Protein AF-A0A1M6UIK7-F1 (afdb_monomer)

Foldseek 3Di:
DDFAFQKKKAWLEFQFADPDDFPADYDQATKIFMDHPVATAIEFFAQALRSVVSCVRVVNDLQRHQEYEFQAFFNGGQNHVVVSLVVYQHQEYEWEPPRQWWKWFADPVVRDTHTGGNPDHPVVCVVSNHHYDYDHAKADPDPFKIKGADQDLPDPLQAADQRMATHPVRHGDPRSGGMWMWGDDDQATEIEGEACSSAPLSVQVSCCVPVVGQHQEYAEHRQCVVPDLVSVLVNVVSSVVSNHQAYAYGRNHPPVVVPSPNDHPHYHYDGRRDMDGRRPDPPQFQEEEEEEADDPCLQVVLSVLLQLLLVVLGHHYDYYYLVGDDLVSVLVHQHYEYEAEFDQLAGDPSVVCCLVPPVVPHQCAAGEYAYFYEYADVVSNGVVHLVVRVVSCVVSNYDYDFLACVVPPPHTDRHYYAHSVCSVVCSVVSSSSSNSRNNVSSVSD

Sequence (445 aa):
MAYESQYNLRVLINDLVRMGSWDLDGEHGLSFYVETPESKFIFDCGHTGAAWDNAEKMGVDLSLVDFVALSHSHYDHAGGFPSLVKRVKPKVLYTGPDFWQEKYSHDCEKDEYVYKGCGFTDADLVDWRIEQRECRDMIKLDNYASLFTGFEMQNDFETIPEKFVRGKDKAPDSFDDEICLLLKEGNGLAMVVGCSHRGIVNMVSAVKKRTGMTVLRVVGGIHLVGASDERVSKTFKELRKLGVESFNLCHCSVDKCHTSGVWPMHLDTIAGGSSIMMERCDGVPLMAAIIYDSRTHNTERAAAFIAEGVQKAGLQPACFNIDEADLEYIEGADLIILGSPTYMASVTAKMKIWLEEKMSRLELSNKLGGAFATEQYVHGGGENAIREMLTFMMVQGMMTYSGGKSYGKPIIHLGPVGMSQDIESFRDLFVAYGERMGKQTVWLD

Nearest PDB structures (foldseek):
  2p4z-assembly2_B  TM=9.119E-01  e=2.219E-26  Caldanaerobacter subterraneus subsp. tengcongensis MB4
  3h3e-assembly1_A  TM=8.946E-01  e=2.715E-21  Thermotoga maritima
  5wid-assembly2_B  TM=8.539E-01  e=5.174E-10  Methanosarcina acetivorans C2A
  4nul-assembly1_A  TM=8.387E-01  e=3.254E-08  Clostridium beijerinckii
  5veg-assembly3_C  TM=7.831E-01  e=2.293E-07  Limosilactobacillus reuteri

Solvent-accessible surface area (backbone atoms only — not comparable to full-atom values): 22930 Å² total; per-residue (Å²): 130,87,77,73,39,56,29,38,41,33,28,28,20,12,60,44,56,49,89,67,98,51,96,63,65,55,44,74,21,38,19,31,42,38,35,42,87,86,50,32,30,36,46,27,31,10,38,46,56,56,30,58,57,28,29,53,71,70,69,50,67,62,84,61,38,55,33,37,35,36,26,38,39,34,24,34,28,30,29,8,44,74,51,43,53,76,77,36,76,42,54,35,40,35,33,19,44,76,38,86,51,49,28,29,39,52,40,80,89,78,74,42,76,45,82,35,29,29,86,76,55,74,70,54,31,61,78,71,66,35,45,80,45,71,36,80,44,68,39,77,75,55,99,46,36,30,40,38,39,73,56,61,83,76,51,91,85,54,72,65,67,81,43,34,20,25,52,93,84,55,44,76,52,76,59,66,15,39,28,34,40,40,32,60,40,92,94,31,23,32,38,38,36,52,44,35,65,54,21,50,61,29,42,54,50,43,47,31,72,75,68,71,42,40,43,36,30,43,35,33,10,53,54,45,55,90,56,54,66,67,52,54,47,51,49,57,54,52,36,44,75,63,47,38,66,37,36,39,37,18,52,62,25,52,82,44,63,73,72,62,79,76,71,69,98,43,66,45,78,50,27,14,73,35,67,52,68,42,49,68,65,91,82,70,64,54,30,28,28,36,40,26,41,64,93,80,53,47,38,51,51,48,48,52,29,20,37,53,12,18,40,75,44,64,31,45,58,47,79,29,47,67,94,71,51,58,62,67,59,48,51,69,26,49,32,41,33,44,35,30,39,39,45,95,38,25,48,34,71,65,50,52,49,42,49,68,70,51,56,67,74,51,77,45,54,78,27,42,30,37,30,29,20,18,21,81,46,94,88,36,25,24,70,49,25,25,50,54,54,50,50,52,39,49,75,52,47,24,48,76,50,30,54,35,64,88,72,40,84,79,71,23,79,63,36,56,68,33,45,56,87,53,47,73,83,37,37,67,60,31,22,52,40,18,26,42,46,29,46,50,47,66,70,79,105

Radius of gyration: 27.53 Å; Cα contacts (8 Å, |Δi|>4): 1029; chains: 1; bounding box: 65×45×81 Å

Mean predicted aligned error: 13.92 Å

InterPro domains:
  IPR001279 Metallo-beta-lactamase [PF00753] (26-94)
  IPR008254 Flavodoxin/nitric oxide synthase [PF00258] (290-363)
  IPR008254 Flavodoxin/nitric oxide synthase [PS50902] (288-438)
  IPR029039 Flavoprotein-like superfamily [G3DSA:3.40.50.360] (287-444)
  IPR029039 Flavoprotein-like superfamily [SSF52218] (289-440)
  IPR036866 Ribonuclease Z/Hydroxyacylglutathione hydrolase-like [G3DSA:3.60.15.10] (2-275)
  IPR036866 Ribonuclease Z/Hydroxyacylglutathione hydrolase-like [SSF56281] (20-255)
  IPR041712 Methanocaldococcus jannaschii dihydropteroate synthase-like, MBL-fold metallo hydrolase domain [cd07713] (8-253)
  IPR052926 Metallo-beta-lactamase domain-containing protein [PTHR13754] (9-256)

pLDDT: mean 89.22, std 12.93, range [28.08, 98.81]

Organism: Selenomonas ruminantium (NCBI:txid971)

Structure (mmCIF, N/CA/C/O backbone):
data_AF-A0A1M6UIK7-F1
#
_entry.id   AF-A0A1M6UIK7-F1
#
loop_
_atom_site.group_PDB
_atom_site.id
_atom_site.type_symbol
_atom_site.label_atom_id
_atom_site.label_alt_id
_atom_site.label_comp_id
_atom_site.label_asym_id
_atom_site.label_entity_id
_atom_site.label_seq_id
_atom_site.pdbx_PDB_ins_code
_atom_site.Cartn_x
_atom_site.Cartn_y
_atom_site.Cartn_z
_atom_site.occupancy
_atom_site.B_iso_or_equiv
_atom_site.auth_seq_id
_atom_site.auth_comp_id
_atom_site.auth_asym_id
_atom_site.auth_atom_id
_atom_site.pdbx_PDB_model_num
ATOM 1 N N . MET A 1 1 ? 3.594 -9.728 21.067 1.00 30.44 1 MET A N 1
ATOM 2 C CA . MET A 1 1 ? 2.477 -10.052 20.156 1.00 30.44 1 MET A CA 1
ATOM 3 C C . MET A 1 1 ? 2.911 -9.558 18.792 1.00 30.44 1 MET A C 1
ATOM 5 O O . MET A 1 1 ? 3.510 -8.494 18.754 1.00 30.44 1 MET A O 1
ATOM 9 N N . ALA A 1 2 ? 2.768 -10.365 17.741 1.00 28.08 2 ALA A N 1
ATOM 10 C CA . ALA A 1 2 ? 3.125 -9.937 16.390 1.00 28.08 2 ALA A CA 1
ATOM 11 C C . ALA A 1 2 ? 2.107 -8.880 15.952 1.00 28.08 2 ALA A C 1
ATOM 13 O O . ALA A 1 2 ? 0.909 -9.153 15.986 1.00 28.08 2 ALA A O 1
ATOM 14 N N . TYR A 1 3 ? 2.583 -7.675 15.659 1.00 35.31 3 TYR A N 1
ATOM 15 C CA . TYR A 1 3 ? 1.777 -6.609 15.085 1.00 35.31 3 TYR A CA 1
ATOM 16 C C . TYR A 1 3 ? 1.441 -6.995 13.640 1.00 35.31 3 TYR A C 1
ATOM 18 O O . TYR A 1 3 ? 2.311 -7.464 12.908 1.00 35.31 3 TYR A O 1
ATOM 26 N N . GLU A 1 4 ? 0.174 -6.878 13.250 1.00 42.16 4 GLU A N 1
ATOM 27 C CA . GLU A 1 4 ? -0.265 -7.188 11.889 1.00 42.16 4 GLU A CA 1
ATOM 28 C C . GLU A 1 4 ? 0.133 -6.004 10.990 1.00 42.16 4 GLU A C 1
ATOM 30 O O . GLU A 1 4 ? -0.301 -4.870 11.203 1.00 42.16 4 GLU A O 1
ATOM 35 N N . SER A 1 5 ? 1.062 -6.228 10.057 1.00 45.84 5 SER A N 1
ATOM 36 C CA . SER A 1 5 ? 1.561 -5.187 9.153 1.00 45.84 5 SER A CA 1
ATOM 37 C C . SER A 1 5 ? 0.488 -4.817 8.128 1.00 45.84 5 SER A C 1
ATOM 39 O O . SER A 1 5 ? -0.039 -5.715 7.470 1.00 45.84 5 SER A O 1
ATOM 41 N N . GLN A 1 6 ? 0.215 -3.518 7.924 1.00 70.38 6 GLN A N 1
ATOM 42 C CA . GLN A 1 6 ? -0.659 -3.063 6.825 1.00 70.38 6 GLN A CA 1
ATOM 43 C C . GLN A 1 6 ? -0.081 -3.484 5.472 1.00 70.38 6 GLN A C 1
ATOM 45 O O . GLN A 1 6 ? -0.821 -3.857 4.562 1.00 70.38 6 GLN A O 1
ATOM 50 N N . TYR A 1 7 ? 1.250 -3.470 5.375 1.00 87.44 7 TYR A N 1
ATOM 51 C CA . TYR A 1 7 ? 2.003 -4.191 4.366 1.00 87.44 7 TYR A CA 1
ATOM 52 C C . TYR A 1 7 ? 3.471 -4.367 4.788 1.00 87.44 7 TYR A C 1
ATOM 54 O O . TYR A 1 7 ? 4.004 -3.623 5.616 1.00 87.44 7 TYR A O 1
ATOM 62 N N . ASN A 1 8 ? 4.153 -5.313 4.151 1.00 90.69 8 ASN A N 1
ATOM 63 C CA . ASN A 1 8 ? 5.605 -5.435 4.144 1.00 90.69 8 ASN A CA 1
ATOM 64 C C . ASN A 1 8 ? 6.106 -5.338 2.697 1.00 90.69 8 ASN A C 1
ATOM 66 O O . ASN A 1 8 ? 5.661 -6.078 1.824 1.00 90.69 8 ASN A O 1
ATOM 70 N N . LEU A 1 9 ? 7.032 -4.415 2.447 1.00 92.94 9 LEU A N 1
ATOM 71 C CA . LEU A 1 9 ? 7.713 -4.229 1.168 1.00 92.94 9 LEU A CA 1
ATOM 72 C C . LEU A 1 9 ? 9.172 -4.643 1.320 1.00 92.94 9 LEU A C 1
ATOM 74 O O . LEU A 1 9 ? 9.947 -3.948 1.977 1.00 92.94 9 LEU A O 1
ATOM 78 N N . ARG A 1 10 ? 9.584 -5.732 0.676 1.00 93.44 10 ARG A N 1
ATOM 79 C CA . ARG A 1 10 ? 10.980 -6.180 0.657 1.00 93.44 10 ARG A CA 1
ATOM 80 C C . ARG A 1 10 ? 11.603 -5.949 -0.710 1.00 93.44 10 ARG A C 1
ATOM 82 O O . ARG A 1 10 ? 11.087 -6.418 -1.717 1.00 93.44 10 ARG A O 1
ATOM 89 N N . VAL A 1 11 ? 12.740 -5.260 -0.739 1.00 94.06 11 VAL A N 1
ATOM 90 C CA . VAL A 1 11 ? 13.495 -5.001 -1.970 1.00 94.06 11 VAL A CA 1
ATOM 91 C C . VAL A 1 11 ? 14.268 -6.262 -2.344 1.00 94.06 11 VAL A C 1
ATOM 93 O O . VAL A 1 11 ? 15.244 -6.617 -1.678 1.00 94.06 11 VAL A O 1
ATOM 96 N N . LEU A 1 12 ? 13.824 -6.946 -3.396 1.00 94.62 12 LEU A N 1
ATOM 97 C CA . LEU A 1 12 ? 14.469 -8.156 -3.906 1.00 94.62 12 LEU A CA 1
ATOM 98 C C . LEU A 1 12 ? 15.718 -7.834 -4.720 1.00 94.62 12 LEU A C 1
ATOM 100 O O . LEU A 1 12 ? 16.714 -8.551 -4.641 1.00 94.62 12 LEU A O 1
ATOM 104 N N . ILE A 1 13 ? 15.675 -6.744 -5.484 1.00 94.44 13 ILE A N 1
ATOM 105 C CA . ILE A 1 13 ? 16.786 -6.317 -6.323 1.00 94.44 13 ILE A CA 1
ATOM 106 C C . ILE A 1 13 ? 16.800 -4.798 -6.469 1.00 94.44 13 ILE A C 1
ATOM 108 O O . ILE A 1 13 ? 15.748 -4.156 -6.476 1.00 94.44 13 ILE A O 1
ATOM 112 N N . ASN A 1 14 ? 18.006 -4.247 -6.512 1.00 90.44 14 ASN A N 1
ATOM 113 C CA . ASN A 1 14 ? 18.299 -2.834 -6.715 1.00 90.44 14 ASN A CA 1
ATOM 114 C C . ASN A 1 14 ? 19.767 -2.694 -7.161 1.00 90.44 14 ASN A C 1
ATOM 116 O O . ASN A 1 14 ? 20.569 -3.604 -6.924 1.00 90.44 14 ASN A O 1
ATOM 120 N N . ASP A 1 15 ? 20.138 -1.532 -7.709 1.00 85.69 15 ASP A N 1
ATOM 121 C CA . ASP A 1 15 ? 21.517 -1.211 -8.118 1.00 85.69 15 ASP A CA 1
ATOM 122 C C . ASP A 1 15 ? 22.525 -1.379 -6.973 1.00 85.69 15 ASP A C 1
ATOM 124 O O . ASP A 1 15 ? 23.668 -1.787 -7.170 1.00 85.69 15 ASP A O 1
ATOM 128 N N . LEU A 1 16 ? 22.083 -1.052 -5.758 1.00 84.00 16 LEU A N 1
ATOM 129 C CA . LEU A 1 16 ? 22.847 -1.185 -4.525 1.00 84.00 16 LEU A CA 1
ATOM 130 C C . LEU A 1 16 ? 22.254 -2.283 -3.654 1.00 84.00 16 LEU A C 1
ATOM 132 O O . LEU A 1 16 ? 21.032 -2.410 -3.566 1.00 84.00 16 LEU A O 1
ATOM 136 N N . VAL A 1 17 ? 23.122 -2.985 -2.929 1.00 81.00 17 VAL A N 1
ATOM 137 C CA . VAL A 1 17 ? 22.776 -4.011 -1.941 1.00 81.00 17 VAL A CA 1
ATOM 138 C C . VAL A 1 17 ? 23.116 -3.521 -0.537 1.00 81.00 17 VAL A C 1
ATOM 140 O O . VAL A 1 17 ? 24.163 -2.911 -0.308 1.00 81.00 17 VAL A O 1
ATOM 143 N N . ARG A 1 18 ? 22.242 -3.805 0.431 1.00 76.44 18 ARG A N 1
ATOM 144 C CA . ARG A 1 18 ? 22.500 -3.531 1.844 1.00 76.44 18 ARG A CA 1
ATOM 145 C C . ARG A 1 18 ? 23.542 -4.513 2.380 1.00 76.44 18 ARG A C 1
ATOM 147 O O . ARG A 1 18 ? 23.313 -5.717 2.384 1.00 76.44 18 ARG A O 1
ATOM 154 N N . MET A 1 19 ? 24.647 -4.003 2.926 1.00 68.69 19 MET A N 1
ATOM 155 C CA . MET A 1 19 ? 25.565 -4.845 3.701 1.00 68.69 19 MET A CA 1
ATOM 156 C C . MET A 1 19 ? 24.858 -5.359 4.961 1.00 68.69 19 MET A C 1
ATOM 158 O O . MET A 1 19 ? 24.350 -4.566 5.759 1.00 68.69 19 MET A O 1
ATOM 162 N N . GLY A 1 20 ? 24.797 -6.678 5.137 1.00 67.69 20 GLY A N 1
ATOM 163 C CA . GLY A 1 20 ? 24.024 -7.281 6.219 1.00 67.69 20 GLY A CA 1
ATOM 164 C C . GLY A 1 20 ? 24.105 -8.803 6.269 1.00 67.69 20 GLY A C 1
ATOM 165 O O . GLY A 1 20 ? 25.102 -9.401 5.881 1.00 67.69 20 GLY A O 1
ATOM 166 N N . SER A 1 21 ? 23.045 -9.419 6.796 1.00 69.25 21 SER A N 1
ATOM 167 C CA . SER A 1 21 ? 22.961 -10.856 7.094 1.00 69.25 21 SER A CA 1
ATOM 168 C C . SER A 1 21 ? 22.854 -11.768 5.869 1.00 69.25 21 SER A C 1
ATOM 170 O O . SER A 1 21 ? 22.947 -12.984 6.024 1.00 69.25 21 SER A O 1
ATOM 172 N N . TRP A 1 22 ? 22.648 -11.204 4.679 1.00 79.44 22 TRP A N 1
ATOM 173 C CA . TRP A 1 22 ? 22.494 -11.945 3.433 1.00 79.44 22 TRP A CA 1
ATOM 174 C C . TRP A 1 22 ? 23.560 -11.530 2.423 1.00 79.44 22 TRP A C 1
ATOM 176 O O . TRP A 1 22 ? 23.880 -10.349 2.298 1.00 79.44 22 TRP A O 1
ATOM 186 N N . ASP A 1 23 ? 24.069 -12.513 1.687 1.00 87.75 23 ASP A N 1
ATOM 187 C CA . ASP A 1 23 ? 25.005 -12.323 0.579 1.00 87.75 23 ASP A CA 1
ATOM 188 C C . ASP A 1 23 ? 24.223 -12.115 -0.726 1.00 87.75 23 ASP A C 1
ATOM 190 O O . ASP A 1 23 ? 23.998 -13.057 -1.488 1.00 87.75 23 ASP A O 1
ATOM 194 N N . LEU A 1 24 ? 23.678 -10.910 -0.913 1.00 90.00 24 LEU A N 1
ATOM 195 C CA . LEU A 1 24 ? 22.782 -10.582 -2.028 1.00 90.00 24 LEU A CA 1
ATOM 196 C C . LEU A 1 24 ? 23.545 -10.013 -3.228 1.00 90.00 24 LEU A C 1
ATOM 198 O O . LEU A 1 24 ? 24.534 -9.298 -3.071 1.00 90.00 24 LEU A O 1
ATOM 202 N N . ASP A 1 25 ? 23.019 -10.274 -4.420 1.00 90.69 25 ASP A N 1
ATOM 203 C CA . ASP A 1 25 ? 23.536 -9.726 -5.672 1.00 90.69 25 ASP A CA 1
ATOM 204 C C . ASP A 1 25 ? 22.848 -8.396 -6.001 1.00 90.69 25 ASP A C 1
ATOM 206 O O . ASP A 1 25 ? 21.655 -8.225 -5.746 1.00 90.69 25 ASP A O 1
ATOM 210 N N . GLY A 1 26 ? 23.600 -7.445 -6.556 1.00 90.19 26 GLY A N 1
ATOM 211 C CA . GLY A 1 26 ? 23.064 -6.192 -7.091 1.00 90.19 26 GLY A CA 1
ATOM 212 C C . GLY A 1 26 ? 23.027 -6.231 -8.613 1.00 90.19 26 GLY A C 1
ATOM 213 O O . GLY A 1 26 ? 23.944 -6.758 -9.244 1.00 90.19 26 GLY A O 1
ATOM 214 N N . GLU A 1 27 ? 22.000 -5.640 -9.213 1.00 91.19 27 GLU A N 1
ATOM 215 C CA . GLU A 1 27 ? 21.951 -5.380 -10.654 1.00 91.19 27 GLU A CA 1
ATOM 216 C C . GLU A 1 27 ? 21.230 -4.063 -10.916 1.00 91.19 27 GLU A C 1
ATOM 218 O O . GLU A 1 27 ? 20.461 -3.583 -10.086 1.00 91.19 27 GLU A O 1
ATOM 223 N N . HIS A 1 28 ? 21.453 -3.498 -12.099 1.00 90.06 28 HIS A N 1
ATOM 224 C CA . HIS A 1 28 ? 20.630 -2.396 -12.566 1.00 90.06 28 HIS A CA 1
ATOM 225 C C . HIS A 1 28 ? 19.212 -2.902 -12.851 1.00 90.06 28 HIS A C 1
ATOM 227 O O . HIS A 1 28 ? 18.956 -3.494 -13.902 1.00 90.06 28 HIS A O 1
ATOM 233 N N . GLY A 1 29 ? 18.331 -2.705 -11.876 1.00 91.44 29 GLY A N 1
ATOM 234 C CA . GLY A 1 29 ? 16.926 -3.063 -11.939 1.00 91.44 29 GLY A CA 1
ATOM 235 C C . GLY A 1 29 ? 16.240 -2.959 -10.589 1.00 91.44 29 GLY A C 1
ATOM 236 O O . GLY A 1 29 ? 16.901 -2.789 -9.567 1.00 91.44 29 GLY A O 1
ATOM 237 N N . LEU A 1 30 ? 14.915 -3.052 -10.589 1.00 94.44 30 LEU A N 1
ATOM 238 C CA . LEU A 1 30 ? 14.090 -2.887 -9.395 1.00 94.44 30 LEU A CA 1
ATOM 239 C C . LEU A 1 30 ? 13.084 -4.029 -9.261 1.00 94.44 30 LEU A C 1
ATOM 241 O O . LEU A 1 30 ? 12.473 -4.448 -10.239 1.00 94.44 30 LEU A O 1
ATOM 245 N N . SER A 1 31 ? 12.909 -4.541 -8.045 1.00 97.31 31 SER A N 1
ATOM 246 C CA . SER A 1 31 ? 11.876 -5.531 -7.735 1.00 97.31 31 SER A CA 1
ATOM 247 C C . SER A 1 31 ? 11.530 -5.494 -6.258 1.00 97.31 31 SER A C 1
ATOM 249 O O . SER A 1 31 ? 12.415 -5.483 -5.394 1.00 97.31 31 SER A O 1
ATOM 251 N N . PHE A 1 32 ? 10.232 -5.527 -5.979 1.00 97.75 32 PHE A N 1
ATOM 252 C CA . PHE A 1 32 ? 9.685 -5.614 -4.639 1.00 97.75 32 PHE A CA 1
ATOM 253 C C . PHE A 1 32 ? 8.859 -6.884 -4.477 1.00 97.75 32 PHE A C 1
ATOM 255 O O . PHE A 1 32 ? 7.990 -7.191 -5.293 1.00 97.75 32 PHE A O 1
ATOM 262 N N . TYR A 1 33 ? 9.082 -7.572 -3.365 1.00 97.75 33 TYR A N 1
ATOM 263 C CA . TYR A 1 33 ? 8.124 -8.510 -2.807 1.00 97.75 33 TYR A CA 1
ATOM 264 C C . TYR A 1 33 ? 7.207 -7.753 -1.857 1.00 97.75 33 TYR A C 1
ATOM 266 O O . TYR A 1 33 ? 7.683 -7.091 -0.931 1.00 97.75 33 TYR A O 1
ATOM 274 N N . VAL A 1 34 ? 5.908 -7.821 -2.121 1.00 97.31 34 VAL A N 1
ATOM 275 C CA . VAL A 1 34 ? 4.877 -7.092 -1.389 1.00 97.31 34 VAL A CA 1
ATOM 276 C C . VAL A 1 34 ? 3.991 -8.091 -0.670 1.00 97.31 34 VAL A C 1
ATOM 278 O O . VAL A 1 34 ? 3.470 -9.023 -1.280 1.00 97.31 34 VAL A O 1
ATOM 281 N N . GLU A 1 35 ? 3.799 -7.879 0.623 1.00 94.75 35 GLU A N 1
ATOM 282 C CA . GLU A 1 35 ? 2.873 -8.648 1.444 1.00 94.75 35 GLU A CA 1
ATOM 283 C C . GLU A 1 35 ? 1.847 -7.694 2.035 1.00 94.75 35 GLU A C 1
ATOM 285 O O . GLU A 1 35 ? 2.214 -6.713 2.675 1.00 94.75 35 GLU A O 1
ATOM 290 N N . THR A 1 36 ? 0.570 -7.991 1.842 1.00 90.75 36 THR A N 1
ATOM 291 C CA . THR A 1 36 ? -0.544 -7.375 2.567 1.00 90.75 36 THR A CA 1
ATOM 292 C C . THR A 1 36 ? -1.174 -8.438 3.477 1.00 90.75 36 THR A C 1
ATOM 294 O O . THR A 1 36 ? -0.814 -9.620 3.392 1.00 90.75 36 THR A O 1
ATOM 297 N N . PRO A 1 37 ? -2.148 -8.078 4.330 1.00 85.75 37 PRO A N 1
ATOM 298 C CA . PRO A 1 37 ? -2.933 -9.073 5.057 1.00 85.75 37 PRO A CA 1
ATOM 299 C C . PRO A 1 37 ? -3.681 -10.076 4.159 1.00 85.75 37 PRO A C 1
ATOM 301 O O . PRO A 1 37 ? -4.016 -11.167 4.617 1.00 85.75 37 PRO A O 1
ATOM 304 N N . GLU A 1 38 ? -3.940 -9.743 2.887 1.00 86.19 38 GLU A N 1
ATOM 305 C CA . GLU A 1 38 ? -4.779 -10.548 1.985 1.00 86.19 38 GLU A CA 1
ATOM 306 C C . GLU A 1 38 ? -4.017 -11.231 0.847 1.00 86.19 38 GLU A C 1
ATOM 308 O O . GLU A 1 38 ? -4.473 -12.269 0.364 1.00 86.19 38 GLU A O 1
ATOM 313 N N . SER A 1 39 ? -2.884 -10.681 0.407 1.00 92.50 39 SER A N 1
ATOM 314 C CA . SER A 1 39 ? -2.159 -11.187 -0.759 1.00 92.50 39 SER A CA 1
ATOM 315 C C . SER A 1 39 ? -0.645 -11.054 -0.626 1.00 92.50 39 SER A C 1
ATOM 317 O O . SER A 1 39 ? -0.125 -10.243 0.145 1.00 92.50 39 SER A O 1
ATOM 319 N N . LYS A 1 40 ? 0.081 -11.879 -1.387 1.00 95.81 40 LYS A N 1
ATOM 320 C CA . LYS A 1 40 ? 1.532 -11.742 -1.561 1.00 95.81 40 LYS A CA 1
ATOM 321 C C . LYS A 1 40 ? 1.845 -11.689 -3.044 1.00 95.81 40 LYS A C 1
ATOM 323 O O . LYS A 1 40 ? 1.418 -12.553 -3.804 1.00 95.81 40 LYS A O 1
ATOM 328 N N . PHE A 1 41 ? 2.573 -10.674 -3.481 1.00 98.19 41 PHE A N 1
ATOM 329 C CA . PHE A 1 41 ? 2.788 -10.436 -4.904 1.00 98.19 41 PHE A CA 1
ATOM 330 C C . PHE A 1 41 ? 4.121 -9.755 -5.186 1.00 98.19 41 PHE A C 1
ATOM 332 O O . PHE A 1 41 ? 4.843 -9.335 -4.283 1.00 98.19 41 PHE A O 1
ATOM 339 N N . ILE A 1 42 ? 4.456 -9.671 -6.471 1.00 98.56 42 ILE A N 1
ATOM 340 C CA . ILE A 1 42 ? 5.662 -9.001 -6.952 1.00 98.56 42 ILE A CA 1
ATOM 341 C C . ILE A 1 42 ? 5.280 -7.709 -7.672 1.00 98.56 42 ILE A C 1
ATOM 343 O O . ILE A 1 42 ? 4.384 -7.719 -8.520 1.00 98.56 42 ILE A O 1
ATOM 347 N N . PHE A 1 43 ? 5.980 -6.619 -7.358 1.00 98.50 43 PHE A N 1
ATOM 348 C CA . PHE A 1 43 ? 5.938 -5.366 -8.110 1.00 98.50 43 PHE A CA 1
ATOM 349 C C . PHE A 1 43 ? 7.321 -5.094 -8.713 1.00 98.50 43 PHE A C 1
ATOM 351 O O . PHE A 1 43 ? 8.287 -4.905 -7.972 1.00 98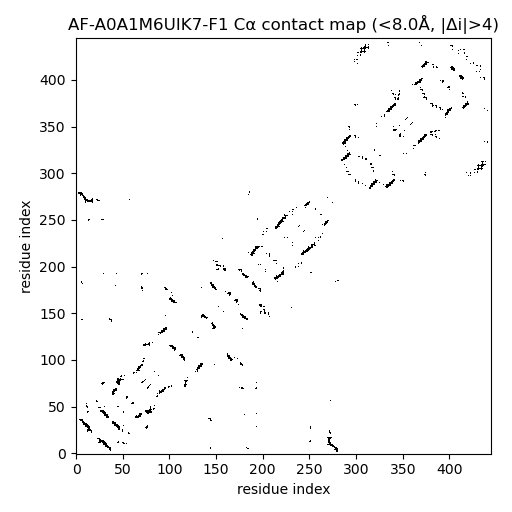.50 43 PHE A O 1
ATOM 358 N N . ASP A 1 44 ? 7.403 -5.103 -10.044 1.00 98.25 44 ASP A N 1
ATOM 359 C CA . ASP A 1 44 ? 8.639 -5.172 -10.838 1.00 98.25 44 ASP A CA 1
ATOM 360 C C . ASP A 1 44 ? 9.520 -6.402 -10.549 1.00 98.25 44 ASP A C 1
ATOM 362 O O . ASP A 1 44 ? 9.421 -7.073 -9.525 1.00 98.25 44 ASP A O 1
ATOM 366 N N . CYS A 1 45 ? 10.366 -6.759 -11.506 1.00 97.81 45 CYS A N 1
ATOM 367 C CA . CYS A 1 45 ? 11.059 -8.041 -11.606 1.00 97.81 45 CYS A CA 1
ATOM 368 C C . CYS A 1 45 ? 12.569 -7.915 -11.844 1.00 97.81 45 CYS A C 1
ATOM 370 O O . CYS A 1 45 ? 13.226 -8.939 -12.014 1.00 97.81 45 CYS A O 1
ATOM 372 N N . GLY A 1 46 ? 13.127 -6.705 -11.870 1.00 95.88 46 GLY A N 1
ATOM 373 C CA . GLY A 1 46 ? 14.521 -6.490 -12.247 1.00 95.88 46 GLY A CA 1
ATOM 374 C C . GLY A 1 46 ? 14.809 -6.868 -13.700 1.00 95.88 46 GLY A C 1
ATOM 375 O O . GLY A 1 46 ? 13.903 -6.989 -14.531 1.00 95.88 46 GLY A O 1
ATOM 376 N N . HIS A 1 47 ? 16.088 -7.097 -13.987 1.00 95.81 47 HIS A N 1
ATOM 377 C CA . HIS A 1 47 ? 16.585 -7.449 -15.313 1.00 95.81 47 HIS A CA 1
ATOM 378 C C . HIS A 1 47 ? 16.801 -8.951 -15.490 1.00 95.81 47 HIS A C 1
ATOM 380 O O . HIS A 1 47 ? 16.499 -9.490 -16.555 1.00 95.81 47 HIS A O 1
ATOM 386 N N . THR A 1 48 ? 17.330 -9.642 -14.480 1.00 96.25 48 THR A N 1
ATOM 387 C CA . THR A 1 48 ? 17.724 -11.051 -14.616 1.00 96.25 48 THR A CA 1
ATOM 388 C C . THR A 1 48 ? 17.072 -11.946 -13.557 1.00 96.25 48 THR A C 1
ATOM 390 O O . THR A 1 48 ? 16.081 -11.584 -12.929 1.00 96.25 48 THR A O 1
ATOM 393 N N . GLY A 1 49 ? 17.599 -13.162 -13.370 1.00 96.25 49 GLY A N 1
ATOM 394 C CA . GLY A 1 49 ? 17.164 -14.071 -12.306 1.00 96.25 49 GLY A CA 1
ATOM 395 C C . GLY A 1 49 ? 17.638 -13.683 -10.903 1.00 96.25 49 GLY A C 1
ATOM 396 O O . GLY A 1 49 ? 17.204 -14.321 -9.943 1.00 96.25 49 GLY A O 1
ATOM 397 N N . ALA A 1 50 ? 18.483 -12.651 -10.780 1.00 96.50 50 ALA A N 1
ATOM 398 C CA . ALA A 1 50 ? 19.099 -12.235 -9.522 1.00 96.50 50 ALA A CA 1
ATOM 399 C C . ALA A 1 50 ? 18.070 -11.865 -8.439 1.00 96.50 50 ALA A C 1
ATOM 401 O O . ALA A 1 50 ? 18.257 -12.212 -7.274 1.00 96.50 50 ALA A O 1
ATOM 402 N N . ALA A 1 51 ? 16.946 -11.238 -8.811 1.00 96.69 51 ALA A N 1
ATOM 403 C CA . ALA A 1 51 ? 15.864 -10.920 -7.872 1.00 96.69 51 ALA A CA 1
ATOM 404 C C . ALA A 1 51 ? 15.329 -12.166 -7.145 1.00 96.69 51 ALA A C 1
ATOM 406 O O . ALA A 1 51 ? 15.029 -12.129 -5.951 1.00 96.69 51 ALA A O 1
ATOM 407 N N . TRP A 1 52 ? 15.254 -13.294 -7.849 1.00 97.19 52 TRP A N 1
ATOM 408 C CA . TRP A 1 52 ? 14.716 -14.544 -7.315 1.00 97.19 52 TRP A CA 1
ATOM 409 C C . TRP A 1 52 ? 15.752 -15.308 -6.497 1.00 97.19 52 TRP A C 1
ATOM 411 O O . TRP A 1 52 ? 15.406 -15.885 -5.469 1.00 97.19 52 TRP A O 1
ATOM 421 N N . ASP A 1 53 ? 17.023 -15.256 -6.901 1.00 96.31 53 ASP A N 1
ATOM 422 C CA . ASP A 1 53 ? 18.129 -15.762 -6.081 1.00 96.31 53 ASP A CA 1
ATOM 423 C C . ASP A 1 53 ? 18.199 -15.011 -4.747 1.00 96.31 53 ASP A C 1
ATOM 425 O O . ASP A 1 53 ? 18.315 -15.619 -3.682 1.00 96.31 53 ASP A O 1
ATOM 429 N N . ASN A 1 54 ? 18.038 -13.687 -4.782 1.00 95.62 54 ASN A N 1
ATOM 430 C CA . ASN A 1 54 ? 17.948 -12.862 -3.583 1.00 95.62 54 ASN A CA 1
ATOM 431 C C . ASN A 1 54 ? 16.710 -13.188 -2.739 1.00 95.62 54 ASN A C 1
ATOM 433 O O . ASN A 1 54 ? 16.819 -13.254 -1.515 1.00 95.62 54 ASN A O 1
ATOM 437 N N . ALA A 1 55 ? 15.549 -13.429 -3.355 1.00 95.00 55 ALA A N 1
ATOM 438 C CA . ALA A 1 55 ? 14.346 -13.853 -2.640 1.00 95.00 55 ALA A CA 1
ATOM 439 C C . ALA A 1 55 ? 14.598 -15.138 -1.828 1.00 95.00 55 ALA A C 1
ATOM 441 O O . ALA A 1 55 ? 14.319 -15.171 -0.628 1.00 95.00 55 ALA A O 1
ATOM 442 N N . GLU A 1 56 ? 15.217 -16.151 -2.441 1.00 93.19 56 GLU A N 1
ATOM 443 C CA . GLU A 1 56 ? 15.577 -17.409 -1.773 1.00 93.19 56 GLU A CA 1
ATOM 444 C C . GLU A 1 56 ? 16.583 -17.192 -0.634 1.00 93.19 56 GLU A C 1
ATOM 446 O O . GLU A 1 56 ? 16.373 -17.681 0.479 1.00 93.19 56 GLU A O 1
ATOM 451 N N . LYS A 1 57 ? 17.636 -16.396 -0.866 1.00 92.38 57 LYS A N 1
ATOM 452 C CA . LYS A 1 57 ? 18.629 -16.025 0.162 1.00 92.38 57 LYS A CA 1
ATOM 453 C C . LYS A 1 57 ? 17.986 -15.320 1.365 1.00 92.38 57 LYS A C 1
ATOM 455 O O . LYS A 1 57 ? 18.435 -15.503 2.495 1.00 92.38 57 LYS A O 1
ATOM 460 N N . MET A 1 58 ? 16.924 -14.546 1.133 1.00 91.62 58 MET A N 1
ATOM 461 C CA . MET A 1 58 ? 16.153 -13.846 2.167 1.00 91.62 58 MET A CA 1
ATOM 462 C C . MET A 1 58 ? 15.041 -14.691 2.805 1.00 91.62 58 MET A C 1
ATOM 464 O O . MET A 1 58 ? 14.318 -14.187 3.669 1.00 91.62 58 MET A O 1
ATOM 468 N N . GLY A 1 59 ? 14.884 -15.955 2.400 1.00 90.94 59 GLY A N 1
ATOM 469 C CA . GLY A 1 59 ? 13.841 -16.847 2.905 1.00 90.94 59 GLY A CA 1
ATOM 470 C C . GLY A 1 59 ? 12.426 -16.484 2.444 1.00 90.94 59 GLY A C 1
ATOM 471 O O . GLY A 1 59 ? 11.463 -16.827 3.126 1.00 90.94 59 GLY A O 1
ATOM 472 N N . VAL A 1 60 ? 12.285 -15.768 1.324 1.00 93.44 60 VAL A N 1
ATOM 473 C CA . VAL A 1 60 ? 10.987 -15.476 0.704 1.00 93.44 60 VAL A CA 1
ATOM 474 C C . VAL A 1 60 ? 10.500 -16.712 -0.050 1.00 93.44 60 VAL A C 1
ATOM 476 O O . VAL A 1 60 ? 11.174 -17.208 -0.952 1.00 93.44 60 VAL A O 1
ATOM 479 N N . ASP A 1 61 ? 9.308 -17.197 0.297 1.00 93.50 61 ASP A N 1
ATOM 480 C CA . ASP A 1 61 ? 8.663 -18.306 -0.405 1.00 93.50 61 ASP A CA 1
ATOM 481 C C . ASP A 1 61 ? 7.891 -17.797 -1.630 1.00 93.50 61 ASP A C 1
ATOM 483 O O . ASP A 1 61 ? 6.732 -17.386 -1.545 1.00 93.50 61 ASP A O 1
ATOM 487 N N . LEU A 1 62 ? 8.545 -17.851 -2.793 1.00 94.81 62 LEU A N 1
ATOM 488 C CA . LEU A 1 62 ? 7.960 -17.440 -4.070 1.00 94.81 62 LEU A CA 1
ATOM 489 C C . LEU A 1 62 ? 6.713 -18.250 -4.455 1.00 94.81 62 LEU A C 1
ATOM 491 O O . LEU A 1 62 ? 5.926 -17.770 -5.267 1.00 94.81 62 LEU A O 1
ATOM 495 N N . SER A 1 63 ? 6.488 -19.443 -3.889 1.00 94.19 63 SER A N 1
ATOM 496 C CA . SER A 1 63 ? 5.293 -20.244 -4.193 1.00 94.19 63 SER A CA 1
ATOM 497 C C . SER A 1 63 ? 3.991 -19.615 -3.681 1.00 94.19 63 SER A C 1
ATOM 499 O O . SER A 1 63 ? 2.911 -19.987 -4.142 1.00 94.19 63 SER A O 1
ATOM 501 N N . LEU A 1 64 ? 4.097 -18.640 -2.772 1.00 93.25 64 LEU A N 1
ATOM 502 C CA . LEU A 1 64 ? 2.979 -17.876 -2.223 1.00 93.25 64 LEU A CA 1
ATOM 503 C C . LEU A 1 64 ? 2.605 -16.650 -3.069 1.00 93.25 64 LEU A C 1
ATOM 505 O O . LEU A 1 64 ? 1.669 -15.947 -2.706 1.00 93.25 64 LEU A O 1
ATOM 509 N N . VAL A 1 65 ? 3.326 -16.372 -4.162 1.00 95.38 65 VAL A N 1
ATOM 510 C CA . VAL A 1 65 ? 3.056 -15.224 -5.038 1.00 95.38 65 VAL A CA 1
ATOM 511 C C . VAL A 1 65 ? 1.771 -15.452 -5.838 1.00 95.38 65 VAL A C 1
ATOM 513 O O . VAL A 1 65 ? 1.708 -16.313 -6.718 1.00 95.38 65 VAL A O 1
ATOM 516 N N . ASP A 1 66 ? 0.757 -14.634 -5.566 1.00 93.25 66 ASP A N 1
ATOM 517 C CA . ASP A 1 66 ? -0.564 -14.707 -6.191 1.00 93.25 66 ASP A CA 1
ATOM 518 C C . ASP A 1 66 ? -0.547 -14.184 -7.638 1.00 93.25 66 ASP A C 1
ATOM 520 O O . ASP A 1 66 ? -1.116 -14.789 -8.560 1.00 93.25 66 ASP A O 1
ATOM 524 N N . PHE A 1 67 ? 0.114 -13.044 -7.840 1.00 98.19 67 PHE A N 1
ATOM 525 C CA . PHE A 1 67 ? 0.196 -12.326 -9.109 1.00 98.19 67 PHE A CA 1
ATOM 526 C C . PHE A 1 67 ? 1.461 -11.460 -9.184 1.00 98.19 67 PHE A C 1
ATOM 528 O O . PHE A 1 67 ? 2.196 -11.298 -8.210 1.00 98.19 67 PHE A O 1
ATOM 535 N N . VAL A 1 68 ? 1.711 -10.903 -10.367 1.00 98.69 68 VAL A N 1
ATOM 536 C CA . VAL A 1 68 ? 2.808 -9.961 -10.624 1.00 98.69 68 VAL A CA 1
ATOM 537 C C . VAL A 1 68 ? 2.239 -8.697 -11.247 1.00 98.69 68 VAL A C 1
ATOM 539 O O . VAL A 1 68 ? 1.317 -8.780 -12.053 1.00 98.69 68 VAL A O 1
ATOM 542 N N . ALA A 1 69 ? 2.786 -7.539 -10.897 1.00 98.69 69 ALA A N 1
ATOM 543 C CA . ALA A 1 69 ? 2.518 -6.273 -11.562 1.00 98.69 69 ALA A CA 1
ATOM 544 C C . ALA A 1 69 ? 3.834 -5.651 -12.048 1.00 98.69 69 ALA A C 1
ATOM 546 O O . ALA A 1 69 ? 4.811 -5.616 -11.302 1.00 98.69 69 ALA A O 1
ATOM 547 N N . LEU A 1 70 ? 3.859 -5.176 -13.293 1.00 98.62 70 LEU A N 1
ATOM 548 C CA . LEU A 1 70 ? 5.021 -4.517 -13.893 1.00 98.62 70 LEU A CA 1
ATOM 549 C C . LEU A 1 70 ? 4.706 -3.045 -14.128 1.00 98.62 70 LEU A C 1
ATOM 551 O O . LEU A 1 70 ? 3.702 -2.722 -14.765 1.00 98.62 70 LEU A O 1
ATOM 555 N N . SER A 1 71 ? 5.566 -2.174 -13.608 1.00 97.88 71 SER A N 1
ATOM 556 C CA . SER A 1 71 ? 5.393 -0.727 -13.630 1.00 97.88 71 SER A CA 1
ATOM 557 C C . SER A 1 71 ? 5.415 -0.169 -15.047 1.00 97.88 71 SER A C 1
ATOM 559 O O . SER A 1 71 ? 4.587 0.673 -15.352 1.00 97.88 71 SER A O 1
ATOM 561 N N . HIS A 1 72 ? 6.329 -0.628 -15.905 1.00 96.94 72 HIS A N 1
ATOM 562 C CA . HIS A 1 72 ? 6.432 -0.265 -17.324 1.00 96.94 72 HIS A CA 1
ATOM 563 C C . HIS A 1 72 ? 7.353 -1.249 -18.068 1.00 96.94 72 HIS A C 1
ATOM 565 O O . HIS A 1 72 ? 8.071 -2.040 -17.451 1.00 96.94 72 HIS A O 1
ATOM 571 N N . SER A 1 73 ? 7.343 -1.227 -19.403 1.00 96.69 73 SER A N 1
ATOM 572 C CA . SER A 1 73 ? 8.031 -2.224 -20.237 1.00 96.69 73 SER A CA 1
ATOM 573 C C . SER A 1 73 ? 9.507 -1.901 -20.504 1.00 96.69 73 SER A C 1
ATOM 575 O O . SER A 1 73 ? 9.975 -1.937 -21.646 1.00 96.69 73 SER A O 1
ATOM 577 N N . HIS A 1 74 ? 10.272 -1.625 -19.452 1.00 96.50 74 HIS A N 1
ATOM 578 C CA . HIS A 1 74 ? 11.729 -1.560 -19.533 1.00 96.50 74 HIS A CA 1
ATOM 579 C C . HIS A 1 74 ? 12.398 -2.826 -18.985 1.00 96.50 74 HIS A C 1
ATOM 581 O O . HIS A 1 74 ? 11.904 -3.468 -18.058 1.00 96.50 74 HIS A O 1
ATOM 587 N N . TYR A 1 75 ? 13.531 -3.204 -19.581 1.00 96.56 75 TYR A N 1
ATOM 588 C CA . TYR A 1 75 ? 14.281 -4.419 -19.245 1.00 96.56 75 TYR A CA 1
ATOM 589 C C . TYR A 1 75 ? 14.691 -4.497 -17.769 1.00 96.56 75 TYR A C 1
ATOM 591 O O . TYR A 1 75 ? 14.662 -5.578 -17.205 1.00 96.56 75 TYR A O 1
ATOM 599 N N . ASP A 1 76 ? 15.029 -3.377 -17.140 1.00 94.31 76 ASP A N 1
ATOM 600 C CA . ASP A 1 76 ? 15.451 -3.245 -15.741 1.00 94.31 76 ASP A CA 1
ATOM 601 C C . ASP A 1 76 ? 14.286 -3.331 -14.734 1.00 94.31 76 ASP A C 1
ATOM 603 O O . ASP A 1 76 ? 14.505 -3.468 -13.532 1.00 94.31 76 ASP A O 1
ATOM 607 N N . HIS A 1 77 ? 13.045 -3.364 -15.219 1.00 96.56 77 HIS A N 1
ATOM 608 C CA . HIS A 1 77 ? 11.840 -3.558 -14.408 1.00 96.56 77 HIS A CA 1
ATOM 609 C C . HIS A 1 77 ? 11.094 -4.850 -14.743 1.00 96.56 77 HIS A C 1
ATOM 611 O O . HIS A 1 77 ? 10.447 -5.433 -13.880 1.00 96.56 77 HIS A O 1
ATOM 617 N N . ALA A 1 78 ? 11.160 -5.314 -15.988 1.00 97.88 78 ALA A N 1
ATOM 618 C CA . ALA A 1 78 ? 10.360 -6.433 -16.478 1.00 97.88 78 ALA A CA 1
ATOM 619 C C . ALA A 1 78 ? 11.194 -7.642 -16.929 1.00 97.88 78 ALA A C 1
ATOM 621 O O . ALA A 1 78 ? 10.662 -8.751 -17.008 1.00 97.88 78 ALA A O 1
ATOM 622 N N . GLY A 1 79 ? 12.489 -7.464 -17.206 1.00 97.50 79 GLY A N 1
ATOM 623 C CA . GLY A 1 79 ? 13.348 -8.479 -17.823 1.00 97.50 79 GLY A CA 1
ATOM 624 C C . GLY A 1 79 ? 13.518 -9.750 -16.994 1.00 97.50 79 GLY A C 1
ATOM 625 O O . GLY A 1 79 ? 13.692 -10.834 -17.553 1.00 97.50 79 GLY A O 1
ATOM 626 N N . GLY A 1 80 ? 13.398 -9.657 -15.668 1.00 97.69 80 GLY A N 1
ATOM 627 C CA . GLY A 1 80 ? 13.473 -10.817 -14.784 1.00 97.69 80 GLY A CA 1
ATOM 628 C C . GLY A 1 80 ? 12.223 -11.706 -14.798 1.00 97.69 80 GLY A C 1
ATOM 629 O O . GLY A 1 80 ? 12.303 -12.864 -14.376 1.00 97.69 80 GLY A O 1
ATOM 630 N N . PHE A 1 81 ? 11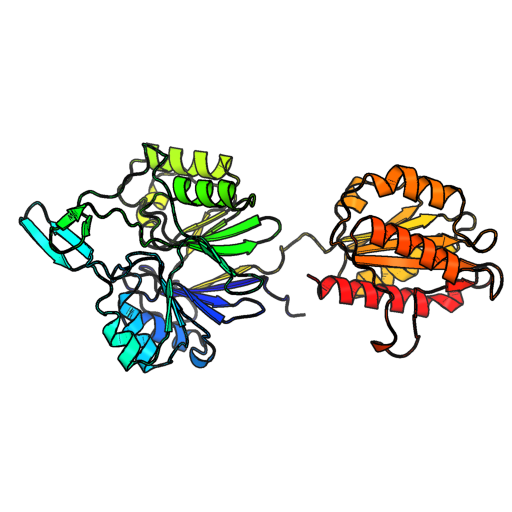.082 -11.241 -15.322 1.00 98.38 81 PHE A N 1
ATOM 631 C CA . PHE A 1 81 ? 9.808 -11.973 -15.270 1.00 98.38 81 PHE A CA 1
ATOM 632 C C . PHE A 1 81 ? 9.851 -13.371 -15.927 1.00 98.38 81 PHE A C 1
ATOM 634 O O . PHE A 1 81 ? 9.445 -14.339 -15.280 1.00 98.38 81 PHE A O 1
ATOM 641 N N . PRO A 1 82 ? 10.427 -13.573 -17.132 1.00 97.94 82 PRO A N 1
ATOM 642 C CA . PRO A 1 82 ? 10.546 -14.909 -17.728 1.00 97.94 82 PRO A CA 1
ATOM 643 C C . PRO A 1 82 ? 11.356 -15.894 -16.872 1.00 97.94 82 PRO A C 1
ATOM 645 O O . PRO A 1 82 ? 11.163 -17.108 -16.951 1.00 97.94 82 PRO A O 1
ATOM 648 N N . SER A 1 83 ? 12.288 -15.395 -16.053 1.00 97.56 83 SER A N 1
ATOM 649 C CA . SER A 1 83 ? 13.049 -16.235 -15.125 1.00 97.56 83 SER A CA 1
ATOM 650 C C . SER A 1 83 ? 12.263 -16.573 -13.852 1.00 97.56 83 SER A C 1
ATOM 652 O O . SER A 1 83 ? 12.427 -17.683 -13.342 1.00 97.56 83 SER A O 1
ATOM 654 N N . LEU A 1 84 ? 11.343 -15.702 -13.412 1.00 97.56 84 LEU A N 1
ATOM 655 C CA . LEU A 1 84 ? 10.392 -15.995 -12.333 1.00 97.56 84 LEU A CA 1
ATOM 656 C C . LEU A 1 84 ? 9.478 -17.151 -12.719 1.00 97.56 84 LEU A C 1
ATOM 658 O O . LEU A 1 84 ? 9.326 -18.089 -11.943 1.00 97.56 84 LEU A O 1
ATOM 662 N N . VAL A 1 85 ? 8.941 -17.121 -13.946 1.00 96.75 85 VAL A N 1
ATOM 663 C CA . VAL A 1 85 ? 8.007 -18.133 -14.476 1.00 96.75 85 VAL A CA 1
ATOM 664 C C . VAL A 1 85 ? 8.597 -19.552 -14.453 1.00 96.75 85 VAL A C 1
ATOM 666 O O . VAL A 1 85 ? 7.867 -20.545 -14.370 1.00 96.75 85 VAL A O 1
ATOM 669 N N . LYS A 1 86 ? 9.931 -19.669 -14.484 1.00 94.88 86 LYS A N 1
ATOM 670 C CA . LYS A 1 86 ? 10.646 -20.948 -14.347 1.00 94.88 86 LYS A CA 1
ATOM 671 C C . LYS A 1 86 ? 10.660 -21.478 -12.906 1.00 94.88 86 LYS A C 1
ATOM 673 O O . LYS A 1 86 ? 10.824 -22.683 -12.736 1.00 94.88 86 LYS A O 1
ATOM 678 N N . ARG A 1 87 ? 10.494 -20.612 -11.898 1.00 93.88 87 ARG A N 1
ATOM 679 C CA . ARG A 1 87 ? 10.454 -20.957 -10.463 1.00 93.88 87 ARG A CA 1
ATOM 680 C C . ARG A 1 87 ? 9.026 -21.082 -9.937 1.00 93.88 87 ARG A C 1
ATOM 682 O O . ARG A 1 87 ? 8.697 -22.074 -9.296 1.00 93.88 87 ARG A O 1
ATOM 689 N N . VAL A 1 88 ? 8.172 -20.109 -10.244 1.00 94.19 88 VAL A N 1
ATOM 690 C CA . VAL A 1 88 ? 6.753 -20.079 -9.869 1.00 94.19 88 VAL A CA 1
ATOM 691 C C . VAL A 1 88 ? 5.923 -19.527 -11.021 1.00 94.19 88 VAL A C 1
ATOM 693 O O . VAL A 1 88 ? 6.361 -18.638 -11.742 1.00 94.19 88 VAL A O 1
ATOM 696 N N . LYS A 1 89 ? 4.709 -20.050 -11.205 1.00 91.12 89 LYS A N 1
ATOM 697 C CA . LYS A 1 89 ? 3.782 -19.580 -12.239 1.00 91.12 89 LYS A CA 1
ATOM 698 C C . LYS A 1 89 ? 2.684 -18.717 -11.611 1.00 91.12 89 LYS A C 1
ATOM 700 O O . LYS A 1 89 ? 1.709 -19.293 -11.120 1.00 91.12 89 LYS A O 1
ATOM 705 N N . PRO A 1 90 ? 2.819 -17.377 -11.610 1.00 94.38 90 PRO A N 1
ATOM 706 C CA . PRO A 1 90 ? 1.747 -16.501 -11.149 1.00 94.38 90 PRO A CA 1
ATOM 707 C C . PRO A 1 90 ? 0.524 -16.660 -12.056 1.00 94.38 90 PRO A C 1
ATOM 709 O O . PRO A 1 90 ? 0.658 -16.927 -13.250 1.00 94.38 90 PRO A O 1
ATOM 712 N N . LYS A 1 91 ? -0.683 -16.504 -11.505 1.00 93.56 91 LYS A N 1
ATOM 713 C CA . LYS A 1 91 ? -1.917 -16.675 -12.296 1.00 93.56 91 LYS A CA 1
ATOM 714 C C . LYS A 1 91 ? -2.185 -15.492 -13.219 1.00 93.56 91 LYS A C 1
ATOM 716 O O . LYS A 1 91 ? -2.725 -15.676 -14.308 1.00 93.56 91 LYS A O 1
ATOM 721 N N . VAL A 1 92 ? -1.834 -14.296 -12.753 1.00 98.25 92 VAL A N 1
ATOM 722 C CA . VAL A 1 92 ? -2.132 -13.031 -13.419 1.00 98.25 92 VAL A CA 1
ATOM 723 C C . VAL A 1 92 ? -0.873 -12.171 -13.490 1.00 98.25 92 VAL A C 1
ATOM 725 O O . VAL A 1 92 ? -0.141 -12.059 -12.504 1.00 98.25 92 VAL A O 1
ATOM 728 N N . LEU A 1 93 ? -0.658 -11.551 -14.648 1.00 98.62 93 LEU A N 1
ATOM 729 C CA . LEU A 1 93 ? 0.280 -10.457 -14.859 1.00 98.62 93 LEU A CA 1
ATOM 730 C C . LEU A 1 93 ? -0.504 -9.159 -15.086 1.00 98.62 93 LEU A C 1
ATOM 732 O O . LEU A 1 93 ? -1.278 -9.053 -16.038 1.00 98.62 93 LEU A O 1
ATOM 736 N N . TYR A 1 94 ? -0.284 -8.168 -14.230 1.00 98.81 94 TYR A N 1
ATOM 737 C CA . TYR A 1 94 ? -0.817 -6.824 -14.390 1.00 98.81 94 TYR A CA 1
ATOM 738 C C . TYR A 1 94 ? 0.190 -5.906 -15.085 1.00 98.81 94 TYR A C 1
ATOM 740 O O . TYR A 1 94 ? 1.367 -5.878 -14.726 1.00 98.81 94 TYR A O 1
ATOM 748 N N . THR A 1 95 ? -0.290 -5.123 -16.047 1.00 98.62 95 THR A N 1
ATOM 749 C CA . THR A 1 95 ? 0.510 -4.136 -16.791 1.00 98.62 95 THR A CA 1
ATOM 750 C C . THR A 1 95 ? -0.289 -2.853 -17.009 1.00 98.62 95 THR A C 1
ATOM 752 O O . THR A 1 95 ? -1.514 -2.854 -16.861 1.00 98.62 95 THR A O 1
ATOM 755 N N . GLY A 1 96 ? 0.374 -1.764 -17.395 1.00 98.00 96 GLY A N 1
ATOM 756 C CA . GLY A 1 96 ? -0.297 -0.579 -17.934 1.00 98.00 96 GLY A CA 1
ATOM 757 C C . GLY A 1 96 ? -0.758 -0.750 -19.386 1.00 98.00 96 GLY A C 1
ATOM 758 O O . GLY A 1 96 ? -0.491 -1.794 -19.999 1.00 98.00 96 GLY A O 1
ATOM 759 N N . PRO A 1 97 ? -1.459 0.259 -19.934 1.00 96.38 97 PRO A N 1
ATOM 760 C CA . PRO A 1 97 ? -1.863 0.265 -21.334 1.00 96.38 97 PRO A CA 1
ATOM 761 C C . PRO A 1 97 ? -0.632 0.350 -22.234 1.00 96.38 97 PRO A C 1
ATOM 763 O O . PRO A 1 97 ? 0.373 0.919 -21.844 1.00 96.38 97 PRO A O 1
ATOM 766 N N . ASP A 1 98 ? -0.680 -0.210 -23.441 1.00 95.00 98 ASP A N 1
ATOM 767 C CA . ASP A 1 98 ? 0.436 -0.124 -24.401 1.00 95.00 98 ASP A CA 1
ATOM 768 C C . ASP A 1 98 ? 1.770 -0.759 -23.937 1.00 95.00 98 ASP A C 1
ATOM 770 O O . ASP A 1 98 ? 2.806 -0.559 -24.574 1.00 95.00 98 ASP A O 1
ATOM 774 N N . PHE A 1 99 ? 1.750 -1.594 -22.889 1.00 97.25 99 PHE A N 1
ATOM 775 C CA . PHE A 1 99 ? 2.944 -2.240 -22.323 1.00 97.25 99 PHE A CA 1
ATOM 776 C C . PHE A 1 99 ? 3.795 -2.982 -23.367 1.00 97.25 99 PHE A C 1
ATOM 778 O O . PHE A 1 99 ? 5.014 -2.928 -23.330 1.00 97.25 99 PHE A O 1
ATOM 785 N N . TRP A 1 100 ? 3.178 -3.638 -24.350 1.00 96.69 100 TRP A N 1
ATOM 786 C CA . TRP A 1 100 ? 3.898 -4.440 -25.349 1.00 96.69 100 TRP A CA 1
ATOM 787 C C . TRP A 1 100 ? 4.594 -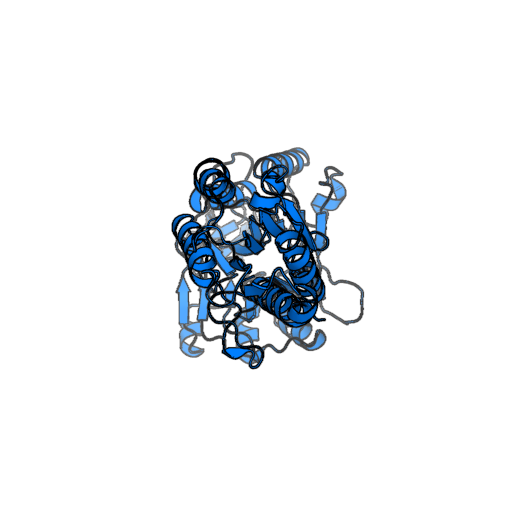3.633 -26.451 1.00 96.69 100 TRP A C 1
ATOM 789 O O . TRP A 1 100 ? 5.178 -4.215 -27.368 1.00 96.69 100 TRP A O 1
ATOM 799 N N . GLN A 1 101 ? 4.525 -2.302 -26.415 1.00 95.25 101 GLN A N 1
ATOM 800 C CA . GLN A 1 101 ? 5.252 -1.479 -27.373 1.00 95.25 101 GLN A CA 1
ATOM 801 C C . GLN A 1 101 ? 6.763 -1.632 -27.164 1.00 95.25 101 GLN A C 1
ATOM 803 O O . GLN A 1 101 ? 7.279 -1.465 -26.062 1.00 95.25 101 GLN A O 1
ATOM 808 N N . GLU A 1 102 ? 7.493 -1.920 -28.244 1.00 95.81 102 GLU A N 1
ATOM 809 C CA . GLU A 1 102 ? 8.953 -2.032 -28.197 1.00 95.81 102 GLU A CA 1
ATOM 810 C C . GLU A 1 102 ? 9.579 -0.729 -27.687 1.00 95.81 102 GLU A C 1
ATOM 812 O O . GLU A 1 102 ? 9.244 0.350 -28.177 1.00 95.81 102 GLU A O 1
ATOM 817 N N . LYS A 1 103 ? 10.519 -0.830 -26.745 1.00 96.94 103 LYS A N 1
ATOM 818 C CA . LYS A 1 103 ? 11.206 0.316 -26.136 1.00 96.94 103 LYS A CA 1
ATOM 819 C C . LYS A 1 103 ? 12.681 0.324 -26.524 1.00 96.94 103 LYS A C 1
ATOM 821 O O . LYS A 1 103 ? 13.308 -0.735 -26.601 1.00 96.94 103 LYS A O 1
ATOM 826 N N . TYR A 1 104 ? 13.247 1.504 -26.755 1.00 96.94 104 TYR A N 1
ATOM 827 C CA . TYR A 1 104 ? 14.640 1.693 -27.158 1.00 96.94 104 TYR A CA 1
ATOM 828 C C . TYR A 1 104 ? 15.246 2.949 -26.525 1.00 96.94 104 TYR A C 1
ATOM 830 O O . TYR A 1 104 ? 14.548 3.899 -26.178 1.00 96.94 104 TYR A O 1
ATOM 838 N N . SER A 1 105 ? 16.575 2.986 -26.459 1.00 95.56 105 SER A N 1
ATOM 839 C CA . SER A 1 105 ? 17.339 4.217 -26.248 1.00 95.56 105 SER A CA 1
ATOM 840 C C . SER A 1 105 ? 18.159 4.557 -27.492 1.00 95.56 105 SER A C 1
ATOM 842 O O . SER A 1 105 ? 18.836 3.674 -28.021 1.00 95.56 105 SER A O 1
ATOM 844 N N . HIS A 1 106 ? 18.135 5.817 -27.921 1.00 95.19 106 HIS A N 1
ATOM 845 C CA . HIS A 1 106 ? 18.961 6.352 -29.007 1.00 95.19 106 HIS A CA 1
ATOM 846 C C . HIS A 1 106 ? 20.279 6.911 -28.460 1.00 95.19 106 HIS A C 1
ATOM 848 O O . HIS A 1 106 ? 20.280 7.792 -27.598 1.00 95.19 106 HIS A O 1
ATOM 854 N N . ASP A 1 107 ? 21.399 6.378 -28.947 1.00 91.75 107 ASP A N 1
ATOM 855 C CA . ASP A 1 107 ? 22.736 6.942 -28.757 1.00 91.75 107 ASP A CA 1
ATOM 856 C C . ASP A 1 107 ? 22.996 7.928 -29.902 1.00 91.75 107 ASP A C 1
ATOM 858 O O . ASP A 1 107 ? 23.244 7.521 -31.037 1.00 91.75 107 ASP A O 1
ATOM 862 N N . CYS A 1 108 ? 22.906 9.229 -29.615 1.00 87.06 108 CYS A N 1
ATOM 863 C CA . CYS A 1 108 ? 23.040 10.275 -30.628 1.00 87.06 108 CYS A CA 1
ATOM 864 C C . CYS A 1 108 ? 24.468 10.422 -31.175 1.00 87.06 108 CYS A C 1
ATOM 866 O O . CYS A 1 108 ? 24.638 10.972 -32.261 1.00 87.06 108 CYS A O 1
ATOM 868 N N . GLU A 1 109 ? 25.490 9.941 -30.457 1.00 88.81 109 GLU A N 1
ATOM 869 C CA . GLU A 1 109 ? 26.879 10.009 -30.919 1.00 88.81 109 GLU A CA 1
ATOM 870 C C . GLU A 1 109 ? 27.172 8.922 -31.954 1.00 88.81 109 GLU A C 1
ATOM 872 O O . GLU A 1 109 ? 27.919 9.153 -32.906 1.00 88.81 109 GLU A O 1
ATOM 877 N N . LYS A 1 110 ? 26.577 7.739 -31.771 1.00 91.50 110 LYS A N 1
ATOM 878 C CA . LYS A 1 110 ? 26.747 6.587 -32.672 1.00 91.50 110 LYS A CA 1
ATOM 879 C C . LYS A 1 110 ? 25.634 6.442 -33.704 1.00 91.50 110 LYS A C 1
ATOM 881 O O . LYS A 1 110 ? 25.791 5.665 -34.639 1.00 91.50 110 LYS A O 1
ATOM 886 N N . ASP A 1 111 ? 24.544 7.182 -33.529 1.00 92.44 111 ASP A N 1
ATOM 887 C CA . ASP A 1 111 ? 23.290 7.035 -34.270 1.00 92.44 111 ASP A CA 1
ATOM 888 C C . ASP A 1 111 ? 22.742 5.596 -34.225 1.00 92.44 111 ASP A C 1
ATOM 890 O O . ASP A 1 111 ? 22.294 5.020 -35.217 1.00 92.44 111 ASP A O 1
ATOM 894 N N . GLU A 1 112 ? 22.809 4.986 -33.040 1.00 94.50 112 GLU A N 1
ATOM 895 C CA . GLU A 1 112 ? 22.401 3.601 -32.809 1.00 94.50 112 GLU A CA 1
ATOM 896 C C . GLU A 1 112 ? 21.203 3.525 -31.861 1.00 94.50 112 GLU A C 1
ATOM 898 O O . GLU A 1 112 ? 21.097 4.263 -30.879 1.00 94.50 112 GLU A O 1
ATOM 903 N N . TYR A 1 113 ? 20.305 2.577 -32.132 1.00 95.38 113 TYR A N 1
ATOM 904 C CA . TYR A 1 113 ? 19.171 2.272 -31.265 1.00 95.38 113 TYR A CA 1
ATOM 905 C C . TYR A 1 113 ? 19.434 0.978 -30.507 1.00 95.38 113 TYR A C 1
ATOM 907 O O . TYR A 1 113 ? 19.545 -0.098 -31.096 1.00 95.38 113 TYR A O 1
ATOM 915 N N . VAL A 1 114 ? 19.475 1.077 -29.184 1.00 95.81 114 VAL A N 1
ATOM 916 C CA . VAL A 1 114 ? 19.629 -0.073 -28.293 1.00 95.81 114 VAL A CA 1
ATOM 917 C C . VAL A 1 114 ? 18.255 -0.472 -27.782 1.00 95.81 114 VAL A C 1
ATOM 919 O O . VAL A 1 114 ? 17.527 0.372 -27.265 1.00 95.81 114 VAL A O 1
ATOM 922 N N . TYR A 1 115 ? 17.891 -1.746 -27.922 1.00 96.25 115 TYR A N 1
ATOM 923 C CA . TYR A 1 115 ? 16.635 -2.258 -27.379 1.00 96.25 115 TYR A CA 1
ATOM 924 C C . TYR A 1 115 ? 16.650 -2.218 -25.846 1.00 96.25 115 TYR A C 1
ATOM 926 O O . TYR A 1 115 ? 17.634 -2.594 -25.208 1.00 96.25 115 TYR A O 1
ATOM 934 N N . LYS A 1 116 ? 15.550 -1.731 -25.274 1.00 96.12 116 LYS A N 1
ATOM 935 C CA . LYS A 1 116 ? 15.336 -1.509 -23.839 1.00 96.12 116 LYS A CA 1
ATOM 936 C C . LYS A 1 116 ? 14.030 -2.130 -23.339 1.00 96.12 116 LYS A C 1
ATOM 938 O O . LYS A 1 116 ? 13.695 -1.947 -22.177 1.00 96.12 116 LYS A O 1
ATOM 943 N N . GLY A 1 117 ? 13.295 -2.837 -24.197 1.00 96.06 117 GLY A N 1
ATOM 944 C CA . GLY A 1 117 ? 12.024 -3.460 -23.836 1.00 96.06 117 GLY A CA 1
ATOM 945 C C . GLY A 1 117 ? 12.169 -4.637 -22.867 1.00 96.06 117 GLY A C 1
ATOM 946 O O . GLY A 1 117 ? 13.272 -5.107 -22.594 1.00 96.06 117 GLY A O 1
ATOM 947 N N . CYS A 1 118 ? 11.036 -5.145 -22.385 1.00 96.25 118 CYS A N 1
ATOM 948 C CA . CYS A 1 118 ? 10.958 -6.195 -21.366 1.00 96.25 118 CYS A CA 1
ATOM 949 C C . CYS A 1 118 ? 11.549 -7.559 -21.776 1.00 96.25 118 CYS A C 1
ATOM 951 O O . CYS A 1 118 ? 11.793 -8.395 -20.912 1.00 96.25 118 CYS A O 1
ATOM 953 N N . GLY A 1 119 ? 11.805 -7.797 -23.067 1.00 95.44 119 GLY A N 1
ATOM 954 C CA . GLY A 1 119 ? 12.480 -9.012 -23.542 1.00 95.44 119 GLY A CA 1
ATOM 955 C C . GLY A 1 119 ? 11.590 -10.256 -23.649 1.00 95.44 119 GLY A C 1
ATOM 956 O O . GLY A 1 119 ? 12.110 -11.348 -23.871 1.00 95.44 119 GLY A O 1
ATOM 957 N N . PHE A 1 120 ? 10.271 -10.099 -23.520 1.00 96.94 120 PHE A N 1
ATOM 958 C CA . PHE A 1 120 ? 9.255 -11.122 -23.791 1.00 96.94 120 PHE A CA 1
ATOM 959 C C . PHE A 1 120 ? 7.993 -10.475 -24.385 1.00 96.94 120 PHE A C 1
ATOM 961 O O . PHE A 1 120 ? 7.917 -9.254 -24.522 1.00 96.94 120 PHE A O 1
ATOM 968 N N . THR A 1 121 ? 7.024 -11.293 -24.783 1.00 96.81 121 THR A N 1
ATOM 969 C CA . THR A 1 121 ? 5.826 -10.884 -25.527 1.00 96.81 121 THR A CA 1
ATOM 970 C C . THR A 1 121 ? 4.543 -11.422 -24.897 1.00 96.81 121 THR A C 1
ATOM 972 O O . THR A 1 121 ? 4.562 -12.311 -24.044 1.00 96.81 121 THR A O 1
ATOM 975 N N . ASP A 1 122 ? 3.400 -10.915 -25.352 1.00 95.50 122 ASP A N 1
ATOM 976 C CA . ASP A 1 122 ? 2.078 -11.438 -25.003 1.00 95.50 122 ASP A CA 1
ATOM 977 C C . ASP A 1 122 ? 1.891 -12.905 -25.435 1.00 95.50 122 ASP A C 1
ATOM 979 O O . ASP A 1 122 ? 1.233 -13.679 -24.737 1.00 95.50 122 ASP A O 1
ATOM 983 N N . ALA A 1 123 ? 2.524 -13.322 -26.536 1.00 96.88 123 ALA A N 1
ATOM 984 C CA . ALA A 1 123 ? 2.539 -14.715 -26.977 1.00 96.88 123 ALA A CA 1
ATOM 985 C C . ALA A 1 123 ? 3.198 -15.651 -25.946 1.00 96.88 123 ALA A C 1
ATOM 987 O O . ALA A 1 123 ? 2.693 -16.750 -25.710 1.00 96.88 123 ALA A O 1
ATOM 988 N N . ASP A 1 124 ? 4.262 -15.201 -25.273 1.00 97.31 124 ASP A N 1
ATOM 989 C CA . ASP A 1 124 ? 4.922 -15.990 -24.227 1.00 97.31 124 ASP A CA 1
ATOM 990 C C . ASP A 1 124 ? 3.982 -16.253 -23.035 1.00 97.31 124 ASP A C 1
ATOM 992 O O . ASP A 1 124 ? 3.996 -17.339 -22.450 1.00 97.31 124 ASP A O 1
ATOM 996 N N . LEU A 1 125 ? 3.094 -15.305 -22.703 1.00 96.88 125 LEU A N 1
ATOM 997 C CA . LEU A 1 125 ? 2.106 -15.485 -21.631 1.00 96.88 125 LEU A CA 1
ATOM 998 C C . LEU A 1 125 ? 1.115 -16.612 -21.931 1.00 96.88 125 LEU A C 1
ATOM 1000 O O . LEU A 1 125 ? 0.723 -17.345 -21.018 1.00 96.88 125 LEU A O 1
ATOM 1004 N N . VAL A 1 126 ? 0.733 -16.779 -23.201 1.00 95.19 126 VAL A N 1
ATOM 1005 C CA . VAL A 1 126 ? -0.149 -17.870 -23.644 1.00 95.19 126 VAL A CA 1
ATOM 1006 C C . VAL A 1 126 ? 0.522 -19.220 -23.395 1.00 95.19 126 VAL A C 1
ATOM 1008 O O . VAL A 1 126 ? -0.093 -20.117 -22.809 1.00 95.19 126 VAL A O 1
ATOM 1011 N N . ASP A 1 127 ? 1.800 -19.341 -23.755 1.00 95.19 127 ASP A N 1
ATOM 1012 C CA . ASP A 1 127 ? 2.592 -20.554 -23.535 1.00 95.19 127 ASP A CA 1
ATOM 1013 C C . ASP A 1 127 ? 2.787 -20.847 -22.041 1.00 95.19 127 ASP A C 1
ATOM 1015 O O . ASP A 1 127 ? 2.743 -22.003 -21.596 1.00 95.19 127 ASP A O 1
ATOM 1019 N N . TRP A 1 128 ? 2.942 -19.800 -21.230 1.00 96.75 128 TRP A N 1
ATOM 1020 C CA . TRP A 1 128 ? 3.071 -19.915 -19.778 1.00 96.75 128 TRP A CA 1
ATOM 1021 C C . TRP A 1 128 ? 1.739 -20.117 -19.052 1.00 96.75 128 TRP A C 1
ATOM 1023 O O . TRP A 1 128 ? 1.751 -20.536 -17.891 1.00 96.75 128 TRP A O 1
ATOM 1033 N N . ARG A 1 129 ? 0.611 -19.931 -19.752 1.00 96.38 129 ARG A N 1
ATOM 1034 C CA . ARG A 1 129 ? -0.765 -19.972 -19.227 1.00 96.38 129 ARG A CA 1
ATOM 1035 C C . ARG A 1 129 ? -1.009 -18.926 -18.136 1.00 96.38 129 ARG A C 1
ATOM 1037 O O . ARG A 1 129 ? -1.603 -19.240 -17.105 1.00 96.38 129 ARG A O 1
ATOM 1044 N N . ILE A 1 130 ? -0.536 -17.707 -18.372 1.00 97.75 130 ILE A N 1
ATOM 1045 C CA . ILE A 1 130 ? -0.681 -16.560 -17.471 1.00 97.75 130 ILE A CA 1
ATOM 1046 C C . ILE A 1 130 ? -1.691 -15.589 -18.083 1.00 97.75 130 ILE A C 1
ATOM 1048 O O . ILE A 1 130 ? -1.580 -15.224 -19.251 1.00 97.75 130 ILE A O 1
ATOM 1052 N N . GLU A 1 131 ? -2.692 -15.179 -17.305 1.00 97.88 131 GLU A N 1
ATOM 1053 C CA . GLU A 1 131 ? -3.667 -14.171 -17.730 1.00 97.88 131 GLU A CA 1
ATOM 1054 C C . GLU A 1 131 ? -3.034 -12.774 -17.648 1.00 97.88 131 GLU A C 1
ATOM 1056 O O . GLU A 1 131 ? -2.497 -12.407 -16.605 1.00 97.88 131 GLU A O 1
ATOM 1061 N N . GLN A 1 132 ? -3.128 -11.965 -18.705 1.00 97.50 132 GLN A N 1
ATOM 1062 C CA . GLN A 1 132 ? -2.806 -10.539 -18.615 1.00 97.50 132 GLN A CA 1
ATOM 1063 C C . GLN A 1 132 ? -4.040 -9.741 -18.177 1.00 97.50 132 GLN A C 1
ATOM 1065 O O . GLN A 1 132 ? -5.126 -9.919 -18.731 1.00 97.50 132 GLN A O 1
ATOM 1070 N N . ARG A 1 133 ? -3.859 -8.796 -17.249 1.00 98.31 133 ARG A N 1
ATOM 1071 C CA . ARG A 1 133 ? -4.855 -7.769 -16.915 1.00 98.31 133 ARG A CA 1
ATOM 1072 C C . ARG A 1 133 ? -4.265 -6.372 -17.037 1.00 98.31 133 ARG A C 1
ATOM 1074 O O . ARG A 1 133 ? -3.343 -6.003 -16.321 1.00 98.31 133 ARG A O 1
ATOM 1081 N N . GLU A 1 134 ? -4.840 -5.580 -17.928 1.00 98.31 134 GLU A N 1
ATOM 1082 C CA . GLU A 1 134 ? -4.384 -4.219 -18.194 1.00 98.31 134 GLU A CA 1
ATOM 1083 C C . GLU A 1 134 ? -5.064 -3.209 -17.255 1.00 98.31 134 GLU A C 1
ATOM 1085 O O . GLU A 1 134 ? -6.293 -3.111 -17.211 1.00 98.31 134 GLU A O 1
ATOM 1090 N N . CYS A 1 135 ? -4.269 -2.432 -16.520 1.00 98.00 135 CYS A N 1
ATOM 1091 C CA . CYS A 1 135 ? -4.737 -1.299 -15.729 1.00 98.00 135 CYS A CA 1
ATOM 1092 C C . CYS A 1 135 ? -4.940 -0.095 -16.650 1.00 98.00 135 CYS A C 1
ATOM 1094 O O . CYS A 1 135 ? -3.970 0.437 -17.168 1.00 98.00 135 CYS A O 1
ATOM 1096 N N . ARG A 1 136 ? -6.189 0.340 -16.860 1.00 96.06 136 ARG A N 1
ATOM 1097 C CA . ARG A 1 136 ? -6.525 1.533 -17.673 1.00 96.06 136 ARG A CA 1
ATOM 1098 C C . ARG A 1 136 ? -6.903 2.769 -16.857 1.00 96.06 136 ARG A C 1
ATOM 1100 O O . ARG A 1 136 ? -7.025 3.861 -17.400 1.00 96.06 136 ARG A O 1
ATOM 1107 N N . ASP A 1 137 ? -7.138 2.586 -15.565 1.00 94.12 137 ASP A N 1
ATOM 1108 C CA . ASP A 1 137 ? -7.494 3.640 -14.619 1.00 94.12 137 ASP A CA 1
ATOM 1109 C C . ASP A 1 137 ? -6.937 3.244 -13.251 1.00 94.12 137 ASP A C 1
ATOM 1111 O O . ASP A 1 137 ? -5.802 3.582 -12.913 1.00 94.12 137 ASP A O 1
ATOM 1115 N N . MET A 1 138 ? -7.712 2.441 -12.526 1.00 96.44 138 MET A N 1
ATOM 1116 C CA . MET A 1 138 ? -7.352 1.875 -11.247 1.00 96.44 138 MET A CA 1
ATOM 1117 C C . MET A 1 138 ? -7.864 0.440 -11.187 1.00 96.44 138 MET A C 1
ATOM 1119 O O . MET A 1 138 ? -9.007 0.161 -11.556 1.00 96.44 138 MET A O 1
ATOM 1123 N N . ILE A 1 139 ? -7.027 -0.471 -10.702 1.00 97.44 139 ILE A N 1
ATOM 1124 C CA . ILE A 1 139 ? -7.417 -1.851 -10.412 1.00 97.44 139 ILE A CA 1
ATOM 1125 C C . ILE A 1 139 ? -7.215 -2.093 -8.926 1.00 97.44 139 ILE A C 1
ATOM 1127 O O . ILE A 1 139 ? -6.094 -2.018 -8.432 1.00 97.44 139 ILE A O 1
ATOM 1131 N N . LYS A 1 140 ? -8.292 -2.442 -8.224 1.00 96.06 140 LYS A N 1
ATOM 1132 C CA . LYS A 1 140 ? -8.192 -2.953 -6.859 1.00 96.06 140 LYS A CA 1
ATOM 1133 C C . LYS A 1 140 ? -7.597 -4.362 -6.897 1.00 96.06 140 LYS A C 1
ATOM 1135 O O . LYS A 1 140 ? -8.177 -5.241 -7.533 1.00 96.06 140 LYS A O 1
ATOM 1140 N N . LEU A 1 141 ? -6.459 -4.556 -6.234 1.00 94.94 141 LEU A N 1
ATOM 1141 C CA . LEU A 1 141 ? -5.809 -5.862 -6.105 1.00 94.94 141 LEU A CA 1
ATOM 1142 C C . LEU A 1 141 ? -6.396 -6.631 -4.918 1.00 94.94 141 LEU A C 1
ATOM 1144 O O . LEU A 1 141 ? -6.800 -7.781 -5.066 1.00 94.94 141 LEU A O 1
ATOM 1148 N N . ASP A 1 142 ? -6.507 -5.954 -3.775 1.00 90.62 142 ASP A N 1
ATOM 1149 C CA . ASP A 1 142 ? -7.103 -6.453 -2.534 1.00 90.62 142 ASP A CA 1
ATOM 1150 C C . ASP A 1 142 ? -7.615 -5.269 -1.676 1.00 90.62 142 ASP A C 1
ATOM 1152 O O . ASP A 1 142 ? -7.766 -4.149 -2.177 1.00 90.62 142 ASP A O 1
ATOM 1156 N N . ASN A 1 143 ? -7.958 -5.479 -0.399 1.00 85.38 143 ASN A N 1
ATOM 1157 C CA . ASN A 1 143 ? -8.421 -4.391 0.476 1.00 85.38 143 ASN A CA 1
ATOM 1158 C C . ASN A 1 143 ? -7.345 -3.372 0.897 1.00 85.38 143 ASN A C 1
ATOM 1160 O O . ASN A 1 143 ? -7.716 -2.325 1.434 1.00 85.38 143 ASN A O 1
ATOM 1164 N N . TYR A 1 144 ? -6.067 -3.630 0.639 1.00 90.31 144 TYR A N 1
ATOM 1165 C CA . TYR A 1 144 ? -4.910 -2.835 1.062 1.00 90.31 144 TYR A CA 1
ATOM 1166 C C . TYR A 1 144 ? -4.099 -2.277 -0.115 1.00 90.31 144 TYR A C 1
ATOM 1168 O O . TYR A 1 144 ? -3.375 -1.302 0.071 1.00 90.31 144 TYR A O 1
ATOM 1176 N N . ALA A 1 145 ? -4.252 -2.843 -1.313 1.00 95.88 145 ALA A N 1
ATOM 1177 C CA . ALA A 1 145 ? -3.453 -2.558 -2.494 1.00 95.88 145 ALA A CA 1
ATOM 1178 C C . ALA A 1 145 ? -4.307 -2.275 -3.740 1.00 95.88 145 ALA A C 1
ATOM 1180 O O . ALA A 1 145 ? -5.336 -2.907 -4.005 1.00 95.88 145 ALA A O 1
ATOM 1181 N N . SER A 1 146 ? -3.866 -1.321 -4.557 1.00 98.00 146 SER A N 1
ATOM 1182 C CA . SER A 1 146 ? -4.455 -1.015 -5.866 1.00 98.00 146 SER A CA 1
ATOM 1183 C C . SER A 1 146 ? -3.387 -0.561 -6.858 1.00 98.00 146 SER A C 1
ATOM 1185 O O . SER A 1 146 ? -2.435 0.107 -6.479 1.00 98.00 146 SER A O 1
ATOM 1187 N N . LEU A 1 147 ? -3.549 -0.892 -8.136 1.00 98.69 147 LEU A N 1
ATOM 1188 C CA . LEU A 1 147 ? -2.745 -0.332 -9.223 1.00 98.69 147 LEU A CA 1
ATOM 1189 C C . LEU A 1 147 ? -3.414 0.921 -9.771 1.00 98.69 147 LEU A C 1
ATOM 1191 O O . LEU A 1 147 ? -4.642 0.999 -9.792 1.00 98.69 147 LEU A O 1
ATOM 1195 N N . PHE A 1 148 ? -2.615 1.865 -10.254 1.00 98.44 148 PHE A N 1
ATOM 1196 C CA . PHE A 1 148 ? -3.094 3.134 -10.791 1.00 98.44 148 PHE A CA 1
ATOM 1197 C C . PHE A 1 148 ? -2.251 3.579 -11.990 1.00 98.44 148 PHE A C 1
ATOM 1199 O O . PHE A 1 148 ? -1.036 3.397 -11.996 1.00 98.44 148 PHE A O 1
ATOM 1206 N N . THR A 1 149 ? -2.890 4.166 -13.001 1.00 98.06 149 THR A N 1
ATOM 1207 C CA . THR A 1 149 ? -2.235 4.676 -14.220 1.00 98.06 149 THR A CA 1
ATOM 1208 C C . THR A 1 149 ? -2.900 5.961 -14.724 1.00 98.06 149 THR A C 1
ATOM 1210 O O . THR A 1 149 ? -3.843 6.457 -14.111 1.00 98.06 149 THR A O 1
ATOM 1213 N N . GLY A 1 150 ? -2.468 6.489 -15.872 1.00 95.62 150 GLY A N 1
ATOM 1214 C CA . GLY A 1 150 ? -3.087 7.640 -16.534 1.00 95.62 150 GLY A CA 1
ATOM 1215 C C . GLY A 1 150 ? -2.576 8.970 -15.984 1.00 95.62 150 GLY A C 1
ATOM 1216 O O . GLY A 1 150 ? -3.347 9.789 -15.480 1.00 95.62 150 GLY A O 1
ATOM 1217 N N . PHE A 1 151 ? -1.260 9.167 -16.043 1.00 95.81 151 PHE A N 1
ATOM 1218 C CA . PHE A 1 151 ? -0.576 10.335 -15.487 1.00 95.81 151 PHE A CA 1
ATOM 1219 C C . PHE A 1 151 ? -0.377 11.414 -16.547 1.00 95.81 151 PHE A C 1
ATOM 1221 O O . PHE A 1 151 ? 0.484 11.275 -17.403 1.00 95.81 151 PHE A O 1
ATOM 1228 N N . GLU A 1 152 ? -1.137 12.504 -16.521 1.00 93.44 152 GLU A N 1
ATOM 1229 C CA . GLU A 1 152 ? -0.951 13.618 -17.463 1.00 93.44 152 GLU A CA 1
ATOM 1230 C C . GLU A 1 152 ? 0.304 14.448 -17.140 1.00 93.44 152 GLU A C 1
ATOM 1232 O O . GLU A 1 152 ? 0.540 14.796 -15.984 1.00 93.44 152 GLU A O 1
ATOM 1237 N N . MET A 1 153 ? 1.071 14.832 -18.166 1.00 92.38 153 MET A N 1
ATOM 1238 C CA . MET A 1 153 ? 2.205 15.755 -18.022 1.00 92.38 153 MET A CA 1
ATOM 1239 C C . MET A 1 153 ? 1.693 17.190 -17.823 1.00 92.38 153 MET A C 1
ATOM 1241 O O . MET A 1 153 ? 1.447 17.904 -18.794 1.00 92.38 153 MET A O 1
ATOM 1245 N N . GLN A 1 154 ? 1.489 17.606 -16.570 1.00 89.69 154 GLN A N 1
ATOM 1246 C CA . GLN A 1 154 ? 0.953 18.933 -16.221 1.00 89.69 154 GLN A CA 1
ATOM 1247 C C . GLN A 1 154 ? 2.033 19.903 -15.719 1.00 89.69 154 GLN A C 1
ATOM 1249 O O . GLN A 1 154 ? 1.852 21.119 -15.784 1.00 89.69 154 GLN A O 1
ATOM 1254 N N . ASN A 1 155 ? 3.154 19.378 -15.225 1.00 87.31 155 ASN A N 1
ATOM 1255 C CA . ASN A 1 155 ? 4.272 20.159 -14.709 1.00 87.31 155 ASN A CA 1
ATOM 1256 C C . ASN A 1 155 ? 5.364 20.345 -15.773 1.00 87.31 155 ASN A C 1
ATOM 1258 O O . ASN A 1 155 ? 5.994 19.383 -16.199 1.00 87.31 155 ASN A O 1
ATOM 1262 N N . ASP A 1 156 ? 5.634 21.597 -16.148 1.00 87.62 156 ASP A N 1
ATOM 1263 C CA . ASP A 1 156 ? 6.603 21.990 -17.187 1.00 87.62 156 ASP A CA 1
ATOM 1264 C C . ASP A 1 156 ? 8.062 21.603 -16.890 1.00 87.62 156 ASP A C 1
ATOM 1266 O O . ASP A 1 156 ? 8.881 21.463 -17.796 1.00 87.62 156 ASP A O 1
ATOM 1270 N N . PHE A 1 157 ? 8.392 21.432 -15.612 1.00 86.88 157 PHE A N 1
ATOM 1271 C CA . PHE A 1 157 ? 9.724 21.062 -15.141 1.00 86.88 157 PHE A CA 1
ATOM 1272 C C . PHE A 1 157 ? 9.929 19.547 -15.024 1.00 86.88 157 PHE A C 1
ATOM 1274 O O . PHE A 1 157 ? 11.054 19.104 -14.773 1.00 86.88 157 PHE A O 1
ATOM 1281 N N . GLU A 1 158 ? 8.870 18.753 -15.189 1.00 87.62 158 GLU A N 1
ATOM 1282 C CA . GLU A 1 158 ? 8.968 17.303 -15.305 1.00 87.62 158 GLU A CA 1
ATOM 1283 C C . GLU A 1 158 ? 9.092 16.946 -16.782 1.00 87.62 158 GLU A C 1
ATOM 1285 O O . GLU A 1 158 ? 8.221 17.250 -17.591 1.00 87.62 158 GLU A O 1
ATOM 1290 N N . THR A 1 159 ? 10.217 16.337 -17.148 1.00 87.88 159 THR A N 1
ATOM 1291 C CA . THR A 1 159 ? 10.531 15.998 -18.537 1.00 87.88 159 THR A CA 1
ATOM 1292 C C . THR A 1 159 ? 10.931 14.538 -18.659 1.00 87.88 159 THR A C 1
ATOM 1294 O O . THR A 1 159 ? 11.640 14.014 -17.792 1.00 87.88 159 THR A O 1
ATOM 1297 N N . ILE A 1 160 ? 10.509 13.924 -19.764 1.00 90.25 160 ILE A N 1
ATOM 1298 C CA . ILE A 1 160 ? 10.952 12.604 -20.211 1.00 90.25 160 ILE A CA 1
ATOM 1299 C C . ILE A 1 160 ? 12.238 12.795 -21.034 1.00 90.25 160 ILE A C 1
ATOM 1301 O O . ILE A 1 160 ? 12.274 13.685 -21.888 1.00 90.25 160 ILE A O 1
ATOM 1305 N N . PRO A 1 161 ? 13.307 12.013 -20.803 1.00 88.56 161 PRO A N 1
ATOM 1306 C CA . PRO A 1 161 ? 14.517 12.104 -21.616 1.00 88.56 161 PRO A CA 1
ATOM 1307 C C . PRO A 1 161 ? 14.262 11.790 -23.094 1.00 88.56 161 PRO A C 1
ATOM 1309 O O . PRO A 1 161 ? 13.782 10.710 -23.424 1.00 88.56 161 PRO A O 1
ATOM 1312 N N . GLU A 1 162 ? 14.693 12.683 -23.987 1.00 90.44 162 GLU A N 1
ATOM 1313 C CA . GLU A 1 162 ? 14.492 12.560 -25.445 1.00 90.44 162 GLU A CA 1
ATOM 1314 C C . GLU A 1 162 ? 15.141 11.313 -26.062 1.00 90.44 162 GLU A C 1
ATOM 1316 O O . GLU A 1 162 ? 14.718 10.847 -27.115 1.00 90.44 162 GLU A O 1
ATOM 1321 N N . LYS A 1 163 ? 16.153 10.743 -25.393 1.00 92.44 163 LYS A N 1
ATOM 1322 C CA . LYS A 1 163 ? 16.817 9.510 -25.835 1.00 92.44 163 LYS A CA 1
ATOM 1323 C C . LYS A 1 163 ? 15.886 8.296 -25.847 1.00 92.44 163 LYS A C 1
ATOM 1325 O O . LYS A 1 163 ? 16.215 7.311 -26.500 1.00 92.44 163 LYS A O 1
ATOM 1330 N N . PHE A 1 164 ? 14.796 8.310 -25.078 1.00 95.19 164 PHE A N 1
ATOM 1331 C CA . PHE A 1 164 ? 13.877 7.181 -25.003 1.00 95.19 164 PHE A CA 1
ATOM 1332 C C . PHE A 1 164 ? 12.853 7.256 -26.130 1.00 95.19 164 PHE A C 1
ATOM 1334 O O . PHE A 1 164 ? 12.108 8.226 -26.269 1.00 95.19 164 PHE A O 1
ATOM 1341 N N . VAL A 1 165 ? 12.834 6.203 -26.940 1.00 96.56 165 VAL A N 1
ATOM 1342 C CA . VAL A 1 165 ? 11.974 6.085 -28.113 1.00 96.56 165 VAL A CA 1
ATOM 1343 C C . VAL A 1 165 ? 11.300 4.724 -28.135 1.00 96.56 165 VAL A C 1
ATOM 1345 O O . VAL A 1 165 ? 11.777 3.758 -27.538 1.00 96.56 165 VAL A O 1
ATOM 1348 N N . ARG A 1 166 ? 10.193 4.624 -28.858 1.00 95.81 166 ARG A N 1
ATOM 1349 C CA . ARG A 1 166 ? 9.344 3.437 -28.881 1.00 95.81 166 ARG A CA 1
ATOM 1350 C C . ARG A 1 166 ? 8.899 3.058 -30.282 1.00 95.81 166 ARG A C 1
ATOM 1352 O O . ARG A 1 166 ? 8.962 3.855 -31.215 1.00 95.81 166 ARG A O 1
ATOM 1359 N N . GLY A 1 167 ? 8.415 1.830 -30.398 1.00 94.12 167 GLY A N 1
ATOM 1360 C CA . GLY A 1 167 ? 7.807 1.306 -31.607 1.00 94.12 167 GLY A CA 1
ATOM 1361 C C . GLY A 1 167 ? 8.778 1.186 -32.779 1.00 94.12 167 GLY A C 1
ATOM 1362 O O . GLY A 1 167 ? 9.997 1.381 -32.679 1.00 94.12 167 GLY A O 1
ATOM 1363 N N . LYS A 1 168 ? 8.215 0.833 -33.933 1.00 91.12 168 LYS A N 1
ATOM 1364 C CA . LYS A 1 168 ? 8.984 0.608 -35.163 1.00 91.12 168 LYS A CA 1
ATOM 1365 C C . LYS A 1 168 ? 9.535 1.906 -35.740 1.00 91.12 168 LYS A C 1
ATOM 1367 O O . LYS A 1 168 ? 10.660 1.909 -36.227 1.00 91.12 168 LYS A O 1
ATOM 1372 N N . ASP A 1 169 ? 8.757 2.978 -35.647 1.00 94.31 169 ASP A N 1
ATOM 1373 C CA . ASP A 1 169 ? 9.068 4.325 -36.129 1.00 94.31 169 ASP A CA 1
ATOM 1374 C C . ASP A 1 169 ? 10.018 5.105 -35.214 1.00 94.31 169 ASP A C 1
ATOM 1376 O O . ASP A 1 169 ? 10.459 6.185 -35.599 1.00 94.31 169 ASP A O 1
ATOM 1380 N N . LYS A 1 170 ? 10.370 4.553 -34.041 1.00 94.69 170 LYS A N 1
ATOM 1381 C CA . LYS A 1 170 ? 11.278 5.183 -33.072 1.00 94.69 170 LYS A CA 1
ATOM 1382 C C . LYS A 1 170 ? 10.787 6.579 -32.670 1.00 94.69 170 LYS A C 1
ATOM 1384 O O . LYS A 1 170 ? 11.583 7.496 -32.479 1.00 94.69 170 LYS A O 1
ATOM 1389 N N . ALA A 1 171 ? 9.470 6.731 -32.530 1.00 95.81 171 ALA A N 1
ATOM 1390 C CA . ALA A 1 171 ? 8.864 7.945 -32.003 1.00 95.81 171 ALA A CA 1
ATOM 1391 C C . ALA A 1 171 ? 9.260 8.156 -30.529 1.00 95.81 171 ALA A C 1
ATOM 1393 O O . ALA A 1 171 ? 9.522 7.170 -29.835 1.00 95.81 171 ALA A O 1
ATOM 1394 N N . PRO A 1 172 ? 9.261 9.401 -30.017 1.00 96.12 172 PRO A N 1
ATOM 1395 C CA . PRO A 1 172 ? 9.484 9.660 -28.597 1.00 96.12 172 PRO A CA 1
ATOM 1396 C C . PRO A 1 172 ? 8.559 8.817 -27.715 1.00 96.12 172 PRO A C 1
ATOM 1398 O O . PRO A 1 172 ? 7.354 8.701 -27.983 1.00 96.12 172 PRO A O 1
ATOM 1401 N N . ASP A 1 173 ? 9.126 8.211 -26.675 1.00 96.50 173 ASP A N 1
ATOM 1402 C CA . ASP A 1 173 ? 8.342 7.423 -25.734 1.00 96.50 173 ASP A CA 1
ATOM 1403 C C . ASP A 1 173 ? 7.576 8.336 -24.775 1.00 96.50 173 ASP A C 1
ATOM 1405 O O . ASP A 1 173 ? 8.146 9.238 -24.163 1.00 96.50 173 ASP A O 1
ATOM 1409 N N . SER A 1 174 ? 6.268 8.109 -24.650 1.00 94.38 174 SER A N 1
ATOM 1410 C CA . SER A 1 174 ? 5.432 8.844 -23.703 1.00 94.38 174 SER A CA 1
ATOM 1411 C C . SER A 1 174 ? 5.327 8.153 -22.350 1.00 94.38 174 SER A C 1
ATOM 1413 O O . SER A 1 174 ? 4.857 8.805 -21.424 1.00 94.38 174 SER A O 1
ATOM 1415 N N . PHE A 1 175 ? 5.756 6.892 -22.204 1.00 95.69 175 PHE A N 1
ATOM 1416 C CA . PHE A 1 175 ? 5.592 6.120 -20.963 1.00 95.69 175 PHE A CA 1
ATOM 1417 C C . PHE A 1 175 ? 4.132 6.035 -20.492 1.00 95.69 175 PHE A C 1
ATOM 1419 O O . PHE A 1 175 ? 3.844 6.059 -19.297 1.00 95.69 175 PHE A O 1
ATOM 1426 N N . ASP A 1 176 ? 3.181 5.974 -21.429 1.00 94.81 176 ASP A N 1
ATOM 1427 C CA . ASP A 1 176 ? 1.760 5.825 -21.078 1.00 94.81 176 ASP A CA 1
ATOM 1428 C C . ASP A 1 176 ? 1.456 4.440 -20.469 1.00 94.81 176 ASP A C 1
ATOM 1430 O O . ASP A 1 176 ? 0.432 4.282 -19.810 1.00 94.81 176 ASP A O 1
ATOM 1434 N N . ASP A 1 177 ? 2.376 3.479 -20.612 1.00 96.31 177 ASP A N 1
ATOM 1435 C CA . ASP A 1 177 ? 2.356 2.170 -19.955 1.00 96.31 177 ASP A CA 1
ATOM 1436 C C . ASP A 1 177 ? 2.719 2.202 -18.469 1.00 96.31 177 ASP A C 1
ATOM 1438 O O . ASP A 1 177 ? 2.612 1.174 -17.800 1.00 96.31 177 ASP A O 1
ATOM 1442 N N . GLU A 1 178 ? 3.118 3.361 -17.941 1.00 96.69 178 GLU A N 1
ATOM 1443 C CA . GLU A 1 178 ? 3.533 3.486 -16.552 1.00 96.69 178 GLU A CA 1
ATOM 1444 C C . GLU A 1 178 ? 2.353 3.322 -15.579 1.00 96.69 178 GLU A C 1
ATOM 1446 O O . GLU A 1 178 ? 1.315 3.992 -15.671 1.00 96.69 178 GLU A O 1
ATOM 1451 N N . ILE A 1 179 ? 2.531 2.432 -14.605 1.00 98.50 179 ILE A N 1
ATOM 1452 C CA . ILE A 1 179 ? 1.631 2.223 -13.472 1.00 98.50 179 ILE A CA 1
ATOM 1453 C C . ILE A 1 179 ? 2.389 2.391 -12.155 1.00 98.50 179 ILE A C 1
ATOM 1455 O O . ILE A 1 179 ? 3.590 2.132 -12.062 1.00 98.50 179 ILE A O 1
ATOM 1459 N N . CYS A 1 180 ? 1.669 2.784 -11.110 1.00 98.44 180 CYS A N 1
ATOM 1460 C CA . CYS A 1 180 ? 2.152 2.717 -9.735 1.00 98.44 180 CYS A CA 1
ATOM 1461 C C . CYS A 1 180 ? 1.276 1.788 -8.893 1.00 98.44 180 CYS A C 1
ATOM 1463 O O . CYS A 1 180 ? 0.125 1.498 -9.237 1.00 98.44 180 CYS A O 1
ATOM 1465 N N . LEU A 1 181 ? 1.837 1.328 -7.781 1.00 98.62 181 LEU A N 1
ATOM 1466 C CA . LEU A 1 181 ? 1.131 0.589 -6.747 1.00 98.62 181 LEU A CA 1
ATOM 1467 C C . LEU A 1 181 ? 0.798 1.545 -5.597 1.00 98.62 181 LEU A C 1
ATOM 1469 O O . LEU A 1 181 ? 1.668 2.226 -5.062 1.00 98.62 181 LEU A O 1
ATOM 1473 N N . LEU A 1 182 ? -0.469 1.581 -5.210 1.00 98.06 182 LEU A N 1
ATOM 1474 C CA . LEU A 1 182 ? -0.984 2.315 -4.064 1.00 98.06 182 LEU A CA 1
ATOM 1475 C C . LEU A 1 182 ? -1.251 1.326 -2.936 1.00 98.06 182 LEU A C 1
ATOM 1477 O O . LEU A 1 182 ? -2.019 0.380 -3.115 1.00 98.06 182 LEU A O 1
ATOM 1481 N N . LEU A 1 183 ? -0.636 1.564 -1.784 1.00 95.94 183 LEU A N 1
ATOM 1482 C CA . LEU A 1 183 ? -0.836 0.808 -0.556 1.00 95.94 183 LEU A CA 1
ATOM 1483 C C . LEU A 1 183 ? -1.492 1.713 0.482 1.00 95.94 183 LEU A C 1
ATOM 1485 O O . LEU A 1 183 ? -1.128 2.883 0.604 1.00 95.94 183 LEU A O 1
ATOM 1489 N N . LYS A 1 184 ? -2.455 1.186 1.237 1.00 87.62 184 LYS A N 1
ATOM 1490 C CA . LYS A 1 184 ? -3.024 1.906 2.381 1.00 87.62 184 LYS A CA 1
ATOM 1491 C C . LYS A 1 184 ? -1.938 2.179 3.418 1.00 87.62 184 LYS A C 1
ATOM 1493 O O . LYS A 1 184 ? -1.213 1.265 3.799 1.00 87.62 184 LYS A O 1
ATOM 1498 N N . GLU A 1 185 ? -1.856 3.426 3.870 1.00 81.88 185 GLU A N 1
ATOM 1499 C CA . GLU A 1 185 ? -0.934 3.846 4.923 1.00 81.88 185 GLU A CA 1
ATOM 1500 C C . GLU A 1 185 ? -1.614 4.908 5.795 1.00 81.88 185 GLU A C 1
ATOM 1502 O O . GLU A 1 185 ? -1.848 6.032 5.350 1.00 81.88 185 GLU A O 1
ATOM 1507 N N . GLY A 1 186 ? -1.971 4.552 7.032 1.00 75.62 186 GLY A N 1
ATOM 1508 C CA . GLY A 1 186 ? -2.671 5.464 7.945 1.00 75.62 186 GLY A CA 1
ATOM 1509 C C . GLY A 1 186 ? -3.979 6.009 7.348 1.00 75.62 186 GLY A C 1
ATOM 1510 O O . GLY A 1 186 ? -4.837 5.244 6.912 1.00 75.62 186 GLY A O 1
ATOM 1511 N N . ASN A 1 187 ? -4.129 7.338 7.315 1.00 74.81 187 ASN A N 1
ATOM 1512 C CA . ASN A 1 187 ? -5.260 8.033 6.681 1.00 74.81 187 ASN A CA 1
ATOM 1513 C C . ASN A 1 187 ? -5.008 8.401 5.201 1.00 74.81 187 ASN A C 1
ATOM 1515 O O . ASN A 1 187 ? -5.792 9.144 4.605 1.00 74.81 187 ASN A O 1
ATOM 1519 N N . GLY A 1 188 ? -3.921 7.904 4.609 1.00 86.81 188 GLY A N 1
ATOM 1520 C CA . GLY A 1 188 ? -3.504 8.192 3.244 1.00 86.81 188 GLY A CA 1
ATOM 1521 C C . GLY A 1 188 ? -2.973 6.955 2.523 1.00 86.81 188 GLY A C 1
ATOM 1522 O O . GLY A 1 188 ? -3.477 5.842 2.697 1.00 8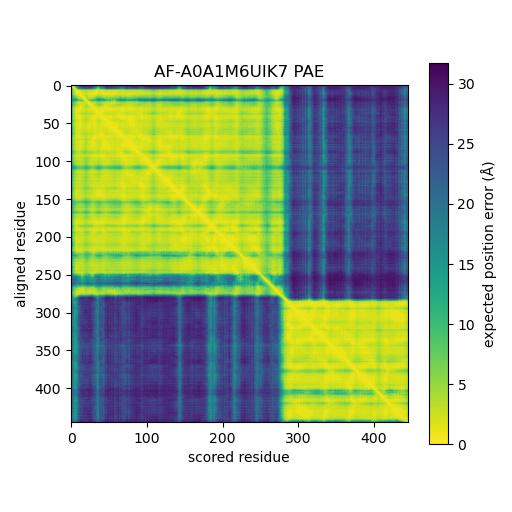6.81 188 GLY A O 1
ATOM 1523 N N . LEU A 1 189 ? -1.995 7.175 1.644 1.00 91.94 189 LEU A N 1
ATOM 1524 C CA . LEU A 1 189 ? -1.422 6.149 0.776 1.00 91.94 189 LEU A CA 1
ATOM 1525 C C . LEU A 1 189 ? 0.107 6.197 0.771 1.00 91.94 189 LEU A C 1
ATOM 1527 O O . LEU A 1 189 ? 0.699 7.274 0.671 1.00 91.94 189 LEU A O 1
ATOM 1531 N N . ALA A 1 190 ? 0.729 5.023 0.737 1.00 95.00 190 ALA A N 1
ATOM 1532 C CA . ALA A 1 190 ? 2.085 4.856 0.240 1.00 95.00 190 ALA A CA 1
ATOM 1533 C C . ALA A 1 190 ? 2.034 4.522 -1.256 1.00 95.00 190 ALA A C 1
ATOM 1535 O O . ALA A 1 190 ? 1.346 3.592 -1.677 1.00 95.00 190 ALA A O 1
ATOM 1536 N N . MET A 1 191 ? 2.754 5.287 -2.072 1.00 97.31 191 MET A N 1
ATOM 1537 C CA . MET A 1 191 ? 2.837 5.085 -3.516 1.00 97.31 191 MET A CA 1
ATOM 1538 C C . MET A 1 191 ? 4.186 4.463 -3.881 1.00 97.31 191 MET A C 1
ATOM 1540 O O . MET A 1 191 ? 5.227 5.109 -3.751 1.00 97.31 191 MET A O 1
ATOM 1544 N N . VAL A 1 192 ? 4.158 3.219 -4.354 1.00 97.75 192 VAL A N 1
ATOM 1545 C CA . VAL A 1 192 ? 5.321 2.501 -4.880 1.00 97.75 192 VAL A CA 1
ATOM 1546 C C . VAL A 1 192 ? 5.395 2.705 -6.391 1.00 97.75 192 VAL A C 1
ATOM 1548 O O . VAL A 1 192 ? 4.426 2.462 -7.115 1.00 97.75 192 VAL A O 1
ATOM 1551 N N . VAL A 1 193 ? 6.540 3.175 -6.870 1.00 96.69 193 VAL A N 1
ATOM 1552 C CA . VAL A 1 193 ? 6.786 3.540 -8.268 1.00 96.69 193 VAL A CA 1
ATOM 1553 C C . VAL A 1 193 ? 7.980 2.776 -8.833 1.00 96.69 193 VAL A C 1
ATOM 1555 O O . VAL A 1 193 ? 8.902 2.427 -8.097 1.00 96.69 193 VAL A O 1
ATOM 1558 N N . GLY A 1 194 ? 7.964 2.538 -10.147 1.00 91.62 194 GLY A N 1
ATOM 1559 C CA . GLY A 1 194 ? 9.127 2.053 -10.890 1.00 91.62 194 GLY A CA 1
ATOM 1560 C C . GLY A 1 194 ? 10.172 3.161 -11.021 1.00 91.62 194 GLY A C 1
ATOM 1561 O O . GLY A 1 194 ? 10.969 3.382 -10.111 1.00 91.62 194 GLY A O 1
ATOM 1562 N N . CYS A 1 195 ? 10.137 3.889 -12.139 1.00 89.81 195 CYS A N 1
ATOM 1563 C CA . CYS A 1 195 ? 11.033 5.022 -12.392 1.00 89.81 195 CYS A CA 1
ATOM 1564 C C . CYS A 1 195 ? 10.340 6.396 -12.353 1.00 89.81 195 CYS A C 1
ATOM 1566 O O . CYS A 1 195 ? 11.020 7.394 -12.149 1.00 89.81 195 CYS A O 1
ATOM 1568 N N . SER A 1 196 ? 9.015 6.488 -12.475 1.00 92.06 196 SER A N 1
ATOM 1569 C CA . SER A 1 196 ? 8.285 7.767 -12.532 1.00 92.06 196 SER A CA 1
ATOM 1570 C C . SER A 1 196 ? 8.676 8.632 -13.737 1.00 92.06 196 SER A C 1
ATOM 1572 O O . SER A 1 196 ? 8.891 9.841 -13.608 1.00 92.06 196 SER A O 1
ATOM 1574 N N . HIS A 1 197 ? 8.777 8.029 -14.923 1.00 90.50 197 HIS A N 1
ATOM 1575 C CA . HIS A 1 197 ? 9.096 8.740 -16.167 1.00 90.50 197 HIS A CA 1
ATOM 1576 C C . HIS A 1 197 ? 8.075 9.839 -16.486 1.00 90.50 197 HIS A C 1
ATOM 1578 O O . HIS A 1 197 ? 8.448 10.903 -16.982 1.00 90.50 197 HIS A O 1
ATOM 1584 N N . ARG A 1 198 ? 6.802 9.630 -16.123 1.00 94.12 198 ARG A N 1
ATOM 1585 C CA . ARG A 1 198 ? 5.729 10.638 -16.211 1.00 94.12 198 ARG A CA 1
ATOM 1586 C C . ARG A 1 198 ? 5.866 11.791 -15.209 1.00 94.12 198 ARG A C 1
ATOM 1588 O O . ARG A 1 198 ? 5.034 12.696 -15.209 1.00 94.12 198 ARG A O 1
ATOM 1595 N N . GLY A 1 199 ? 6.904 11.790 -14.377 1.00 93.75 199 GLY A N 1
ATOM 1596 C CA . GLY A 1 199 ? 7.138 12.797 -13.353 1.00 93.75 199 GLY A CA 1
ATOM 1597 C C . GLY A 1 199 ? 6.389 12.490 -12.057 1.00 93.75 199 GLY A C 1
ATOM 1598 O O . GLY A 1 199 ? 5.167 12.339 -12.032 1.00 93.75 199 GLY A O 1
ATOM 1599 N N . ILE A 1 200 ? 7.126 12.409 -10.951 1.00 95.12 200 ILE A N 1
ATOM 1600 C CA . ILE A 1 200 ? 6.565 12.050 -9.649 1.00 95.12 200 ILE A CA 1
ATOM 1601 C C . ILE A 1 200 ? 5.527 13.068 -9.145 1.00 95.12 200 ILE A C 1
ATOM 1603 O O . ILE A 1 200 ? 4.554 12.681 -8.496 1.00 95.12 200 ILE A O 1
ATOM 1607 N N . VAL A 1 201 ? 5.676 14.361 -9.461 1.00 96.19 201 VAL A N 1
ATOM 1608 C CA . VAL A 1 201 ? 4.709 15.397 -9.055 1.00 96.19 201 VAL A CA 1
ATOM 1609 C C . VAL A 1 201 ? 3.402 15.226 -9.823 1.00 96.19 201 VAL A C 1
ATOM 1611 O O . VAL A 1 201 ? 2.331 15.282 -9.210 1.00 96.19 201 VAL A O 1
ATOM 1614 N N . ASN A 1 202 ? 3.465 14.964 -11.131 1.00 96.69 202 ASN A N 1
ATOM 1615 C CA . ASN A 1 202 ? 2.304 14.617 -11.952 1.00 96.69 202 ASN A CA 1
ATOM 1616 C C . ASN A 1 202 ? 1.598 13.368 -11.408 1.00 96.69 202 ASN A C 1
ATOM 1618 O O . ASN A 1 202 ? 0.375 13.373 -11.254 1.00 96.69 202 ASN A O 1
ATOM 1622 N N . MET A 1 203 ? 2.358 12.326 -11.055 1.00 97.50 203 MET A N 1
ATOM 1623 C CA . MET A 1 203 ? 1.808 11.070 -10.538 1.00 97.50 203 MET A CA 1
ATOM 1624 C C . MET A 1 203 ? 1.072 11.259 -9.208 1.00 97.50 203 MET A C 1
ATOM 1626 O O . MET A 1 203 ? -0.104 10.907 -9.102 1.00 97.50 203 MET A O 1
ATOM 1630 N N . VAL A 1 204 ? 1.712 11.892 -8.217 1.00 97.44 204 VAL A N 1
ATOM 1631 C CA . VAL A 1 204 ? 1.083 12.180 -6.915 1.00 97.44 204 VAL A CA 1
ATOM 1632 C C . VAL A 1 204 ? -0.140 13.087 -7.077 1.00 97.44 204 VAL A C 1
ATOM 1634 O O . VAL A 1 204 ? -1.178 12.857 -6.452 1.00 97.44 204 VAL A O 1
ATOM 1637 N N . SER A 1 205 ? -0.054 14.099 -7.947 1.00 96.88 205 SER A N 1
ATOM 1638 C CA . SER A 1 205 ? -1.178 15.001 -8.227 1.00 96.88 205 SER A CA 1
ATOM 1639 C C . SER A 1 205 ? -2.370 14.257 -8.830 1.00 96.88 205 SER A C 1
ATOM 1641 O O . SER A 1 205 ? -3.511 14.505 -8.435 1.00 96.88 205 SER A O 1
ATOM 1643 N N . ALA A 1 206 ? -2.122 13.324 -9.754 1.00 97.12 206 ALA A N 1
ATOM 1644 C CA . ALA A 1 206 ? -3.161 12.511 -10.378 1.00 97.12 206 ALA A CA 1
ATOM 1645 C C . ALA A 1 206 ? -3.868 11.607 -9.359 1.00 97.12 206 ALA A C 1
ATOM 1647 O O . ALA A 1 206 ? -5.101 11.555 -9.356 1.00 97.12 206 ALA A O 1
ATOM 1648 N N . VAL A 1 207 ? -3.113 10.959 -8.462 1.00 97.00 207 VAL A N 1
ATOM 1649 C CA . VAL A 1 207 ? -3.672 10.143 -7.371 1.00 97.00 207 VAL A CA 1
ATOM 1650 C C . VAL A 1 207 ? -4.550 11.005 -6.470 1.00 97.00 207 VAL A C 1
ATOM 1652 O O . VAL A 1 207 ? -5.725 10.688 -6.284 1.00 97.00 207 VAL A O 1
ATOM 1655 N N . LYS A 1 208 ? -4.045 12.146 -5.987 1.00 95.31 208 LYS A N 1
ATOM 1656 C CA . LYS A 1 208 ? -4.819 13.051 -5.123 1.00 95.31 208 LYS A CA 1
ATOM 1657 C C . LYS A 1 208 ? -6.104 13.534 -5.794 1.00 95.31 208 LYS A C 1
ATOM 1659 O O . LYS A 1 208 ? -7.171 13.506 -5.188 1.00 95.31 208 LYS A O 1
ATOM 1664 N N . LYS A 1 209 ? -6.022 13.938 -7.064 1.00 95.75 209 LYS A N 1
ATOM 1665 C CA . LYS A 1 209 ? -7.162 14.449 -7.838 1.00 95.75 209 LYS A CA 1
ATOM 1666 C C . LYS A 1 209 ? -8.245 13.391 -8.071 1.00 95.75 209 LYS A C 1
ATOM 1668 O O . LYS A 1 209 ? -9.422 13.732 -8.032 1.00 95.75 209 LYS A O 1
ATOM 1673 N N . ARG A 1 210 ? -7.863 12.143 -8.363 1.00 94.25 210 ARG A N 1
ATOM 1674 C CA . ARG A 1 210 ? -8.806 11.082 -8.772 1.00 94.25 210 ARG A CA 1
ATOM 1675 C C . ARG A 1 210 ? -9.313 10.232 -7.614 1.00 94.25 210 ARG A C 1
ATOM 1677 O O . ARG A 1 210 ? -10.409 9.698 -7.713 1.00 94.25 210 ARG A O 1
ATOM 1684 N N . THR A 1 211 ? -8.547 10.127 -6.531 1.00 88.00 211 THR A N 1
ATOM 1685 C CA . THR A 1 211 ? -8.914 9.312 -5.359 1.00 88.00 211 THR A CA 1
ATOM 1686 C C . THR A 1 211 ? -9.394 10.144 -4.174 1.00 88.00 211 THR A C 1
ATOM 1688 O O . THR A 1 211 ? -10.076 9.619 -3.301 1.00 88.00 211 THR A O 1
ATOM 1691 N N . GLY A 1 212 ? -9.030 11.430 -4.113 1.00 90.00 212 GLY A N 1
ATOM 1692 C CA . GLY A 1 212 ? -9.228 12.272 -2.932 1.00 90.00 212 GLY A CA 1
ATOM 1693 C C . GLY A 1 212 ? -8.274 11.959 -1.772 1.00 90.00 212 GLY A C 1
ATOM 1694 O O . GLY A 1 212 ? -8.259 12.703 -0.795 1.00 90.00 212 GLY A O 1
ATOM 1695 N N . MET A 1 213 ? -7.461 10.903 -1.873 1.00 85.81 213 MET A N 1
ATOM 1696 C CA . MET A 1 213 ? -6.519 10.494 -0.834 1.00 85.81 213 MET A CA 1
ATOM 1697 C C . MET A 1 213 ? -5.174 11.207 -0.983 1.00 85.81 213 MET A C 1
ATOM 1699 O O . MET A 1 213 ? -4.697 11.473 -2.089 1.00 85.81 213 MET A O 1
ATOM 1703 N N . THR A 1 214 ? -4.539 11.493 0.150 1.00 89.94 214 THR A N 1
ATOM 1704 C CA . THR A 1 214 ? -3.185 12.053 0.187 1.00 89.94 214 THR A CA 1
ATOM 1705 C C . THR A 1 214 ? -2.158 10.928 0.102 1.00 89.94 214 THR A C 1
ATOM 1707 O O . THR A 1 214 ? -2.254 9.940 0.826 1.00 89.94 214 THR A O 1
ATOM 1710 N N . VAL A 1 215 ? -1.154 11.091 -0.760 1.00 94.44 215 VAL A N 1
ATOM 1711 C CA . VAL A 1 215 ? 0.041 10.239 -0.753 1.00 94.44 215 VAL A CA 1
ATOM 1712 C C . VAL A 1 215 ? 0.970 10.745 0.348 1.00 94.44 215 VAL A C 1
ATOM 1714 O O . VAL A 1 215 ? 1.470 11.860 0.242 1.00 94.44 215 VAL A O 1
ATOM 1717 N N . LEU A 1 216 ? 1.175 9.943 1.392 1.00 89.12 216 LEU A N 1
ATOM 1718 C CA . LEU A 1 216 ? 2.023 10.262 2.547 1.00 89.12 216 LEU A CA 1
ATOM 1719 C C . LEU A 1 216 ? 3.474 9.827 2.317 1.00 89.12 216 LEU A C 1
ATOM 1721 O O . LEU A 1 216 ? 4.407 10.506 2.756 1.00 89.12 216 LEU A O 1
ATOM 1725 N N . ARG A 1 217 ? 3.663 8.724 1.583 1.00 91.56 217 ARG A N 1
ATOM 1726 C CA . ARG A 1 217 ? 4.971 8.144 1.272 1.00 91.56 217 ARG A CA 1
ATOM 1727 C C . ARG A 1 217 ? 5.141 7.871 -0.212 1.00 91.56 217 ARG A C 1
ATOM 1729 O O . ARG A 1 217 ? 4.230 7.370 -0.865 1.00 91.56 217 ARG A O 1
ATOM 1736 N N . VAL A 1 218 ? 6.344 8.119 -0.724 1.00 94.38 218 VAL A N 1
ATOM 1737 C CA . VAL A 1 218 ? 6.783 7.633 -2.042 1.00 94.38 218 VAL A CA 1
ATOM 1738 C C . VAL A 1 218 ? 7.919 6.627 -1.873 1.00 94.38 218 VAL A C 1
ATOM 1740 O O . VAL A 1 218 ? 8.911 6.916 -1.203 1.00 94.38 218 VAL A O 1
ATOM 1743 N N . VAL A 1 219 ? 7.790 5.460 -2.503 1.00 93.62 219 VAL A N 1
ATOM 1744 C CA . VAL A 1 219 ? 8.781 4.374 -2.489 1.00 93.62 219 VAL A CA 1
ATOM 1745 C C . VAL A 1 219 ? 9.191 4.046 -3.921 1.00 93.62 219 VAL A C 1
ATOM 1747 O O . VAL A 1 219 ? 8.321 3.800 -4.746 1.00 93.62 219 VAL A O 1
ATOM 1750 N N . GLY A 1 220 ? 10.486 3.999 -4.231 1.00 90.56 220 GLY A N 1
ATOM 1751 C CA . GLY A 1 220 ? 10.962 3.617 -5.570 1.00 90.56 220 GLY A CA 1
ATOM 1752 C C . GLY A 1 220 ? 11.833 4.665 -6.258 1.00 90.56 220 GLY A C 1
ATOM 1753 O O . GLY A 1 220 ? 12.467 5.494 -5.597 1.00 90.56 220 GLY A O 1
ATOM 1754 N N . GLY A 1 221 ? 11.883 4.602 -7.589 1.00 85.12 221 GLY A N 1
ATOM 1755 C CA . GLY A 1 221 ? 12.602 5.550 -8.432 1.00 85.12 221 GLY A CA 1
ATOM 1756 C C . GLY A 1 221 ? 11.738 6.744 -8.848 1.00 85.12 221 GLY A C 1
ATOM 1757 O O . GLY A 1 221 ? 10.600 6.590 -9.286 1.00 85.12 221 GLY A O 1
ATOM 1758 N N . ILE A 1 222 ? 12.293 7.951 -8.733 1.00 82.88 222 ILE A N 1
ATOM 1759 C CA . ILE A 1 222 ? 11.664 9.220 -9.139 1.00 82.88 222 ILE A CA 1
ATOM 1760 C C . ILE A 1 222 ? 12.389 9.902 -10.316 1.00 82.88 222 ILE A C 1
ATOM 1762 O O . ILE A 1 222 ? 12.141 11.073 -10.600 1.00 82.88 222 ILE A O 1
ATOM 1766 N N . HIS A 1 223 ? 13.321 9.188 -10.962 1.00 77.06 223 HIS A N 1
ATOM 1767 C CA . HIS A 1 223 ? 14.030 9.578 -12.189 1.00 77.06 223 HIS A CA 1
ATOM 1768 C C . HIS A 1 223 ? 14.626 11.005 -12.150 1.00 77.06 223 HIS A C 1
ATOM 1770 O O . HIS A 1 223 ? 14.532 11.805 -13.087 1.00 77.06 223 HIS A O 1
ATOM 1776 N N . LEU A 1 224 ? 15.282 11.338 -11.034 1.00 73.56 224 LEU A N 1
ATOM 1777 C CA . LEU A 1 224 ? 16.004 12.606 -10.868 1.00 73.56 224 LEU A CA 1
ATOM 1778 C C . LEU A 1 224 ? 17.506 12.494 -11.162 1.00 73.56 224 LEU A C 1
ATOM 1780 O O . LEU A 1 224 ? 18.215 13.499 -11.090 1.00 73.56 224 LEU A O 1
ATOM 1784 N N . VAL A 1 225 ? 18.018 11.320 -11.543 1.00 67.75 225 VAL A N 1
ATOM 1785 C CA . VAL A 1 225 ? 19.403 11.191 -12.022 1.00 67.75 225 VAL A CA 1
ATOM 1786 C C . VAL A 1 225 ? 19.599 12.083 -13.256 1.00 67.75 225 VAL A C 1
ATOM 1788 O O . VAL A 1 225 ? 18.856 12.022 -14.228 1.00 67.75 225 VAL A O 1
ATOM 1791 N N . GLY A 1 226 ? 20.586 12.980 -13.194 1.00 66.62 226 GLY A N 1
ATOM 1792 C CA . GLY A 1 226 ? 20.834 13.996 -14.226 1.00 66.62 226 GLY A CA 1
ATOM 1793 C C . GLY A 1 226 ? 20.090 15.337 -14.061 1.00 66.62 226 GLY A C 1
ATOM 1794 O O . GLY A 1 226 ? 20.564 16.330 -14.603 1.00 66.62 226 GLY A O 1
ATOM 1795 N N . ALA A 1 227 ? 19.058 15.461 -13.215 1.00 75.81 227 ALA A N 1
ATOM 1796 C CA . ALA A 1 227 ? 18.267 16.700 -13.029 1.00 75.81 227 ALA A CA 1
ATOM 1797 C C . ALA A 1 227 ? 19.008 17.842 -12.294 1.00 75.81 227 ALA A C 1
ATOM 1799 O O . ALA A 1 227 ? 19.734 17.571 -11.352 1.00 75.81 227 ALA A O 1
ATOM 1800 N N . SER A 1 228 ? 18.847 19.118 -12.659 1.00 80.62 228 SER A N 1
ATOM 1801 C CA . SER A 1 228 ? 19.498 20.231 -11.928 1.00 80.62 228 SER A CA 1
ATOM 1802 C C . SER A 1 228 ? 19.054 20.322 -10.455 1.00 80.62 228 SER A C 1
ATOM 1804 O O . SER A 1 228 ? 17.933 19.934 -10.127 1.00 80.62 228 SER A O 1
ATOM 1806 N N . ASP A 1 229 ? 19.885 20.895 -9.573 1.00 80.38 229 ASP A N 1
ATOM 1807 C CA . ASP A 1 229 ? 19.532 21.102 -8.152 1.00 80.38 229 ASP A CA 1
ATOM 1808 C C . ASP A 1 229 ? 18.250 21.931 -7.987 1.00 80.38 229 ASP A C 1
ATOM 1810 O O . ASP A 1 229 ? 17.442 21.695 -7.089 1.00 80.38 229 ASP A O 1
ATOM 1814 N N . GLU A 1 230 ? 18.016 22.870 -8.907 1.00 83.12 230 GLU A N 1
ATOM 1815 C CA . GLU A 1 230 ? 16.777 23.640 -8.983 1.00 83.12 230 GLU A CA 1
ATOM 1816 C C . GLU A 1 230 ? 15.559 22.738 -9.236 1.00 83.12 230 GLU A C 1
ATOM 1818 O O . GLU A 1 230 ? 14.556 22.851 -8.527 1.00 83.12 230 GLU A O 1
ATOM 1823 N N . ARG A 1 231 ? 15.649 21.800 -10.192 1.00 83.94 231 ARG A N 1
ATOM 1824 C CA . ARG A 1 231 ? 14.575 20.831 -10.471 1.00 83.94 231 ARG A CA 1
ATOM 1825 C C . ARG A 1 231 ? 14.341 19.910 -9.278 1.00 83.94 231 ARG A C 1
ATOM 1827 O O . ARG A 1 231 ? 13.185 19.675 -8.926 1.00 83.94 231 ARG A O 1
ATOM 1834 N N . VAL A 1 232 ? 15.402 19.425 -8.633 1.00 83.31 232 VAL A N 1
ATOM 1835 C CA . VAL A 1 232 ? 15.301 18.581 -7.429 1.00 83.31 232 VAL A CA 1
ATOM 1836 C C . VAL A 1 232 ? 14.581 19.336 -6.305 1.00 83.31 232 VAL A C 1
ATOM 1838 O O . VAL A 1 232 ? 13.591 18.849 -5.758 1.00 83.31 232 VAL A O 1
ATOM 1841 N N . SER A 1 233 ? 15.009 20.569 -6.018 1.00 83.19 233 SER A N 1
ATOM 1842 C CA . SER A 1 233 ? 14.404 21.424 -4.990 1.00 83.19 233 SER A CA 1
ATOM 1843 C C . SER A 1 233 ? 12.932 21.736 -5.279 1.00 83.19 233 SER A C 1
ATOM 1845 O O . SER A 1 233 ? 12.080 21.617 -4.391 1.00 83.19 233 SER A O 1
ATOM 1847 N N . LYS A 1 234 ? 12.602 22.074 -6.534 1.00 88.25 234 LYS A N 1
ATOM 1848 C CA . LYS A 1 234 ? 11.221 22.322 -6.976 1.00 88.25 234 LYS A CA 1
ATOM 1849 C C . LYS A 1 234 ? 10.354 21.073 -6.801 1.00 88.25 234 LYS A C 1
ATOM 1851 O O . LYS A 1 234 ? 9.273 21.177 -6.231 1.00 88.25 234 LYS A O 1
ATOM 1856 N N . THR A 1 235 ? 10.861 19.900 -7.180 1.00 89.44 235 THR A N 1
ATOM 1857 C CA . THR A 1 235 ? 10.164 18.609 -7.043 1.00 89.44 235 THR A CA 1
ATOM 1858 C C . THR A 1 235 ? 9.769 18.339 -5.590 1.00 89.44 235 THR A C 1
ATOM 1860 O O . THR A 1 235 ? 8.583 18.232 -5.286 1.00 89.44 235 THR A O 1
ATOM 1863 N N . PHE A 1 236 ? 10.724 18.331 -4.652 1.00 86.81 236 PHE A N 1
ATOM 1864 C CA . PHE A 1 236 ? 10.412 18.076 -3.238 1.00 86.81 236 PHE A CA 1
ATOM 1865 C C . PHE A 1 236 ? 9.535 19.164 -2.605 1.00 86.81 236 PHE A C 1
ATOM 1867 O O . PHE A 1 236 ? 8.732 18.879 -1.716 1.00 86.81 236 PHE A O 1
ATOM 1874 N N . LYS A 1 237 ? 9.658 20.421 -3.050 1.00 87.19 237 LYS A N 1
ATOM 1875 C CA . LYS A 1 237 ? 8.774 21.503 -2.600 1.00 87.19 237 LYS A CA 1
ATOM 1876 C C . LYS A 1 237 ? 7.323 21.255 -3.012 1.00 87.19 237 LYS A C 1
ATOM 1878 O O . LYS A 1 237 ? 6.441 21.450 -2.178 1.00 87.19 237 LYS A O 1
ATOM 1883 N N . GLU A 1 238 ? 7.074 20.836 -4.251 1.00 91.50 238 GLU A N 1
ATOM 1884 C CA . GLU A 1 238 ? 5.716 20.534 -4.715 1.00 91.50 238 GLU A CA 1
ATOM 1885 C C . GLU A 1 238 ? 5.164 19.250 -4.078 1.00 91.50 238 GLU A C 1
ATOM 1887 O O . GLU A 1 238 ? 4.027 19.258 -3.615 1.00 91.50 238 GLU A O 1
ATOM 1892 N N . LEU A 1 239 ? 5.974 18.195 -3.920 1.00 91.00 239 LEU A N 1
ATOM 1893 C CA . LEU A 1 239 ? 5.548 16.969 -3.226 1.00 91.00 239 LEU A CA 1
ATOM 1894 C C . LEU A 1 239 ? 5.121 17.241 -1.775 1.00 91.00 239 LEU A C 1
ATOM 1896 O O . LEU A 1 239 ? 4.067 16.774 -1.347 1.00 91.00 239 LEU A O 1
ATOM 1900 N N . ARG A 1 240 ? 5.858 18.088 -1.043 1.00 87.12 240 ARG A N 1
ATOM 1901 C CA . ARG A 1 240 ? 5.454 18.510 0.310 1.00 87.12 240 ARG A CA 1
ATOM 1902 C C . ARG A 1 240 ? 4.134 19.276 0.326 1.00 87.12 240 ARG A C 1
ATOM 1904 O O . ARG A 1 240 ? 3.307 19.040 1.197 1.00 87.12 240 ARG A O 1
ATOM 1911 N N . LYS A 1 241 ? 3.897 20.174 -0.637 1.00 89.56 241 LYS A N 1
ATOM 1912 C CA . LYS A 1 241 ? 2.601 20.874 -0.749 1.00 89.56 241 LYS A CA 1
ATOM 1913 C C . LYS A 1 241 ? 1.449 19.916 -1.051 1.00 89.56 241 LYS A C 1
ATOM 1915 O O . LYS A 1 241 ? 0.312 20.185 -0.671 1.00 89.56 241 LYS A O 1
ATOM 1920 N N . LEU A 1 242 ? 1.729 18.820 -1.754 1.00 91.06 242 LEU A N 1
ATOM 1921 C CA . LEU A 1 242 ? 0.741 17.788 -2.051 1.00 91.06 242 LEU A CA 1
ATOM 1922 C C . LEU A 1 242 ? 0.429 16.899 -0.839 1.00 91.06 242 LEU A C 1
ATOM 1924 O O . LEU A 1 242 ? -0.644 16.294 -0.837 1.00 91.06 242 LEU A O 1
ATOM 1928 N N . GLY A 1 243 ? 1.274 16.921 0.196 1.00 86.25 243 GLY A N 1
ATOM 1929 C CA . GLY A 1 243 ? 1.102 16.182 1.449 1.00 86.25 243 GLY A CA 1
ATOM 1930 C C . GLY A 1 243 ? 2.028 14.975 1.598 1.00 86.25 243 GLY A C 1
ATOM 1931 O O . GLY A 1 243 ? 1.795 14.165 2.483 1.00 86.25 243 GLY A O 1
ATOM 1932 N N . VAL A 1 244 ? 3.059 14.844 0.753 1.00 87.69 244 VAL A N 1
ATOM 1933 C CA . VAL A 1 244 ? 4.058 13.778 0.902 1.00 87.69 244 VAL A CA 1
ATOM 1934 C C . VAL A 1 244 ? 5.013 14.136 2.036 1.00 87.69 244 VAL A C 1
ATOM 1936 O O . VAL A 1 244 ? 5.670 15.182 2.006 1.00 87.69 244 VAL A O 1
ATOM 1939 N N . GLU A 1 245 ? 5.103 13.249 3.019 1.00 82.25 245 GLU A N 1
ATOM 1940 C CA . GLU A 1 245 ? 5.854 13.445 4.258 1.00 82.25 245 GLU A CA 1
ATOM 1941 C C . GLU A 1 245 ? 7.137 12.618 4.287 1.00 82.25 245 GLU A C 1
ATOM 1943 O O . GLU A 1 245 ? 8.141 13.063 4.847 1.00 82.25 245 GLU A O 1
ATOM 1948 N N . SER A 1 246 ? 7.124 11.442 3.652 1.00 83.31 246 SER A N 1
ATOM 1949 C CA . SER A 1 246 ? 8.216 10.475 3.714 1.00 83.31 246 SER A CA 1
ATOM 1950 C C . SER A 1 246 ? 8.596 9.900 2.352 1.00 83.31 246 SER A C 1
ATOM 1952 O O . SER A 1 246 ? 7.802 9.833 1.411 1.00 83.31 246 SER A O 1
ATOM 1954 N N . PHE A 1 247 ? 9.858 9.498 2.238 1.00 85.44 247 PHE A N 1
ATOM 1955 C CA . PHE A 1 247 ? 10.431 9.016 0.991 1.00 85.44 247 PHE A CA 1
ATOM 1956 C C . PHE A 1 247 ? 11.367 7.837 1.252 1.00 85.44 247 PHE A C 1
ATOM 1958 O O . PHE A 1 247 ? 12.255 7.917 2.099 1.00 85.44 247 PHE A O 1
ATOM 1965 N N . ASN A 1 248 ? 11.212 6.769 0.478 1.00 87.56 248 ASN A N 1
ATOM 1966 C CA . ASN A 1 248 ? 12.111 5.621 0.465 1.00 87.56 248 ASN A CA 1
ATOM 1967 C C . ASN A 1 248 ? 12.616 5.428 -0.966 1.00 87.56 248 ASN A C 1
ATOM 1969 O O . ASN A 1 248 ? 12.046 4.674 -1.757 1.00 87.56 248 ASN A O 1
ATOM 1973 N N . LEU A 1 249 ? 13.654 6.183 -1.319 1.00 85.62 249 LEU A N 1
ATOM 1974 C CA . LEU A 1 249 ? 14.127 6.258 -2.696 1.00 85.62 249 LEU A CA 1
ATOM 1975 C C . LEU A 1 249 ? 15.178 5.186 -2.970 1.00 85.62 249 LEU A C 1
ATOM 1977 O O . LEU A 1 249 ? 16.062 4.914 -2.154 1.00 85.62 249 LEU A O 1
ATOM 1981 N N . CYS A 1 250 ? 15.085 4.593 -4.148 1.00 80.06 250 CYS A N 1
ATOM 1982 C CA . CYS A 1 250 ? 16.084 3.683 -4.698 1.00 80.06 250 CYS A CA 1
ATOM 1983 C C . CYS A 1 250 ? 16.273 3.993 -6.181 1.00 80.06 250 CYS A C 1
ATOM 1985 O O . CYS A 1 250 ? 15.973 5.116 -6.577 1.00 80.06 250 CYS A O 1
ATOM 1987 N N . HIS A 1 251 ? 16.870 3.068 -6.933 1.00 73.38 251 HIS A N 1
ATOM 1988 C CA . HIS A 1 251 ? 16.843 2.948 -8.392 1.00 73.38 251 HIS A CA 1
ATOM 1989 C C . HIS A 1 251 ? 16.609 4.235 -9.220 1.00 73.38 251 HIS A C 1
ATOM 1991 O O . HIS A 1 251 ? 15.592 4.923 -9.115 1.00 73.38 251 HIS A O 1
ATOM 1997 N N . CYS A 1 252 ? 17.563 4.602 -10.080 1.00 61.56 252 CYS A N 1
ATOM 1998 C CA . CYS A 1 252 ? 17.471 5.810 -10.923 1.00 61.56 252 CYS A CA 1
ATOM 1999 C C . CYS A 1 252 ? 17.299 7.154 -10.161 1.00 61.56 252 CYS A C 1
ATOM 2001 O O . CYS A 1 252 ? 16.985 8.179 -10.776 1.00 61.56 252 CYS A O 1
ATOM 2003 N N . SER A 1 253 ? 17.544 7.185 -8.837 1.00 59.66 253 SER A N 1
ATOM 2004 C CA . SER A 1 253 ? 17.405 8.397 -7.993 1.00 59.66 253 SER A CA 1
ATOM 2005 C C . SER A 1 253 ? 18.557 8.644 -7.005 1.00 59.66 253 SER A C 1
ATOM 2007 O O . SER A 1 253 ? 18.842 9.796 -6.674 1.00 59.66 253 SER A O 1
ATOM 2009 N N . VAL A 1 254 ? 19.232 7.587 -6.537 1.00 56.25 254 VAL A N 1
ATOM 2010 C CA . VAL A 1 254 ? 20.076 7.621 -5.325 1.00 56.25 254 VAL A CA 1
ATOM 2011 C C . VAL A 1 254 ? 21.269 8.580 -5.446 1.00 56.25 254 VAL A C 1
ATOM 2013 O O . VAL A 1 254 ? 21.389 9.498 -4.637 1.00 56.25 254 VAL A O 1
ATOM 2016 N N . ASP A 1 255 ? 22.105 8.453 -6.478 1.00 54.72 255 ASP A N 1
ATOM 2017 C CA . ASP A 1 255 ? 23.375 9.202 -6.557 1.00 54.72 255 ASP A CA 1
ATOM 2018 C C . ASP A 1 255 ? 23.208 10.731 -6.591 1.00 54.72 255 ASP A C 1
ATOM 2020 O O . ASP A 1 255 ? 24.072 11.478 -6.117 1.00 54.72 255 ASP A O 1
ATOM 2024 N N . LYS A 1 256 ? 22.086 11.229 -7.127 1.00 55.94 256 LYS A N 1
ATOM 2025 C CA . LYS A 1 256 ? 21.871 12.672 -7.285 1.00 55.94 256 LYS A CA 1
ATOM 2026 C C . LYS A 1 256 ? 21.188 13.325 -6.093 1.00 55.94 256 LYS A C 1
ATOM 2028 O O . LYS A 1 256 ? 21.539 14.445 -5.726 1.00 55.94 256 LYS A O 1
ATOM 2033 N N . CYS A 1 257 ? 20.247 12.637 -5.452 1.00 51.47 257 CYS A N 1
ATOM 2034 C CA . CYS A 1 257 ? 19.619 13.189 -4.258 1.00 51.47 257 CYS A CA 1
ATOM 2035 C C . CYS A 1 257 ? 20.659 13.340 -3.125 1.00 51.47 257 CYS A C 1
ATOM 2037 O O . CYS A 1 257 ? 20.652 14.378 -2.462 1.00 51.47 257 CYS A O 1
ATOM 2039 N N . HIS A 1 258 ? 21.641 12.418 -3.034 1.00 50.38 258 HIS A N 1
ATOM 2040 C CA . HIS A 1 258 ? 22.744 12.449 -2.051 1.00 50.38 258 HIS A CA 1
ATOM 2041 C C . HIS A 1 258 ? 23.671 13.654 -2.080 1.00 50.38 258 HIS A C 1
ATOM 2043 O O . HIS A 1 258 ? 24.195 14.066 -1.045 1.00 50.38 258 HIS A O 1
ATOM 2049 N N . THR A 1 259 ? 23.831 14.267 -3.245 1.00 47.59 259 THR A N 1
ATOM 2050 C CA . THR A 1 259 ? 24.828 15.318 -3.467 1.00 47.59 259 THR A CA 1
ATOM 2051 C C . THR A 1 259 ? 24.252 16.734 -3.413 1.00 47.59 259 THR A C 1
ATOM 2053 O O . THR A 1 259 ? 25.004 17.677 -3.179 1.00 47.59 259 THR A O 1
ATOM 2056 N N . SER A 1 260 ? 22.932 16.898 -3.556 1.00 52.84 260 SER A N 1
ATOM 2057 C CA . SER A 1 260 ? 22.285 18.220 -3.659 1.00 52.84 260 SER A CA 1
ATOM 2058 C C . SER A 1 260 ? 22.139 18.982 -2.330 1.00 52.84 260 SER A C 1
ATOM 2060 O O . SER A 1 260 ? 21.979 20.200 -2.333 1.00 52.84 260 SER A O 1
ATOM 2062 N N . GLY A 1 261 ? 22.161 18.297 -1.177 1.00 48.78 261 GLY A N 1
ATOM 2063 C CA . GLY A 1 261 ? 22.003 18.921 0.148 1.00 48.78 261 GLY A CA 1
ATOM 2064 C C . GLY A 1 261 ? 20.602 19.483 0.453 1.00 48.78 261 GLY A C 1
ATOM 2065 O O . GLY A 1 261 ? 20.391 20.045 1.528 1.00 48.78 261 GLY A O 1
ATOM 2066 N N . VAL A 1 262 ? 19.632 19.323 -0.455 1.00 53.84 262 VAL A N 1
ATOM 2067 C CA . VAL A 1 262 ? 18.248 19.815 -0.325 1.00 53.84 262 VAL A CA 1
ATOM 2068 C C . VAL A 1 262 ? 17.335 18.672 0.121 1.00 53.84 262 VAL A C 1
ATOM 2070 O O . VAL A 1 262 ? 16.502 18.178 -0.637 1.00 53.84 262 VAL A O 1
ATOM 2073 N N . TRP A 1 263 ? 17.508 18.208 1.355 1.00 58.41 263 TRP A N 1
ATOM 2074 C CA . TRP A 1 263 ? 16.839 16.995 1.825 1.00 58.41 263 TRP A CA 1
ATOM 2075 C C . TRP A 1 263 ? 15.597 17.275 2.685 1.00 58.41 263 TRP A C 1
ATOM 2077 O O . TRP A 1 263 ? 15.639 18.146 3.559 1.00 58.41 263 TRP A O 1
ATOM 2087 N N . PRO A 1 264 ? 14.481 16.550 2.484 1.00 56.97 264 PRO A N 1
ATOM 2088 C CA . PRO A 1 264 ? 13.422 16.461 3.484 1.00 56.97 264 PRO A CA 1
ATOM 2089 C C . PRO A 1 264 ? 13.904 15.694 4.729 1.00 56.97 264 PRO A C 1
ATOM 2091 O O . PRO A 1 264 ? 14.796 14.857 4.642 1.00 56.97 264 PRO A O 1
ATOM 2094 N N . MET A 1 265 ? 13.294 15.963 5.890 1.00 44.84 265 MET A N 1
ATOM 2095 C CA . MET A 1 265 ? 13.670 15.345 7.174 1.00 44.84 265 MET A CA 1
ATOM 2096 C C . MET A 1 265 ? 13.448 13.820 7.246 1.00 44.84 265 MET A C 1
ATOM 2098 O O . MET A 1 265 ? 14.043 13.180 8.107 1.00 44.84 265 MET A O 1
ATOM 2102 N N . HIS A 1 266 ? 12.628 13.242 6.360 1.00 61.66 266 HIS A N 1
ATOM 2103 C CA . HIS A 1 266 ? 12.253 11.820 6.361 1.00 61.66 266 HIS A CA 1
ATOM 2104 C C . HIS A 1 266 ? 12.511 11.176 4.996 1.00 61.66 266 HIS A C 1
ATOM 2106 O O . HIS A 1 266 ? 11.584 10.837 4.258 1.00 61.66 266 HIS A O 1
ATOM 2112 N N . LEU A 1 267 ? 13.785 11.064 4.632 1.00 69.50 267 LEU A N 1
ATOM 2113 C CA . LEU A 1 267 ? 14.206 10.429 3.393 1.00 69.50 267 LEU A CA 1
ATOM 2114 C C . LEU A 1 267 ? 15.234 9.340 3.672 1.00 69.50 267 LEU A C 1
ATOM 2116 O O . LEU A 1 267 ? 16.362 9.625 4.068 1.00 69.50 267 LEU A O 1
ATOM 2120 N N . ASP A 1 268 ? 14.837 8.109 3.374 1.00 75.12 268 ASP A N 1
ATOM 2121 C CA . ASP A 1 268 ? 15.681 6.932 3.474 1.00 75.12 268 ASP A CA 1
ATOM 2122 C C . ASP A 1 268 ? 16.067 6.440 2.083 1.00 75.12 268 ASP A C 1
ATOM 2124 O O . ASP A 1 268 ? 15.275 6.444 1.138 1.00 75.12 268 ASP A O 1
ATOM 2128 N N . THR A 1 269 ? 17.303 5.969 1.959 1.00 77.75 269 THR A N 1
ATOM 2129 C CA . THR A 1 269 ? 17.742 5.224 0.776 1.00 77.75 269 THR A CA 1
ATOM 2130 C C . THR A 1 269 ? 17.549 3.742 1.016 1.00 77.75 269 THR A C 1
ATOM 2132 O O . THR A 1 269 ? 18.029 3.211 2.018 1.00 77.75 269 THR A O 1
ATOM 2135 N N . ILE A 1 270 ? 16.869 3.069 0.091 1.00 79.19 270 ILE A N 1
ATOM 2136 C CA . ILE A 1 270 ? 16.656 1.622 0.158 1.00 79.19 270 ILE A CA 1
ATOM 2137 C C . ILE A 1 270 ? 17.503 0.901 -0.898 1.00 79.19 270 ILE A C 1
ATOM 2139 O O . ILE A 1 270 ? 17.812 1.444 -1.956 1.00 79.19 270 ILE A O 1
ATOM 2143 N N . ALA A 1 271 ? 17.925 -0.316 -0.567 1.00 83.00 271 ALA A N 1
ATOM 2144 C CA . ALA A 1 271 ? 18.831 -1.154 -1.345 1.00 83.00 271 ALA A CA 1
ATOM 2145 C C . ALA A 1 271 ? 18.315 -2.602 -1.348 1.00 83.00 271 ALA A C 1
ATOM 2147 O O . ALA A 1 271 ? 17.403 -2.921 -0.586 1.00 83.00 271 ALA A O 1
ATOM 2148 N N . GLY A 1 272 ? 18.892 -3.491 -2.159 1.00 81.06 272 GLY A N 1
ATOM 2149 C CA . GLY A 1 272 ? 18.591 -4.924 -2.117 1.00 81.06 272 GLY A CA 1
ATOM 2150 C C . GLY A 1 272 ? 18.746 -5.457 -0.692 1.00 81.06 272 GLY A C 1
ATOM 2151 O O . GLY A 1 272 ? 19.757 -5.194 -0.036 1.00 81.06 272 GLY A O 1
ATOM 2152 N N . GLY A 1 273 ? 17.716 -6.134 -0.182 1.00 81.06 273 GLY A N 1
ATOM 2153 C CA . GLY A 1 273 ? 17.639 -6.581 1.212 1.00 81.06 273 GLY A CA 1
ATOM 2154 C C . GLY A 1 273 ? 17.061 -5.565 2.203 1.00 81.06 273 GLY A C 1
ATOM 2155 O O . GLY A 1 273 ? 16.862 -5.896 3.373 1.00 81.06 273 GLY A O 1
ATOM 2156 N N . SER A 1 274 ? 16.755 -4.334 1.785 1.00 85.19 274 SER A N 1
ATOM 2157 C CA . SER A 1 274 ? 15.936 -3.428 2.594 1.00 85.19 274 SER A CA 1
ATOM 2158 C C . SER A 1 274 ? 14.511 -3.967 2.711 1.00 85.19 274 SER A C 1
ATOM 2160 O O . SER A 1 274 ? 13.977 -4.593 1.797 1.00 85.19 274 SER A O 1
ATOM 2162 N N . SER A 1 275 ? 13.880 -3.723 3.854 1.00 83.56 275 SER A N 1
ATOM 2163 C CA . SER A 1 275 ? 12.451 -3.958 4.042 1.00 83.56 275 SER A CA 1
ATOM 2164 C C . SER A 1 275 ? 11.831 -2.701 4.633 1.00 83.56 275 SER A C 1
ATOM 2166 O O . SER A 1 275 ? 12.402 -2.109 5.548 1.00 83.56 275 SER A O 1
ATOM 2168 N N . ILE A 1 276 ? 10.697 -2.292 4.082 1.00 81.44 276 ILE A N 1
ATOM 2169 C CA . ILE A 1 276 ? 9.819 -1.272 4.638 1.00 81.44 276 ILE A CA 1
ATOM 2170 C C . ILE A 1 276 ? 8.649 -2.048 5.214 1.00 81.44 276 ILE A C 1
ATOM 2172 O O . ILE A 1 276 ? 7.779 -2.524 4.485 1.00 81.44 276 ILE A O 1
ATOM 2176 N N . MET A 1 277 ? 8.675 -2.223 6.527 1.00 71.44 277 MET A N 1
ATOM 2177 C CA . MET A 1 277 ? 7.543 -2.776 7.247 1.00 71.44 277 MET A CA 1
ATOM 2178 C C . MET A 1 277 ? 6.725 -1.594 7.729 1.00 71.44 277 MET A C 1
ATOM 2180 O O . MET A 1 277 ? 7.185 -0.844 8.588 1.00 71.44 277 MET A O 1
ATOM 2184 N N . MET A 1 278 ? 5.539 -1.410 7.152 1.00 60.03 278 MET A N 1
ATOM 2185 C CA . MET A 1 278 ? 4.541 -0.563 7.786 1.00 60.03 278 MET A CA 1
ATOM 2186 C C . MET A 1 278 ? 3.767 -1.431 8.756 1.00 60.03 278 MET A C 1
ATOM 2188 O O . MET A 1 278 ? 2.714 -2.004 8.463 1.00 60.03 278 MET A O 1
ATOM 2192 N N . GLU A 1 279 ? 4.360 -1.546 9.936 1.00 52.50 279 GLU A N 1
ATOM 2193 C CA . GLU A 1 279 ? 3.608 -1.856 11.134 1.00 52.50 279 GLU A CA 1
ATOM 2194 C C . GLU A 1 279 ? 2.634 -0.690 11.360 1.00 52.50 279 GLU A C 1
ATOM 2196 O O . GLU A 1 279 ? 2.955 0.472 11.095 1.00 52.50 279 GLU A O 1
ATOM 2201 N N . ARG A 1 280 ? 1.400 -1.006 11.758 1.00 44.56 280 ARG A N 1
ATOM 2202 C CA . ARG A 1 280 ? 0.387 -0.021 12.160 1.00 44.56 280 ARG A CA 1
ATOM 2203 C C . ARG A 1 280 ? 1.060 1.043 13.037 1.00 44.56 280 ARG A C 1
ATOM 2205 O O . ARG A 1 280 ? 1.644 0.656 14.040 1.00 44.56 280 ARG A O 1
ATOM 2212 N N . CYS A 1 281 ? 1.026 2.316 12.612 1.00 41.41 281 CYS A N 1
ATOM 2213 C CA . CYS A 1 281 ? 1.771 3.455 13.172 1.00 41.41 281 CYS A CA 1
ATOM 2214 C C . CYS A 1 281 ? 2.406 3.195 14.547 1.00 41.41 281 CYS A C 1
ATOM 2216 O O . CYS A 1 281 ? 1.705 3.200 15.562 1.00 41.41 281 CYS A O 1
ATOM 2218 N N . ASP A 1 282 ? 3.732 3.062 14.589 1.00 35.94 282 ASP A N 1
ATOM 2219 C CA . ASP A 1 282 ? 4.478 3.146 15.841 1.00 35.94 282 ASP A CA 1
ATOM 2220 C C . ASP A 1 282 ? 4.158 4.481 16.537 1.00 35.94 282 ASP A C 1
ATOM 2222 O O . ASP A 1 282 ? 4.601 5.553 16.122 1.00 35.94 282 ASP A O 1
ATOM 2226 N N . GLY A 1 283 ? 3.372 4.403 17.615 1.00 44.53 283 GLY A N 1
ATOM 2227 C CA . GLY A 1 283 ? 3.260 5.448 18.633 1.00 44.53 283 GLY A CA 1
ATOM 2228 C C . GLY A 1 283 ? 1.879 6.055 18.875 1.00 44.53 283 GLY A C 1
ATOM 2229 O O . GLY A 1 283 ? 1.727 6.721 19.899 1.00 44.53 283 GLY A O 1
ATOM 2230 N N . VAL A 1 284 ? 0.873 5.826 18.022 1.00 47.88 284 VAL A N 1
ATOM 2231 C CA . VAL A 1 284 ? -0.506 6.264 18.315 1.00 47.88 284 VAL A CA 1
ATOM 2232 C C . VAL A 1 284 ? -1.326 5.038 18.713 1.00 47.88 284 VAL A C 1
ATOM 2234 O O . VAL A 1 284 ? -1.751 4.282 17.842 1.00 47.88 284 VAL A O 1
ATOM 2237 N N . PRO A 1 285 ? -1.497 4.769 20.017 1.00 62.41 285 PRO A N 1
ATOM 2238 C CA . PRO A 1 285 ? -2.311 3.646 20.456 1.00 62.41 285 PRO A CA 1
ATOM 2239 C C . PRO A 1 285 ? -3.751 3.853 19.990 1.00 62.41 285 PRO A C 1
ATOM 2241 O O . PRO A 1 285 ? -4.278 4.959 20.103 1.00 62.41 285 PRO A O 1
ATOM 2244 N N . LEU A 1 286 ? -4.386 2.778 19.515 1.00 76.69 286 LEU A N 1
ATOM 2245 C CA . LEU A 1 286 ? -5.817 2.775 19.216 1.00 76.69 286 LEU A CA 1
ATOM 2246 C C . LEU A 1 286 ? -6.590 3.350 20.395 1.00 76.69 286 LEU A C 1
ATOM 2248 O O . LEU A 1 286 ? -6.440 2.887 21.530 1.00 76.69 286 LEU A O 1
ATOM 2252 N N . MET A 1 287 ? -7.396 4.364 20.134 1.00 88.31 287 MET A N 1
ATOM 2253 C CA . MET A 1 287 ? -8.042 5.139 21.177 1.00 88.31 287 MET A CA 1
ATOM 2254 C C . MET A 1 287 ? -9.460 4.635 21.401 1.00 88.31 287 MET A C 1
ATOM 2256 O O . MET A 1 287 ? -10.203 4.337 20.466 1.00 88.31 287 MET A O 1
ATOM 2260 N N . ALA A 1 288 ? -9.861 4.564 22.665 1.00 96.75 288 ALA A N 1
ATOM 2261 C CA . ALA A 1 288 ? -11.221 4.221 23.035 1.00 96.75 288 ALA A CA 1
ATOM 2262 C C . ALA A 1 288 ? -11.828 5.319 23.901 1.00 96.75 288 ALA A C 1
ATOM 2264 O O . ALA A 1 288 ? -11.332 5.598 24.990 1.00 96.75 288 ALA A O 1
ATOM 2265 N N . ALA A 1 289 ? -12.935 5.903 23.456 1.00 97.56 289 ALA A N 1
ATOM 2266 C CA . ALA A 1 289 ? -13.704 6.848 24.248 1.00 97.56 289 ALA A CA 1
ATOM 2267 C C . ALA A 1 289 ? -14.885 6.133 24.917 1.00 97.56 289 ALA A C 1
ATOM 2269 O O . ALA A 1 289 ? -15.760 5.572 24.254 1.00 97.56 289 ALA A O 1
ATOM 2270 N N . ILE A 1 290 ? -14.923 6.164 26.249 1.00 98.62 290 ILE A N 1
ATOM 2271 C CA . ILE A 1 290 ? -16.015 5.619 27.058 1.00 98.62 290 ILE A CA 1
ATOM 2272 C C . ILE A 1 290 ? -16.769 6.799 27.667 1.00 98.62 290 ILE A C 1
ATOM 2274 O O . ILE A 1 290 ? -16.307 7.416 28.626 1.00 98.62 290 ILE A O 1
ATOM 2278 N N . ILE A 1 291 ? -17.926 7.128 27.100 1.00 98.56 291 ILE A N 1
ATOM 2279 C CA . ILE A 1 291 ? -18.707 8.312 27.467 1.00 98.56 291 ILE A CA 1
ATOM 2280 C C . ILE A 1 291 ? -19.925 7.884 28.271 1.00 98.56 291 ILE A C 1
ATOM 2282 O O . ILE A 1 291 ? -20.670 6.997 27.853 1.00 98.56 291 ILE A O 1
ATOM 2286 N N . TYR A 1 292 ? -20.161 8.518 29.415 1.00 98.50 292 TYR A N 1
ATOM 2287 C CA . TYR A 1 292 ? -21.270 8.153 30.286 1.00 98.50 292 TYR A CA 1
ATOM 2288 C C . TYR A 1 292 ? -21.954 9.340 30.960 1.00 98.50 292 TYR A C 1
ATOM 2290 O O . TYR A 1 292 ? -21.352 10.377 31.205 1.00 98.50 292 TYR A O 1
ATOM 2298 N N . ASP A 1 293 ? -23.221 9.160 31.333 1.00 98.38 293 ASP A N 1
ATOM 2299 C CA . ASP A 1 293 ? -23.838 9.956 32.401 1.00 98.38 293 ASP A CA 1
ATOM 2300 C C . ASP A 1 293 ? -23.715 9.197 33.728 1.00 98.38 293 ASP A C 1
ATOM 2302 O O . ASP A 1 293 ? -23.748 7.968 33.759 1.00 98.38 293 ASP A O 1
ATOM 2306 N N . SER A 1 294 ? -23.568 9.902 34.845 1.00 96.31 294 SER A N 1
ATOM 2307 C CA . SER A 1 294 ? -23.497 9.294 36.173 1.00 96.31 294 SER A CA 1
ATOM 2308 C C . SER A 1 294 ? -23.857 10.313 37.248 1.00 96.31 294 SER A C 1
ATOM 2310 O O . SER A 1 294 ? -23.259 11.380 37.328 1.00 96.31 294 SER A O 1
ATOM 2312 N N . ARG A 1 295 ? -24.819 9.964 38.115 1.00 90.00 295 ARG A N 1
ATOM 2313 C CA . ARG A 1 295 ? -25.190 10.788 39.284 1.00 90.00 295 ARG A CA 1
ATOM 2314 C C . ARG A 1 295 ? -24.690 10.238 40.613 1.00 90.00 295 ARG A C 1
ATOM 2316 O O . ARG A 1 295 ? -24.447 11.002 41.534 1.00 90.00 295 ARG A O 1
ATOM 2323 N N . THR A 1 296 ? -24.587 8.917 40.729 1.00 91.62 296 THR A N 1
ATOM 2324 C CA . THR A 1 296 ? -24.204 8.224 41.972 1.00 91.62 296 THR A CA 1
ATOM 2325 C C . THR A 1 296 ? -22.917 7.419 41.799 1.00 91.62 296 THR A C 1
ATOM 2327 O O . THR A 1 296 ? -22.719 6.431 42.497 1.00 91.62 296 THR A O 1
ATOM 2330 N N . HIS A 1 297 ? -22.090 7.775 40.813 1.00 95.62 297 HIS A N 1
ATOM 2331 C CA . HIS A 1 297 ? -20.798 7.148 40.497 1.00 95.62 297 HIS A CA 1
ATOM 2332 C C . HIS A 1 297 ? -20.832 5.667 40.065 1.00 95.62 297 HIS A C 1
ATOM 2334 O O . HIS A 1 297 ? -19.801 5.115 39.708 1.00 95.62 297 HIS A O 1
ATOM 2340 N N . ASN A 1 298 ? -21.999 5.019 39.997 1.00 97.50 298 ASN A N 1
ATOM 2341 C CA . ASN A 1 298 ? -22.097 3.613 39.582 1.00 97.50 298 ASN A CA 1
ATOM 2342 C C . ASN A 1 298 ? -21.811 3.404 38.086 1.00 97.50 298 ASN A C 1
ATOM 2344 O O . ASN A 1 298 ? -21.079 2.488 37.722 1.00 97.50 298 ASN A O 1
ATOM 2348 N N . THR A 1 299 ? -22.356 4.251 37.206 1.00 98.12 299 THR A N 1
ATOM 2349 C CA . THR A 1 299 ? -22.085 4.151 35.758 1.00 98.12 299 THR A CA 1
ATOM 2350 C C . THR A 1 299 ? -20.640 4.518 35.443 1.00 98.12 299 THR A C 1
ATOM 2352 O O . THR A 1 299 ? -20.000 3.852 34.639 1.00 98.12 299 THR A O 1
ATOM 2355 N N . GLU A 1 300 ? -20.103 5.517 36.140 1.00 97.88 300 GLU A N 1
ATOM 2356 C CA . GLU A 1 300 ? -18.679 5.863 36.113 1.00 97.88 300 GLU A CA 1
ATOM 2357 C C . GLU A 1 300 ? -17.796 4.686 36.544 1.00 97.88 300 GLU A C 1
ATOM 2359 O O . GLU A 1 300 ? -16.812 4.352 35.886 1.00 97.88 300 GLU A O 1
ATOM 2364 N N . ARG A 1 301 ? -18.182 3.994 37.620 1.00 97.62 301 ARG A N 1
ATOM 2365 C CA . ARG A 1 301 ? -17.464 2.814 38.096 1.00 97.62 301 ARG A CA 1
ATOM 2366 C C . ARG A 1 301 ? -17.472 1.683 37.067 1.00 97.62 301 ARG A C 1
ATOM 2368 O O . ARG A 1 301 ? -16.430 1.080 36.822 1.00 97.62 301 ARG A O 1
ATOM 2375 N N . ALA A 1 302 ? -18.611 1.439 36.421 1.00 97.88 302 ALA A N 1
ATOM 2376 C CA . ALA A 1 302 ? -18.712 0.492 35.313 1.00 97.88 302 ALA A CA 1
ATOM 2377 C C . ALA A 1 302 ? -17.859 0.911 34.099 1.00 97.88 302 ALA A C 1
ATOM 2379 O O . ALA A 1 302 ? -17.178 0.061 33.524 1.00 97.88 302 ALA A O 1
ATOM 2380 N N . ALA A 1 303 ? -17.819 2.204 33.755 1.00 98.31 303 ALA A N 1
ATOM 2381 C CA . ALA A 1 303 ? -16.943 2.733 32.708 1.00 98.31 303 ALA A CA 1
ATOM 2382 C C . ALA A 1 303 ? -15.465 2.429 33.001 1.00 98.31 303 ALA A C 1
ATOM 2384 O O . ALA A 1 303 ? -14.746 1.972 32.117 1.00 98.31 303 ALA A O 1
ATOM 2385 N N . ALA A 1 304 ? -15.026 2.590 34.254 1.00 97.25 304 ALA A N 1
ATOM 2386 C CA . ALA A 1 304 ? -13.663 2.261 34.669 1.00 97.25 304 ALA A CA 1
ATOM 2387 C C . ALA A 1 304 ? -13.330 0.762 34.513 1.00 97.25 304 ALA A C 1
ATOM 2389 O O . ALA A 1 304 ? -12.223 0.414 34.106 1.00 97.25 304 ALA A O 1
ATOM 2390 N N . PHE A 1 305 ? -14.281 -0.140 34.783 1.00 98.25 305 PHE A N 1
ATOM 2391 C CA . PHE A 1 305 ? -14.093 -1.577 34.538 1.00 98.25 305 PHE A CA 1
ATOM 2392 C C . PHE A 1 305 ? -13.994 -1.911 33.047 1.00 98.25 305 PHE A C 1
ATOM 2394 O O . PHE A 1 305 ? -13.170 -2.735 32.653 1.00 98.25 305 PHE A O 1
ATOM 2401 N N . ILE A 1 306 ? -14.800 -1.256 32.208 1.00 98.50 306 ILE A N 1
ATOM 2402 C CA . ILE A 1 306 ? -14.698 -1.393 30.751 1.00 98.50 306 ILE A CA 1
ATOM 2403 C C . ILE A 1 306 ? -13.333 -0.889 30.277 1.00 98.50 306 ILE A C 1
ATOM 2405 O O . ILE A 1 306 ? -12.678 -1.587 29.508 1.00 98.50 306 ILE A O 1
ATOM 2409 N N . ALA A 1 307 ? -12.875 0.265 30.773 1.00 96.56 307 ALA A N 1
ATOM 2410 C CA . ALA A 1 307 ? -11.568 0.827 30.444 1.00 96.56 307 ALA A CA 1
ATOM 2411 C C . ALA A 1 307 ? -10.430 -0.152 30.760 1.00 96.56 307 ALA A C 1
ATOM 2413 O O . ALA A 1 307 ? -9.551 -0.354 29.930 1.00 96.56 307 ALA A O 1
ATOM 2414 N N . GLU A 1 308 ? -10.478 -0.835 31.907 1.00 95.88 308 GLU A N 1
ATOM 2415 C CA . GLU A 1 308 ? -9.509 -1.887 32.234 1.00 95.88 308 GLU A CA 1
ATOM 2416 C C . GLU A 1 308 ? -9.514 -3.025 31.200 1.00 95.88 308 GLU A C 1
ATOM 2418 O O . GLU A 1 308 ? -8.454 -3.485 30.774 1.00 95.88 308 GLU A O 1
ATOM 2423 N N . GLY A 1 309 ? -10.697 -3.488 30.787 1.00 93.94 309 GLY A N 1
ATOM 2424 C CA . GLY A 1 309 ? -10.831 -4.513 29.749 1.00 93.94 309 GLY A CA 1
ATOM 2425 C C . GLY A 1 309 ? -10.272 -4.058 28.401 1.00 93.94 309 GLY A C 1
ATOM 2426 O O . GLY A 1 309 ? -9.519 -4.786 27.758 1.00 93.94 309 GLY A O 1
ATOM 2427 N N . VAL A 1 310 ? -10.595 -2.830 28.001 1.00 95.69 310 VAL A N 1
ATOM 2428 C CA . VAL A 1 310 ? -10.106 -2.198 26.770 1.00 95.69 310 VAL A CA 1
ATOM 2429 C C . VAL A 1 310 ? -8.580 -2.057 26.791 1.00 95.69 310 VAL A C 1
ATOM 2431 O O . VAL A 1 310 ? -7.915 -2.419 25.823 1.00 95.69 310 VAL A O 1
ATOM 2434 N N . GLN A 1 311 ? -8.008 -1.628 27.918 1.00 85.94 311 GLN A N 1
ATOM 2435 C CA . GLN A 1 311 ? -6.560 -1.522 28.090 1.00 85.94 311 GLN A CA 1
ATOM 2436 C C . GLN A 1 311 ? -5.869 -2.888 27.992 1.00 85.94 311 GLN A C 1
ATOM 2438 O O . GLN A 1 311 ? -4.830 -3.013 27.349 1.00 85.94 311 GLN A O 1
ATOM 2443 N N . LYS A 1 312 ? -6.459 -3.942 28.574 1.00 85.75 312 LYS A N 1
ATOM 2444 C CA . LYS A 1 312 ? -5.967 -5.327 28.433 1.00 85.75 312 LYS A CA 1
ATOM 2445 C C . LYS A 1 312 ? -5.972 -5.822 26.986 1.00 85.75 312 LYS A C 1
ATOM 2447 O O . LYS A 1 312 ? -5.169 -6.688 26.649 1.00 85.75 312 LYS A O 1
ATOM 2452 N N . ALA A 1 313 ? -6.862 -5.290 26.150 1.00 86.06 313 ALA A N 1
ATOM 2453 C CA . ALA A 1 313 ? -6.912 -5.584 24.723 1.00 86.06 313 ALA A CA 1
ATOM 2454 C C . ALA A 1 313 ? -5.895 -4.779 23.889 1.00 86.06 313 ALA A C 1
ATOM 2456 O O . ALA A 1 313 ? -5.768 -5.051 22.700 1.00 86.06 313 ALA A O 1
ATOM 2457 N N . GLY A 1 314 ? -5.153 -3.841 24.493 1.00 80.94 314 GLY A N 1
ATOM 2458 C CA . GLY A 1 314 ? -4.083 -3.084 23.831 1.00 80.94 314 GLY A CA 1
ATOM 2459 C C . GLY A 1 314 ? -4.464 -1.681 23.352 1.00 80.94 314 GLY A C 1
ATOM 2460 O O . GLY A 1 314 ? -3.640 -1.030 22.721 1.00 80.94 314 GLY A O 1
ATOM 2461 N N . LEU A 1 315 ? -5.674 -1.201 23.653 1.00 87.81 315 LEU A N 1
ATOM 2462 C CA . LEU A 1 315 ? -6.124 0.155 23.316 1.00 87.81 315 LEU A CA 1
ATOM 2463 C C . LEU A 1 315 ? -5.805 1.140 24.457 1.00 87.81 315 LEU A C 1
ATOM 2465 O O . LEU A 1 315 ? -5.696 0.740 25.617 1.00 87.81 315 LEU A O 1
ATOM 2469 N N . GLN A 1 316 ? -5.715 2.435 24.151 1.00 87.94 316 GLN A N 1
ATOM 2470 C CA . GLN A 1 316 ? -5.678 3.522 25.130 1.00 87.94 316 GLN A CA 1
ATOM 2471 C C . GLN A 1 316 ? -7.108 4.017 25.417 1.00 87.94 316 GLN A C 1
ATOM 2473 O O . GLN A 1 316 ? -7.677 4.736 24.596 1.00 87.94 316 GLN A O 1
ATOM 2478 N N . PRO A 1 317 ? -7.709 3.671 26.570 1.00 95.06 317 PRO A N 1
ATOM 2479 C CA . PRO A 1 317 ? -9.019 4.185 26.939 1.00 95.06 317 PRO A CA 1
ATOM 2480 C C . PRO A 1 317 ? -8.939 5.582 27.567 1.00 95.06 317 PRO A C 1
ATOM 2482 O O . PRO A 1 317 ? -8.047 5.868 28.368 1.00 95.06 317 PRO A O 1
ATOM 2485 N N . ALA A 1 318 ? -9.953 6.400 27.304 1.00 93.00 318 ALA A N 1
ATOM 2486 C CA . ALA A 1 318 ? -10.301 7.568 28.098 1.00 93.00 318 ALA A CA 1
ATOM 2487 C C . ALA A 1 318 ? -11.792 7.536 28.457 1.00 93.00 318 ALA A C 1
ATOM 2489 O O . ALA A 1 318 ? -12.649 7.159 27.654 1.00 93.00 318 ALA A O 1
ATOM 2490 N N . CYS A 1 319 ? -12.088 7.920 29.694 1.00 96.62 319 CYS A N 1
ATOM 2491 C CA . CYS A 1 319 ? -13.428 7.923 30.262 1.00 96.62 319 CYS A CA 1
ATOM 2492 C C . CYS A 1 319 ? -13.910 9.362 30.428 1.00 96.62 319 CYS A C 1
ATOM 2494 O O . CYS A 1 319 ? -13.206 10.172 31.028 1.00 96.62 319 CYS A O 1
ATOM 2496 N N . PHE A 1 320 ? -15.121 9.655 29.962 1.00 95.62 320 PHE A N 1
ATOM 2497 C CA . PHE A 1 320 ? -15.702 10.991 30.022 1.00 95.62 320 PHE A CA 1
ATOM 2498 C C . PHE A 1 320 ? -17.107 10.957 30.613 1.00 95.62 320 PHE A C 1
ATOM 2500 O O . PHE A 1 320 ? -17.982 10.243 30.118 1.00 95.62 320 PHE A O 1
ATOM 2507 N N . ASN A 1 321 ? -17.356 11.791 31.621 1.00 97.50 321 ASN A N 1
ATOM 2508 C CA . ASN A 1 321 ? -18.726 12.183 31.925 1.00 97.50 321 ASN A CA 1
ATOM 2509 C C . ASN A 1 321 ? -19.231 13.112 30.804 1.00 97.50 321 ASN A C 1
ATOM 2511 O O . ASN A 1 321 ? -18.485 13.975 30.349 1.00 97.50 321 ASN A O 1
ATOM 2515 N N . ILE A 1 322 ? -20.487 12.974 30.374 1.00 97.75 322 ILE A N 1
ATOM 2516 C CA . ILE A 1 322 ? -21.089 13.825 29.332 1.00 97.75 322 ILE A CA 1
ATOM 2517 C C . ILE A 1 322 ? -20.994 15.332 29.617 1.00 97.75 322 ILE A C 1
ATOM 2519 O O . ILE A 1 322 ? -20.947 16.115 28.669 1.00 97.75 322 ILE A O 1
ATOM 2523 N N . ASP A 1 323 ? -20.962 15.742 30.890 1.00 94.00 323 ASP A N 1
ATOM 2524 C CA . ASP A 1 323 ? -20.840 17.152 31.280 1.00 94.00 323 ASP A CA 1
ATOM 2525 C C . ASP A 1 323 ? -19.420 17.712 30.995 1.00 94.00 323 ASP A C 1
ATOM 2527 O O . ASP A 1 323 ? -19.262 18.922 30.836 1.00 94.00 323 ASP A O 1
ATOM 2531 N N . GLU A 1 324 ? -18.401 16.849 30.880 1.00 92.06 324 GLU A N 1
ATOM 2532 C CA . GLU A 1 324 ? -16.971 17.198 30.742 1.00 92.06 324 GLU A CA 1
ATOM 2533 C C . GLU A 1 324 ? -16.301 16.481 29.551 1.00 92.06 324 GLU A C 1
ATOM 2535 O O . GLU A 1 324 ? -15.092 16.257 29.529 1.00 92.06 324 GLU A O 1
ATOM 2540 N N . ALA A 1 325 ? -17.095 16.076 28.558 1.00 91.00 325 ALA A N 1
ATOM 2541 C CA . ALA A 1 325 ? -16.622 15.273 27.438 1.00 91.00 325 ALA A CA 1
ATOM 2542 C C . ALA A 1 325 ? -15.697 16.051 26.486 1.00 91.00 325 ALA A C 1
ATOM 2544 O O . ALA A 1 325 ? -16.080 17.097 25.955 1.00 91.00 325 ALA A O 1
ATOM 2545 N N . ASP A 1 326 ? -14.513 15.495 26.217 1.00 89.50 326 ASP A N 1
ATOM 2546 C CA . ASP A 1 326 ? -13.588 15.988 25.195 1.00 89.50 326 ASP A CA 1
ATOM 2547 C C . ASP A 1 326 ? -14.037 15.501 23.810 1.00 89.50 326 ASP A C 1
ATOM 2549 O O . ASP A 1 326 ? -13.848 14.343 23.437 1.00 89.50 326 ASP A O 1
ATOM 2553 N N . LEU A 1 327 ? -14.685 16.390 23.058 1.00 86.94 327 LEU A N 1
ATOM 2554 C CA . LEU A 1 327 ? -15.256 16.058 21.754 1.00 86.94 327 LEU A CA 1
ATOM 2555 C C . LEU A 1 327 ? -14.190 15.758 20.694 1.00 86.94 327 LEU A C 1
ATOM 2557 O O . LEU A 1 327 ? -14.449 14.937 19.819 1.00 86.94 327 LEU A O 1
ATOM 2561 N N . GLU A 1 328 ? -13.011 16.378 20.783 1.00 76.25 328 GLU A N 1
ATOM 2562 C CA . GLU A 1 328 ? -11.912 16.150 19.839 1.00 76.25 328 GLU A CA 1
ATOM 2563 C C . GLU A 1 328 ? -11.319 14.754 20.053 1.00 76.25 328 GLU A C 1
ATOM 2565 O O . GLU A 1 328 ? -11.149 13.995 19.099 1.00 76.25 328 GLU A O 1
ATOM 2570 N N . TYR A 1 329 ? -11.119 14.356 21.316 1.00 84.81 329 TYR A N 1
ATOM 2571 C CA . TYR A 1 329 ? -10.714 12.988 21.640 1.00 84.81 329 TYR A CA 1
ATOM 2572 C C . TYR A 1 329 ? -11.754 11.959 21.174 1.00 84.81 329 TYR A C 1
ATOM 2574 O O . TYR A 1 329 ? -11.400 10.927 20.603 1.00 84.81 329 TYR A O 1
ATOM 2582 N N . ILE A 1 330 ? -13.044 12.225 21.412 1.00 89.88 330 ILE A N 1
ATOM 2583 C CA . ILE A 1 330 ? -14.137 11.323 21.014 1.00 89.88 330 ILE A CA 1
ATOM 2584 C C . ILE A 1 330 ? -14.172 11.144 19.494 1.00 89.88 330 ILE A C 1
ATOM 2586 O O . ILE A 1 330 ? -14.285 10.017 19.020 1.00 89.88 330 ILE A O 1
ATOM 2590 N N . GLU A 1 331 ? -14.065 12.229 18.728 1.00 86.50 331 GLU A N 1
ATOM 2591 C CA 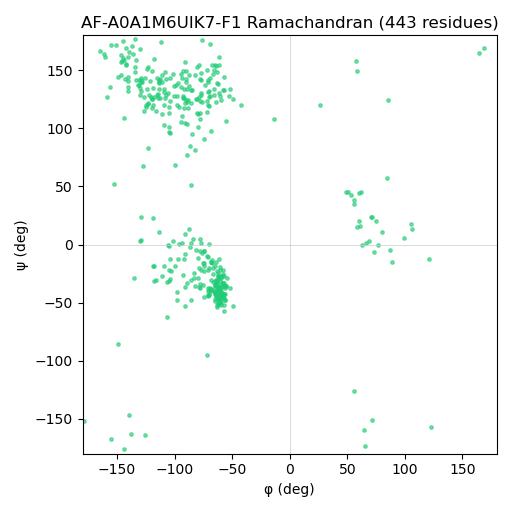. GLU A 1 331 ? -14.045 12.167 17.265 1.00 86.50 331 GLU A CA 1
ATOM 2592 C C . GLU A 1 331 ? -12.785 11.464 16.737 1.00 86.50 331 GLU A C 1
ATOM 2594 O O . GLU A 1 331 ? -12.849 10.729 15.750 1.00 86.50 331 GLU A O 1
ATOM 2599 N N . GLY A 1 332 ? -11.654 11.596 17.435 1.00 81.00 332 GLY A N 1
ATOM 2600 C CA . GLY A 1 332 ? -10.410 10.894 17.121 1.00 81.00 332 GLY A CA 1
ATOM 2601 C C . GLY A 1 332 ? -10.392 9.402 17.477 1.00 81.00 332 GLY A C 1
ATOM 2602 O O . GLY A 1 332 ? -9.564 8.678 16.938 1.00 81.00 332 GLY A O 1
ATOM 2603 N N . ALA A 1 333 ? -11.279 8.917 18.351 1.00 88.38 333 ALA A N 1
ATOM 2604 C CA . ALA A 1 333 ? -11.216 7.548 18.870 1.00 88.38 333 ALA A CA 1
ATOM 2605 C C . ALA A 1 333 ? -11.712 6.474 17.885 1.00 88.38 333 ALA A C 1
ATOM 2607 O O . ALA A 1 333 ? -12.644 6.701 17.117 1.00 88.38 333 ALA A O 1
ATOM 2608 N N . ASP A 1 334 ? -11.128 5.277 17.938 1.00 91.38 334 ASP A N 1
ATOM 2609 C CA . ASP A 1 334 ? -11.458 4.128 17.076 1.00 91.38 334 ASP A CA 1
ATOM 2610 C C . ASP A 1 334 ? -12.631 3.304 17.636 1.00 91.38 334 ASP A C 1
ATOM 2612 O O . ASP A 1 334 ? -13.438 2.722 16.904 1.00 91.38 334 ASP A O 1
ATOM 2616 N N . LEU A 1 335 ? -12.747 3.289 18.967 1.00 97.19 335 LEU A N 1
ATOM 2617 C CA . LEU A 1 335 ? -13.803 2.621 19.720 1.00 97.19 335 LEU A CA 1
ATOM 2618 C C . LEU A 1 335 ? -14.593 3.633 20.549 1.00 97.19 335 LEU A C 1
ATOM 2620 O O . LEU A 1 335 ? -14.032 4.311 21.406 1.00 97.19 335 LEU A O 1
ATOM 2624 N N . ILE A 1 336 ? -15.912 3.665 20.373 1.00 98.44 336 ILE A N 1
ATOM 2625 C CA . ILE A 1 336 ? -16.818 4.485 21.183 1.00 98.44 336 ILE A CA 1
ATOM 2626 C C . ILE A 1 336 ? -17.740 3.576 21.995 1.00 98.44 336 ILE A C 1
ATOM 2628 O O . ILE A 1 336 ? -18.443 2.728 21.442 1.00 98.44 336 ILE A O 1
ATOM 2632 N N . ILE A 1 337 ? -17.781 3.764 23.314 1.00 98.75 337 ILE A N 1
ATOM 2633 C CA . ILE A 1 337 ? -18.694 3.043 24.208 1.00 98.75 337 ILE A CA 1
ATOM 2634 C C . ILE A 1 337 ? -19.550 4.041 24.989 1.00 98.75 337 ILE A C 1
ATOM 2636 O O . ILE A 1 337 ? -19.022 4.856 25.739 1.00 98.75 337 ILE A O 1
ATOM 2640 N N . LEU A 1 338 ? -20.876 3.945 24.855 1.00 98.75 338 LEU A N 1
ATOM 2641 C CA . LEU A 1 338 ? -21.827 4.809 25.563 1.00 98.75 338 LEU A CA 1
ATOM 2642 C C . LEU A 1 338 ? -22.409 4.136 26.816 1.00 98.75 338 LEU A C 1
ATOM 2644 O O . LEU A 1 338 ? -22.798 2.968 26.787 1.00 98.75 338 LEU A O 1
ATOM 2648 N N . GLY A 1 339 ? -22.506 4.885 27.913 1.00 98.56 339 GLY A N 1
ATOM 2649 C CA . GLY A 1 339 ? -22.992 4.411 29.208 1.00 98.56 339 GLY A CA 1
ATOM 2650 C C . GLY A 1 339 ? -24.074 5.292 29.820 1.00 98.56 339 GLY A C 1
ATOM 2651 O O . GLY A 1 339 ? -23.906 6.501 29.943 1.00 98.56 339 GLY A O 1
ATOM 2652 N N . SER A 1 340 ? -25.175 4.714 30.297 1.00 98.31 340 SER A N 1
ATOM 2653 C CA . SER A 1 340 ? -26.204 5.497 30.999 1.00 98.31 340 SER A CA 1
ATOM 2654 C C . SER A 1 340 ? -26.782 4.748 32.202 1.00 98.31 340 SER A C 1
ATOM 2656 O O . SER A 1 340 ? -26.991 3.536 32.123 1.00 98.31 340 SER A O 1
ATOM 2658 N N . PRO A 1 341 ? -27.059 5.421 33.336 1.00 97.56 341 PRO A N 1
ATOM 2659 C CA . PRO A 1 341 ? -27.949 4.870 34.337 1.00 97.56 341 PRO A CA 1
ATOM 2660 C C . PRO A 1 341 ? -29.382 4.920 33.808 1.00 97.56 341 PRO A C 1
ATOM 2662 O O . PRO A 1 341 ? -29.760 5.817 33.054 1.00 97.56 341 PRO A O 1
ATOM 2665 N N . THR A 1 342 ? -30.201 3.980 34.253 1.00 96.69 342 THR A N 1
ATOM 2666 C CA . THR A 1 342 ? -31.561 3.843 33.739 1.00 96.69 342 THR A CA 1
ATOM 2667 C C . THR A 1 342 ? -32.548 4.676 34.552 1.00 96.69 342 THR A C 1
ATOM 2669 O O . THR A 1 342 ? -32.646 4.518 35.769 1.00 96.69 342 THR A O 1
ATOM 2672 N N . TYR A 1 343 ? -33.297 5.558 33.887 1.00 94.38 343 TYR A N 1
ATOM 2673 C CA . TYR A 1 343 ? -34.347 6.388 34.484 1.00 94.38 343 TYR A CA 1
ATOM 2674 C C . TYR A 1 343 ? -35.639 6.157 33.707 1.00 94.38 343 TYR A C 1
ATOM 2676 O O . TYR A 1 343 ? -35.681 6.382 32.503 1.00 94.38 343 TYR A O 1
ATOM 2684 N N . MET A 1 344 ? -36.692 5.687 34.385 1.00 94.06 344 MET A N 1
ATOM 2685 C CA . MET A 1 344 ? -37.958 5.308 33.737 1.00 94.06 344 MET A CA 1
ATOM 2686 C C . MET A 1 344 ? -37.757 4.352 32.542 1.00 94.06 344 MET A C 1
ATOM 2688 O O . MET A 1 344 ? -38.343 4.547 31.481 1.00 94.06 344 MET A O 1
ATOM 2692 N N . ALA A 1 345 ? -36.912 3.327 32.716 1.00 95.00 345 ALA A N 1
ATOM 2693 C CA . ALA A 1 345 ? -36.558 2.341 31.689 1.00 95.00 345 ALA A CA 1
ATOM 2694 C C . ALA A 1 345 ? -35.887 2.903 30.415 1.00 95.00 345 ALA A C 1
ATOM 2696 O O . ALA A 1 345 ? -35.880 2.237 29.382 1.00 95.00 345 ALA A O 1
ATOM 2697 N N . SER A 1 346 ? -35.304 4.102 30.475 1.00 97.00 346 SER A N 1
ATOM 2698 C CA . SER A 1 346 ? -34.613 4.753 29.356 1.00 97.00 346 SER A CA 1
ATOM 2699 C C . SER A 1 346 ? -33.275 5.352 29.811 1.00 97.00 346 SER A C 1
ATOM 2701 O O . SER A 1 346 ? -32.926 5.293 30.997 1.00 97.00 346 SER A O 1
ATOM 2703 N N . VAL A 1 347 ? -32.512 5.913 28.869 1.00 97.88 347 VAL A N 1
ATOM 2704 C CA . VAL A 1 347 ? -31.346 6.748 29.185 1.00 97.88 347 VAL A CA 1
ATOM 2705 C C . VAL A 1 347 ? -31.780 7.979 29.985 1.00 97.88 347 VAL A C 1
ATOM 2707 O O . VAL A 1 347 ? -32.946 8.382 29.989 1.00 97.88 347 VAL A O 1
ATOM 2710 N N . THR A 1 348 ? -30.844 8.629 30.669 1.00 97.62 348 THR A N 1
ATOM 2711 C CA . THR A 1 348 ? -31.163 9.900 31.327 1.00 97.62 348 THR A CA 1
ATOM 2712 C C . THR A 1 348 ? -31.540 10.980 30.311 1.00 97.62 348 THR A C 1
ATOM 2714 O O . THR A 1 348 ? -31.047 11.007 29.182 1.00 97.62 348 THR A O 1
ATOM 2717 N N . ALA A 1 349 ? -32.350 11.953 30.742 1.00 97.94 349 ALA A N 1
ATOM 2718 C CA . ALA A 1 349 ? -32.659 13.124 29.918 1.00 97.94 349 ALA A CA 1
ATOM 2719 C C . ALA A 1 349 ? -31.389 13.876 29.474 1.00 97.94 349 ALA A C 1
ATOM 2721 O O . ALA A 1 349 ? -31.323 14.356 28.348 1.00 97.94 349 ALA A O 1
ATOM 2722 N N . LYS A 1 350 ? -30.362 13.936 30.335 1.00 97.62 350 LYS A N 1
ATOM 2723 C CA . LYS A 1 350 ? -29.073 14.548 29.994 1.00 97.62 350 LYS A CA 1
ATOM 2724 C C . LYS A 1 350 ? -28.354 13.785 28.881 1.00 97.62 350 LYS A C 1
ATOM 2726 O O . LYS A 1 350 ? -27.909 14.410 27.926 1.00 97.62 350 LYS A O 1
ATOM 2731 N N . MET A 1 351 ? -28.276 12.456 28.980 1.00 98.00 351 MET A N 1
ATOM 2732 C CA . MET A 1 351 ? -27.674 11.624 27.937 1.00 98.00 351 MET A CA 1
ATOM 2733 C C . MET A 1 351 ? -28.421 11.797 26.614 1.00 98.00 351 MET A C 1
ATOM 2735 O O . MET A 1 351 ? -27.797 12.020 25.585 1.00 98.00 351 MET A O 1
ATOM 2739 N N . LYS A 1 352 ? -29.758 11.785 26.638 1.00 98.06 352 LYS A N 1
ATOM 2740 C CA . LYS A 1 352 ? -30.578 12.012 25.441 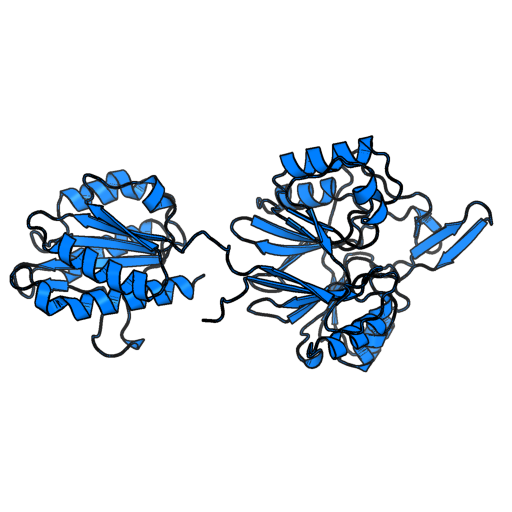1.00 98.06 352 LYS A CA 1
ATOM 2741 C C . LYS A 1 352 ? -30.264 13.350 24.761 1.00 98.06 352 LYS A C 1
ATOM 2743 O O . LYS A 1 352 ? -30.023 13.363 23.559 1.00 98.06 352 LYS A O 1
ATOM 2748 N N . ILE A 1 353 ? -30.200 14.438 25.530 1.00 98.31 353 ILE A N 1
ATOM 2749 C CA . ILE A 1 353 ? -29.813 15.764 25.021 1.00 98.31 353 ILE A CA 1
ATOM 2750 C C . ILE A 1 353 ? -28.392 15.731 24.445 1.00 98.31 353 ILE A C 1
ATOM 2752 O O . ILE A 1 353 ? -28.161 16.246 23.356 1.00 98.31 353 ILE A O 1
ATOM 2756 N N . TRP A 1 354 ? -27.438 15.095 25.132 1.00 98.19 354 TRP A N 1
ATOM 2757 C CA . TRP A 1 354 ? -26.058 14.997 24.654 1.00 98.19 354 TRP A CA 1
ATOM 2758 C C . TRP A 1 354 ? -25.958 14.241 23.318 1.00 98.19 354 TRP A C 1
ATOM 2760 O O . TRP A 1 354 ? -25.280 14.706 22.400 1.00 98.19 354 TRP A O 1
ATOM 2770 N N . LEU A 1 355 ? -26.685 13.130 23.161 1.00 97.75 355 LEU A N 1
ATOM 2771 C CA . LEU A 1 355 ? -26.750 12.378 21.902 1.00 97.75 355 LEU A CA 1
ATOM 2772 C C . LEU A 1 355 ? -27.328 13.226 20.758 1.00 97.75 355 LEU A C 1
ATOM 2774 O O . LEU A 1 355 ? -26.814 13.200 19.641 1.00 97.75 355 LEU A O 1
ATOM 2778 N N . GLU A 1 356 ? -28.380 13.997 21.031 1.00 97.50 356 GLU A N 1
ATOM 2779 C CA . GLU A 1 356 ? -29.072 14.803 20.020 1.00 97.50 356 GLU A CA 1
ATOM 2780 C C . GLU A 1 356 ? -28.335 16.092 19.649 1.00 97.50 356 GLU A C 1
ATOM 2782 O O . GLU A 1 356 ? -28.389 16.507 18.493 1.00 97.50 356 GLU A O 1
ATOM 2787 N N . GLU A 1 357 ? -27.641 16.729 20.591 1.00 96.50 357 GLU A N 1
ATOM 2788 C CA . GLU A 1 357 ? -27.027 18.044 20.375 1.00 96.50 357 GLU A CA 1
ATOM 2789 C C . GLU A 1 357 ? -25.513 18.013 20.166 1.00 96.50 357 GLU A C 1
ATOM 2791 O O . GLU A 1 357 ? -24.976 18.918 19.519 1.00 96.50 357 GLU A O 1
ATOM 2796 N N . LYS A 1 358 ? -24.816 17.034 20.756 1.00 94.19 358 LYS A N 1
ATOM 2797 C CA . LYS A 1 358 ? -23.350 16.938 20.723 1.00 94.19 358 LYS A CA 1
ATOM 2798 C C . LYS A 1 358 ? -22.904 15.827 19.790 1.00 94.19 358 LYS A C 1
ATOM 2800 O O . LYS A 1 358 ? -22.282 16.125 18.778 1.00 94.19 358 LYS A O 1
ATOM 2805 N N . MET A 1 359 ? -23.274 14.581 20.091 1.00 94.31 359 MET A N 1
ATOM 2806 C CA . MET A 1 359 ? -22.841 13.421 19.302 1.00 94.31 359 MET A CA 1
ATOM 2807 C C . MET A 1 359 ? -23.285 13.514 17.843 1.00 94.31 359 MET A C 1
ATOM 2809 O O . MET A 1 359 ? -22.532 13.139 16.957 1.00 94.31 359 MET A O 1
ATOM 2813 N N . SER A 1 360 ? -24.480 14.054 17.592 1.00 92.00 360 SER A N 1
ATOM 2814 C CA . SER A 1 360 ? -25.039 14.218 16.245 1.00 92.00 360 SER A CA 1
ATOM 2815 C C . SER A 1 360 ? -24.227 15.115 15.305 1.00 92.00 360 SER A C 1
ATOM 2817 O O . SER A 1 360 ? -24.530 15.166 14.115 1.00 92.00 360 SER A O 1
ATOM 2819 N N . ARG A 1 361 ? -23.249 15.857 15.840 1.00 92.00 361 ARG A N 1
ATOM 2820 C CA . ARG A 1 361 ? -22.372 16.772 15.100 1.00 92.00 361 ARG A CA 1
ATOM 2821 C C . ARG A 1 361 ? -20.961 16.220 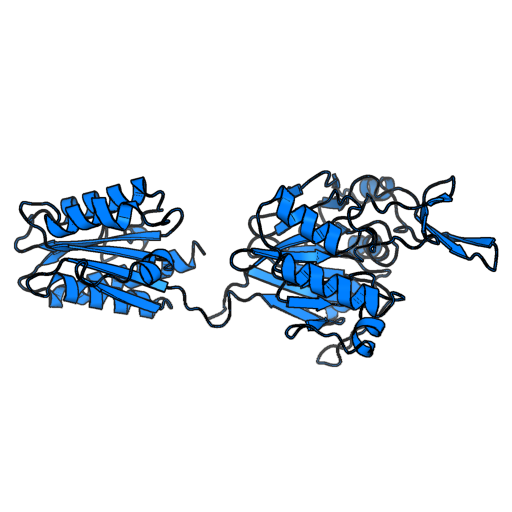14.898 1.00 92.00 361 ARG A C 1
ATOM 2823 O O . ARG A 1 361 ? -20.145 16.941 14.339 1.00 92.00 361 ARG A O 1
ATOM 2830 N N . LEU A 1 362 ? -20.676 15.024 15.411 1.00 88.50 362 LEU A N 1
ATOM 2831 C CA . LEU A 1 362 ? -19.366 14.388 15.315 1.00 88.50 362 LEU A CA 1
ATOM 2832 C C . LEU A 1 362 ? -19.317 13.459 14.100 1.00 88.50 362 LEU A C 1
ATOM 2834 O O . LEU A 1 362 ? -20.279 12.746 13.812 1.00 88.50 362 LEU A O 1
ATOM 2838 N N . GLU A 1 363 ? -18.168 13.402 13.437 1.00 87.38 363 GLU A N 1
ATOM 2839 C CA . GLU A 1 363 ? -17.912 12.497 12.318 1.00 87.38 363 GLU A CA 1
ATOM 2840 C C . GLU A 1 363 ? -17.527 11.103 12.832 1.00 87.38 363 GLU A C 1
ATOM 2842 O O . GLU A 1 363 ? -16.358 10.727 12.934 1.00 87.38 363 GLU A O 1
ATOM 2847 N N . LEU A 1 364 ? -18.544 10.313 13.190 1.00 89.19 364 LEU A N 1
ATOM 2848 C CA . LEU A 1 364 ? -18.357 8.994 13.812 1.00 89.19 364 LEU A CA 1
ATOM 2849 C C . LEU A 1 364 ? -18.536 7.808 12.857 1.00 89.19 364 LEU A C 1
ATOM 2851 O O . LEU A 1 364 ? -18.465 6.654 13.285 1.00 89.19 364 LEU A O 1
ATOM 2855 N N . SER A 1 365 ? -18.770 8.065 11.571 1.00 81.50 365 SER A N 1
ATOM 2856 C CA . SER A 1 365 ? -19.006 7.003 10.590 1.00 81.50 365 SER A CA 1
ATOM 2857 C C . SER A 1 365 ? -17.843 6.000 10.528 1.00 81.50 365 SER A C 1
ATOM 2859 O O . SER A 1 365 ? -16.677 6.360 10.673 1.00 81.50 365 SER A O 1
ATOM 2861 N N . ASN A 1 366 ? -18.166 4.719 10.320 1.00 79.00 366 ASN A N 1
ATOM 2862 C CA . ASN A 1 366 ? -17.221 3.591 10.255 1.00 79.00 366 ASN A CA 1
ATOM 2863 C C . ASN A 1 366 ? -16.465 3.240 11.555 1.00 79.00 366 ASN A C 1
ATOM 2865 O O . ASN A 1 366 ? -15.707 2.273 11.552 1.00 79.00 366 ASN A O 1
ATOM 2869 N N . LYS A 1 367 ? -16.698 3.938 12.673 1.00 89.44 367 LYS A N 1
ATOM 2870 C CA . LYS A 1 367 ? -16.121 3.575 13.982 1.00 89.44 367 LYS A CA 1
ATOM 2871 C C . LYS A 1 367 ? -16.888 2.427 14.645 1.00 89.44 367 LYS A C 1
ATOM 2873 O O . LYS A 1 367 ? -18.090 2.247 14.404 1.00 89.44 367 LYS A O 1
ATOM 2878 N N . LEU A 1 368 ? -16.213 1.671 15.518 1.00 96.94 368 LEU A N 1
ATOM 2879 C CA . LEU A 1 368 ? -16.853 0.613 16.305 1.00 96.94 368 LEU A CA 1
ATOM 2880 C C . LEU A 1 368 ? -17.601 1.220 17.499 1.00 96.94 368 LEU A C 1
ATOM 2882 O O . LEU A 1 368 ? -17.038 1.965 18.299 1.00 96.94 368 LEU A O 1
ATOM 2886 N N . GLY A 1 369 ? -18.879 0.876 17.632 1.00 97.69 369 GLY A N 1
ATOM 2887 C CA . GLY A 1 369 ? -19.765 1.345 18.692 1.00 97.69 369 GLY A CA 1
ATOM 2888 C C . GLY A 1 369 ? -20.203 0.229 19.636 1.00 97.69 369 GLY A C 1
ATOM 2889 O O . GLY A 1 369 ? -20.544 -0.868 19.195 1.00 97.69 369 GLY A O 1
ATOM 2890 N N . GLY A 1 370 ? -20.258 0.515 20.934 1.00 98.38 370 GLY A N 1
ATOM 2891 C CA . GLY A 1 370 ? -20.865 -0.355 21.941 1.00 98.38 370 GLY A CA 1
ATOM 2892 C C . GLY A 1 370 ? -21.606 0.432 23.018 1.00 98.38 370 GLY A C 1
ATOM 2893 O O . GLY A 1 370 ? -21.475 1.648 23.125 1.00 98.38 370 GLY A O 1
ATOM 2894 N N . ALA A 1 371 ? -22.380 -0.251 23.859 1.00 98.62 371 ALA A N 1
ATOM 2895 C CA . ALA A 1 371 ? -23.108 0.414 24.933 1.00 98.62 371 ALA A CA 1
ATOM 2896 C C . ALA A 1 371 ? -23.245 -0.442 26.198 1.00 98.62 371 ALA A C 1
ATOM 2898 O O . ALA A 1 371 ? -23.165 -1.667 26.148 1.00 98.62 371 ALA A O 1
ATOM 2899 N N . PHE A 1 372 ? -23.456 0.212 27.340 1.00 98.62 372 PHE A N 1
ATOM 2900 C CA . PHE A 1 372 ? -23.705 -0.430 28.630 1.00 98.62 372 PHE A CA 1
ATOM 2901 C C . PHE A 1 372 ? -24.663 0.388 29.499 1.00 98.62 372 PHE A C 1
ATOM 2903 O O . PHE A 1 372 ? -24.877 1.575 29.261 1.00 98.62 372 PHE A O 1
ATOM 2910 N N . ALA A 1 373 ? -25.234 -0.223 30.535 1.00 98.25 373 ALA A N 1
A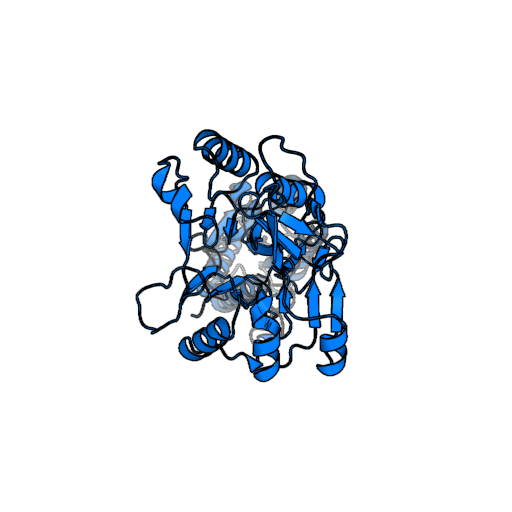TOM 2911 C CA . ALA A 1 373 ? -26.124 0.491 31.446 1.00 98.25 373 ALA A CA 1
ATOM 2912 C C . ALA A 1 373 ? -25.935 0.092 32.910 1.00 98.25 373 ALA A C 1
ATOM 2914 O O . ALA A 1 373 ? -25.407 -0.975 33.231 1.00 98.25 373 ALA A O 1
ATOM 2915 N N . THR A 1 374 ? -26.415 0.951 33.807 1.00 98.00 374 THR A N 1
ATOM 2916 C CA . THR A 1 374 ? -26.649 0.588 35.209 1.00 98.00 374 THR A CA 1
ATOM 2917 C C . THR A 1 374 ? -28.118 0.766 35.583 1.00 98.00 374 THR A C 1
ATOM 2919 O O . THR A 1 374 ? -28.819 1.620 35.032 1.00 98.00 374 THR A O 1
ATOM 2922 N N . GLU A 1 375 ? -28.616 -0.049 36.509 1.00 96.38 375 GLU A N 1
ATOM 2923 C CA . GLU A 1 375 ? -30.005 0.013 36.972 1.00 96.38 375 GLU A CA 1
ATOM 2924 C C . GLU A 1 375 ? -30.133 -0.257 38.475 1.00 96.38 375 GLU A C 1
ATOM 2926 O O . GLU A 1 375 ? -29.280 -0.897 39.087 1.00 96.38 375 GLU A O 1
ATOM 2931 N N . GLN A 1 376 ? -31.195 0.265 39.094 1.00 92.94 376 GLN A N 1
ATOM 2932 C CA . GLN A 1 376 ? -31.418 0.117 40.537 1.00 92.94 376 GLN A CA 1
ATOM 2933 C C . GLN A 1 376 ? -32.082 -1.213 40.904 1.00 92.94 376 GLN A C 1
ATOM 2935 O O . GLN A 1 376 ? -31.879 -1.718 42.008 1.00 92.94 376 GLN A O 1
ATOM 2940 N N . TYR A 1 377 ? -32.874 -1.772 39.993 1.00 90.50 377 TYR A N 1
ATOM 2941 C CA . TYR A 1 377 ? -33.639 -2.998 40.183 1.00 90.50 377 TYR A CA 1
ATOM 2942 C C . TYR A 1 377 ? -33.465 -3.883 38.961 1.00 90.50 377 TYR A C 1
ATOM 2944 O O . TYR A 1 377 ? -33.365 -3.361 37.854 1.00 90.50 377 TYR A O 1
ATOM 2952 N N . VAL A 1 378 ? -33.499 -5.199 39.168 1.00 87.69 378 VAL A N 1
ATOM 2953 C CA . VAL A 1 378 ? -33.597 -6.154 38.062 1.00 87.69 378 VAL A CA 1
ATOM 2954 C C . VAL A 1 378 ? -34.856 -5.815 37.266 1.00 87.69 378 VAL A C 1
ATOM 2956 O O . VAL A 1 378 ? -35.916 -5.607 37.861 1.00 87.69 378 VAL A O 1
ATOM 2959 N N . HIS A 1 379 ? -34.729 -5.756 35.940 1.00 90.94 379 HIS A N 1
ATOM 2960 C CA . HIS A 1 379 ? -35.771 -5.261 35.028 1.00 90.94 379 HIS A CA 1
ATOM 2961 C C . HIS A 1 379 ? -35.992 -3.740 35.097 1.00 90.94 379 HIS A C 1
ATOM 2963 O O . HIS A 1 379 ? -37.056 -3.249 34.721 1.00 90.94 379 HIS A O 1
ATOM 2969 N N . GLY A 1 380 ? -34.989 -2.980 35.543 1.00 91.19 380 GLY A N 1
ATOM 2970 C CA . GLY A 1 380 ? -35.016 -1.516 35.584 1.00 91.19 380 GLY A 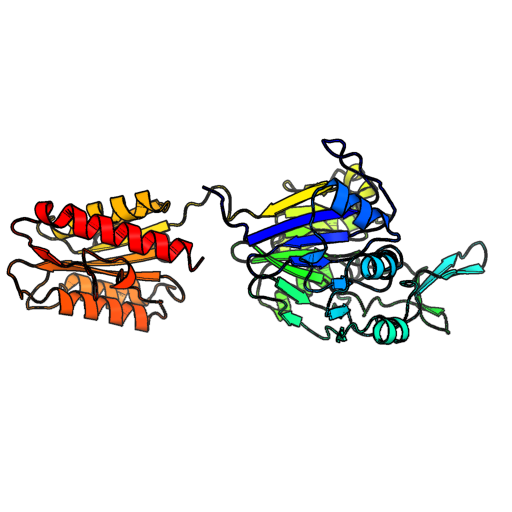CA 1
ATOM 2971 C C . GLY A 1 380 ? -35.025 -0.858 34.203 1.00 91.19 380 GLY A C 1
ATOM 2972 O O . GLY A 1 380 ? -35.337 0.328 34.102 1.00 91.19 380 GLY A O 1
ATOM 2973 N N . GLY A 1 381 ? -34.740 -1.633 33.153 1.00 95.81 381 GLY A N 1
ATOM 2974 C CA . GLY A 1 381 ? -34.820 -1.235 31.749 1.00 95.81 381 GLY A CA 1
ATOM 2975 C C . GLY A 1 381 ? -33.461 -0.984 31.099 1.00 95.81 381 GLY A C 1
ATOM 2976 O O . GLY A 1 381 ? -33.416 -0.365 30.037 1.00 95.81 381 GLY A O 1
ATOM 2977 N N . GLY A 1 382 ? -32.363 -1.467 31.694 1.00 96.50 382 GLY A N 1
ATOM 2978 C CA . GLY A 1 382 ? -31.012 -1.251 31.167 1.00 96.50 382 GLY A CA 1
ATOM 2979 C C . GLY A 1 382 ? -30.830 -1.709 29.716 1.00 96.50 382 GLY A C 1
ATOM 2980 O O . GLY A 1 382 ? -30.166 -1.033 28.935 1.00 96.50 382 GLY A O 1
ATOM 2981 N N . GLU A 1 383 ? -31.487 -2.798 29.303 1.00 95.19 383 GLU A N 1
ATOM 2982 C CA . GLU A 1 383 ? -31.459 -3.249 27.903 1.00 95.19 383 GLU A CA 1
ATOM 2983 C C . GLU A 1 383 ? -32.092 -2.236 26.940 1.00 95.19 383 GLU A C 1
ATOM 2985 O O . GLU A 1 383 ? -31.603 -2.060 25.824 1.00 95.19 383 GLU A O 1
ATOM 2990 N N . ASN A 1 384 ? -33.161 -1.548 27.354 1.00 97.38 384 ASN A N 1
ATOM 2991 C CA . ASN A 1 384 ? -33.782 -0.520 26.526 1.00 97.38 384 ASN A CA 1
ATOM 2992 C C . ASN A 1 384 ? -32.874 0.715 26.418 1.00 97.38 384 ASN A C 1
ATOM 2994 O O . ASN A 1 384 ? -32.650 1.201 25.313 1.00 97.38 384 ASN A O 1
ATOM 2998 N N . ALA A 1 385 ? -32.255 1.143 27.523 1.00 97.94 385 ALA A N 1
ATOM 2999 C CA . ALA A 1 385 ? -31.265 2.223 27.506 1.00 97.94 385 ALA A CA 1
ATOM 3000 C C . ALA A 1 385 ? -30.078 1.913 26.566 1.00 97.94 385 ALA A C 1
ATOM 3002 O O . ALA A 1 385 ? -29.673 2.763 25.773 1.00 97.94 385 ALA A O 1
ATOM 3003 N N . ILE A 1 386 ? -29.565 0.676 26.587 1.00 98.31 386 ILE A N 1
ATOM 3004 C CA . ILE A 1 386 ? -28.523 0.208 25.656 1.00 98.31 386 ILE A CA 1
ATOM 3005 C C . ILE A 1 386 ? -29.008 0.292 24.207 1.00 98.31 386 ILE A C 1
ATOM 3007 O O . ILE A 1 386 ? -28.313 0.844 23.356 1.00 98.31 386 ILE A O 1
ATOM 3011 N N . ARG A 1 387 ? -30.208 -0.221 23.909 1.00 97.88 387 ARG A N 1
ATOM 3012 C CA . ARG A 1 387 ? -30.769 -0.194 22.548 1.00 97.88 387 ARG A CA 1
ATOM 3013 C C . ARG A 1 387 ? -30.936 1.215 22.008 1.00 97.88 387 ARG A C 1
ATOM 3015 O O . ARG A 1 387 ? -30.681 1.425 20.824 1.00 97.88 387 ARG A O 1
ATOM 3022 N N . GLU A 1 388 ? -31.363 2.159 22.838 1.00 97.94 388 GLU A N 1
ATOM 3023 C CA . GLU A 1 388 ? -31.478 3.558 22.434 1.00 97.94 388 GLU A CA 1
ATOM 3024 C C . GLU A 1 388 ? -30.113 4.114 22.010 1.00 97.94 388 GLU A C 1
ATOM 3026 O O . GLU A 1 388 ? -29.991 4.623 20.896 1.00 97.94 388 GLU A O 1
ATOM 3031 N N . MET A 1 389 ? -29.069 3.928 22.825 1.00 98.50 389 MET A N 1
ATOM 3032 C CA . MET A 1 389 ? -27.710 4.381 22.495 1.00 98.50 389 MET A CA 1
ATOM 3033 C C . MET A 1 389 ? -27.157 3.714 21.227 1.00 98.50 389 MET A C 1
ATOM 3035 O O . MET A 1 389 ? -26.643 4.401 20.348 1.00 98.50 389 MET A O 1
ATOM 3039 N N . LEU A 1 390 ? -27.327 2.397 21.078 1.00 98.12 390 LEU A N 1
ATOM 3040 C CA . LEU A 1 390 ? -26.915 1.680 19.864 1.00 98.12 390 LEU A CA 1
ATOM 3041 C C . LEU A 1 390 ? -27.677 2.160 18.620 1.00 98.12 390 LEU A C 1
ATOM 3043 O O . LEU A 1 390 ? -27.105 2.248 17.538 1.00 98.12 390 LEU A O 1
ATOM 3047 N N . THR A 1 391 ? -28.960 2.502 18.758 1.00 97.88 391 THR A N 1
ATOM 3048 C CA . THR A 1 391 ? -29.754 3.045 17.644 1.00 97.88 391 THR A CA 1
ATOM 3049 C C . THR A 1 391 ? -29.207 4.395 17.192 1.00 97.88 391 THR A C 1
ATOM 3051 O O . THR A 1 391 ? -29.076 4.622 15.992 1.00 97.88 391 THR A O 1
ATOM 3054 N N . PHE A 1 392 ? -28.822 5.262 18.131 1.00 97.56 392 PHE A N 1
ATOM 3055 C CA . PHE A 1 392 ? -28.145 6.519 17.812 1.00 97.56 392 PHE A CA 1
ATOM 3056 C C . PHE A 1 392 ? -26.824 6.299 17.069 1.00 97.56 392 PHE A C 1
ATOM 3058 O O . PHE A 1 392 ? -26.600 6.935 16.042 1.00 97.56 392 PHE A O 1
ATOM 3065 N N . MET A 1 393 ? -25.992 5.363 17.533 1.00 98.00 393 MET A N 1
ATOM 3066 C CA . MET A 1 393 ? -24.742 4.997 16.854 1.00 98.00 393 MET A CA 1
ATOM 3067 C C . MET A 1 393 ? -24.985 4.547 15.407 1.00 98.00 393 MET A C 1
ATOM 3069 O O . MET A 1 393 ? -24.317 5.021 14.491 1.00 98.00 393 MET A O 1
ATOM 3073 N N . MET A 1 394 ? -25.980 3.684 15.177 1.00 97.12 394 MET A N 1
ATOM 3074 C CA . MET A 1 394 ? -26.324 3.230 13.823 1.00 97.12 394 MET A CA 1
ATOM 3075 C C . MET A 1 394 ? -26.787 4.380 12.918 1.00 97.12 394 MET A C 1
ATOM 3077 O O . MET A 1 394 ? -26.440 4.404 11.740 1.00 97.12 394 MET A O 1
ATOM 3081 N N . VAL A 1 395 ? -27.532 5.357 13.450 1.00 94.88 395 VAL A N 1
ATOM 3082 C CA . VAL A 1 395 ? -27.930 6.560 12.693 1.00 94.88 395 VAL A CA 1
ATOM 3083 C C . VAL A 1 395 ? -26.715 7.410 12.302 1.00 94.88 395 VAL A C 1
ATOM 3085 O O . VAL A 1 395 ? -26.716 7.987 11.220 1.00 94.88 395 VAL A O 1
ATOM 3088 N N . GLN A 1 396 ? -25.667 7.446 13.131 1.00 88.94 396 GLN A N 1
ATOM 3089 C CA . GLN A 1 396 ? -24.389 8.117 12.843 1.00 88.94 396 GLN A CA 1
ATOM 3090 C C . GLN A 1 396 ? -23.469 7.316 11.895 1.00 88.94 396 GLN A C 1
ATOM 3092 O O . GLN A 1 396 ? -22.333 7.711 11.648 1.00 88.94 396 GLN A O 1
ATOM 3097 N N . GLY A 1 397 ? -23.930 6.182 11.354 1.00 88.88 397 GLY A N 1
ATOM 3098 C CA . GLY A 1 397 ? -23.141 5.358 10.435 1.00 88.88 397 GLY A CA 1
ATOM 3099 C C . GLY A 1 397 ? -22.043 4.534 11.114 1.00 88.88 397 GLY A C 1
ATOM 3100 O O . GLY A 1 397 ? -21.092 4.119 10.452 1.00 88.88 397 GLY A O 1
ATOM 3101 N N . MET A 1 398 ? -22.152 4.300 12.424 1.00 95.88 398 MET A N 1
ATOM 3102 C CA . MET A 1 398 ? -21.233 3.433 13.164 1.00 95.88 398 MET A CA 1
ATOM 3103 C C . MET A 1 398 ? -21.583 1.955 12.989 1.00 95.88 398 MET A C 1
ATOM 3105 O O . MET A 1 398 ? -22.750 1.577 12.851 1.00 95.88 398 MET A O 1
ATOM 3109 N N . MET A 1 399 ? -20.574 1.096 13.110 1.00 95.00 399 MET A N 1
ATOM 3110 C CA . MET A 1 399 ? -20.766 -0.347 13.223 1.00 95.00 399 MET A CA 1
ATOM 3111 C C . MET A 1 399 ? -20.937 -0.719 14.695 1.00 95.00 399 MET A C 1
ATOM 3113 O O . MET A 1 399 ? -20.030 -0.526 15.495 1.00 95.00 399 MET A O 1
ATOM 3117 N N . THR A 1 400 ? -22.093 -1.259 15.077 1.00 95.44 400 THR A N 1
ATOM 3118 C CA . THR A 1 400 ? -22.357 -1.619 16.479 1.00 95.44 400 THR A CA 1
ATOM 3119 C C . THR A 1 400 ? -21.987 -3.064 16.789 1.00 95.44 400 THR A C 1
ATOM 3121 O O . THR A 1 400 ? -22.408 -3.978 16.077 1.00 95.44 400 THR A O 1
ATOM 3124 N N . TYR A 1 401 ? -21.293 -3.281 17.904 1.00 93.69 401 TYR A N 1
ATOM 3125 C CA . TYR A 1 401 ? -20.920 -4.594 18.415 1.00 93.69 401 TYR A CA 1
ATOM 3126 C C . TYR A 1 401 ? -21.326 -4.750 19.883 1.00 93.69 401 TYR A C 1
ATOM 3128 O O . TYR A 1 401 ? -21.214 -3.825 20.681 1.00 93.69 401 TYR A O 1
ATOM 3136 N N . SER A 1 402 ? -21.828 -5.933 20.243 1.00 88.81 402 SER A N 1
ATOM 3137 C CA . SER A 1 402 ? -22.420 -6.182 21.563 1.00 88.81 402 SER A CA 1
ATOM 3138 C C . SER A 1 402 ? -21.558 -7.014 22.509 1.00 88.81 402 SER A C 1
ATOM 3140 O O . SER A 1 402 ? -21.985 -7.322 23.621 1.00 88.81 402 SER A O 1
ATOM 3142 N N . GLY A 1 403 ? -20.372 -7.454 22.080 1.00 80.38 403 GLY A N 1
ATOM 3143 C CA . GLY A 1 403 ? -19.544 -8.388 22.851 1.00 80.38 403 GLY A CA 1
ATOM 3144 C C . GLY A 1 403 ? -20.009 -9.854 22.811 1.00 80.38 403 GLY A C 1
ATOM 3145 O O . GLY A 1 403 ? -19.344 -10.695 23.412 1.00 80.38 403 GLY A O 1
ATOM 3146 N N . GLY A 1 404 ? -21.109 -10.153 22.105 1.00 77.06 404 GLY A N 1
ATOM 3147 C CA . GLY A 1 404 ? -21.462 -11.430 21.468 1.00 77.06 404 GLY A CA 1
ATOM 3148 C C . GLY A 1 404 ? -21.564 -12.716 22.313 1.00 77.06 404 GLY A C 1
ATOM 3149 O O . GLY A 1 404 ? -20.812 -12.985 23.246 1.00 77.06 404 GLY A O 1
ATOM 3150 N N . LYS A 1 405 ? -22.448 -13.633 21.886 1.00 78.25 405 LYS A N 1
ATOM 3151 C CA . LYS A 1 405 ? -22.510 -15.021 22.404 1.00 78.25 405 LYS A CA 1
ATOM 3152 C C . LYS A 1 405 ? -21.265 -15.853 22.045 1.00 78.25 405 LYS A C 1
ATOM 3154 O O . LYS A 1 405 ? -20.962 -16.823 22.739 1.00 78.25 405 LYS A O 1
ATOM 3159 N N . SER A 1 406 ? -20.565 -15.503 20.965 1.00 69.94 406 SER A N 1
ATOM 3160 C CA . SER A 1 406 ? -19.413 -16.242 20.419 1.00 69.94 406 SER A CA 1
ATOM 3161 C C . SER A 1 406 ? -18.257 -16.405 21.410 1.00 69.94 406 SER A C 1
ATOM 3163 O O . SER A 1 406 ? -17.553 -17.406 21.352 1.00 69.94 406 SER A O 1
ATOM 3165 N N . TYR A 1 407 ? -18.109 -15.485 22.365 1.00 75.31 407 TYR A N 1
ATOM 3166 C CA . TYR A 1 407 ? -17.060 -15.519 23.389 1.00 75.31 407 TYR A CA 1
ATOM 3167 C C . TYR A 1 407 ? -17.400 -16.383 24.616 1.00 75.31 407 TYR A C 1
ATOM 3169 O O . TYR A 1 407 ? -16.644 -16.414 25.587 1.00 75.31 407 TYR A O 1
ATOM 3177 N N . GLY A 1 408 ? -18.533 -17.089 24.607 1.00 78.75 408 GLY A N 1
ATOM 3178 C CA . GLY A 1 408 ? -18.952 -17.920 25.733 1.00 78.75 408 GLY A CA 1
ATOM 3179 C C . GLY A 1 408 ? -19.410 -17.099 26.942 1.00 78.75 408 GLY A C 1
ATOM 3180 O O . GLY A 1 408 ? -19.962 -16.009 26.798 1.00 78.75 408 GLY A O 1
ATOM 3181 N N . LYS A 1 409 ? -19.251 -17.649 28.152 1.00 81.62 409 LYS A N 1
ATOM 3182 C CA . LYS A 1 409 ? -19.693 -16.989 29.393 1.00 81.62 409 LYS A CA 1
ATOM 3183 C C . LYS A 1 409 ? -18.703 -15.879 29.822 1.00 81.62 409 LYS A C 1
ATOM 3185 O O . LYS A 1 409 ? -17.503 -16.099 29.704 1.00 81.62 409 LYS A O 1
ATOM 3190 N N . PRO A 1 410 ? -19.180 -14.735 30.355 1.00 84.38 410 PRO A N 1
ATOM 3191 C CA . PRO A 1 410 ? -20.587 -14.342 30.428 1.00 84.38 410 PRO A CA 1
ATOM 3192 C C . PRO A 1 410 ? -21.144 -14.018 29.034 1.00 84.38 410 PRO A C 1
ATOM 3194 O O . PRO A 1 410 ? -20.440 -13.482 28.177 1.00 84.38 410 PRO A O 1
ATOM 3197 N N . ILE A 1 411 ? -22.407 -14.382 28.803 1.00 87.06 411 ILE A N 1
ATOM 3198 C CA . ILE A 1 411 ? -23.085 -14.095 27.535 1.00 87.06 411 ILE A CA 1
ATOM 3199 C C . ILE A 1 411 ? -23.552 -12.642 27.582 1.00 87.06 411 ILE A C 1
ATOM 3201 O O . ILE A 1 411 ? -24.273 -12.262 28.501 1.00 87.06 411 ILE A O 1
ATOM 3205 N N . ILE A 1 412 ? -23.149 -11.856 26.586 1.00 91.12 412 ILE A N 1
ATOM 3206 C CA . ILE A 1 412 ? -23.517 -10.446 26.449 1.00 91.12 412 ILE A CA 1
ATOM 3207 C C . ILE A 1 412 ? -24.269 -10.309 25.127 1.00 91.12 412 ILE A C 1
ATOM 3209 O O . ILE A 1 412 ? -23.741 -10.648 24.068 1.00 91.12 412 ILE A O 1
ATOM 3213 N N . HIS A 1 413 ? -25.539 -9.908 25.198 1.00 88.12 413 HIS A N 1
ATOM 3214 C CA . HIS A 1 413 ? -26.417 -9.870 24.026 1.00 88.12 413 HIS A CA 1
ATOM 3215 C C . HIS A 1 413 ? -26.378 -8.525 23.309 1.00 88.12 413 HIS A C 1
ATOM 3217 O O . HIS A 1 413 ? -26.148 -8.496 22.103 1.00 88.12 413 HIS A O 1
ATOM 3223 N N . LEU A 1 414 ? -26.607 -7.439 24.052 1.00 93.19 414 LEU A N 1
ATOM 3224 C CA . LEU A 1 414 ? -26.648 -6.061 23.544 1.00 93.19 414 LEU A CA 1
ATOM 3225 C C . LEU A 1 414 ? -25.557 -5.189 24.178 1.00 93.19 414 LEU A C 1
ATOM 3227 O O . LEU A 1 414 ? -25.035 -4.290 23.535 1.00 93.19 414 LEU A O 1
ATOM 3231 N N . GLY A 1 415 ? -25.215 -5.495 25.425 1.00 96.56 415 GLY A N 1
ATOM 3232 C CA . GLY A 1 415 ? -24.239 -4.811 26.258 1.00 96.56 415 GLY A CA 1
ATOM 3233 C C . GLY A 1 415 ? -24.449 -5.237 27.717 1.00 96.56 415 GLY A C 1
ATOM 3234 O O . GLY A 1 415 ? -25.476 -5.855 28.025 1.00 96.56 415 GLY A O 1
ATOM 3235 N N . PRO A 1 416 ? -23.492 -4.985 28.620 1.00 97.00 416 PRO A N 1
ATOM 3236 C CA . PRO A 1 416 ? -23.628 -5.353 30.022 1.00 97.00 416 PRO A CA 1
ATOM 3237 C C . PRO A 1 416 ? -24.545 -4.381 30.779 1.00 97.00 416 PRO A C 1
ATOM 3239 O O . PRO A 1 416 ? -24.501 -3.166 30.575 1.00 97.00 416 PRO A O 1
ATOM 3242 N N . VAL A 1 417 ? -25.352 -4.932 31.690 1.00 96.94 417 VAL A N 1
ATOM 3243 C CA . VAL A 1 417 ? -26.182 -4.176 32.638 1.00 96.94 417 VAL A CA 1
ATOM 3244 C C . VAL A 1 417 ? -25.723 -4.507 34.056 1.00 96.94 417 VAL A C 1
ATOM 3246 O O . VAL A 1 417 ? -25.629 -5.682 34.413 1.00 96.94 417 VAL A O 1
ATOM 3249 N N . GLY A 1 418 ? -25.411 -3.480 34.848 1.00 96.44 418 GLY A N 1
ATOM 3250 C CA . GLY A 1 418 ? -24.929 -3.615 36.226 1.00 96.44 418 GLY A CA 1
ATOM 3251 C C . GLY A 1 418 ? -25.911 -3.071 37.260 1.00 96.44 418 GLY A C 1
ATOM 3252 O O . GLY A 1 418 ? -26.526 -2.024 37.053 1.00 96.44 418 GLY A O 1
ATOM 3253 N N . MET A 1 419 ? -26.028 -3.747 38.402 1.00 96.38 419 MET A N 1
ATOM 3254 C CA . MET A 1 419 ? -26.896 -3.298 39.493 1.00 96.38 419 MET A CA 1
ATOM 3255 C C . MET A 1 419 ? -26.212 -2.224 40.338 1.00 96.38 419 MET A C 1
ATOM 3257 O O . MET A 1 419 ? -25.145 -2.444 40.902 1.00 96.38 419 MET A O 1
ATOM 3261 N N . SER A 1 420 ? -26.859 -1.072 40.500 1.00 91.94 420 SER A N 1
ATOM 3262 C CA . SER A 1 420 ? -26.300 0.083 41.213 1.00 91.94 420 SER A CA 1
ATOM 3263 C C . SER A 1 420 ? -26.097 -0.155 42.715 1.00 91.94 420 SER A C 1
ATOM 3265 O O . SER A 1 420 ? -25.370 0.592 43.359 1.00 91.94 420 SER A O 1
ATOM 3267 N N . GLN A 1 421 ? -26.786 -1.146 43.287 1.00 91.88 421 GLN A N 1
ATOM 3268 C CA . GLN A 1 421 ? -26.690 -1.504 44.707 1.00 91.88 421 GLN A CA 1
ATOM 3269 C C . GLN A 1 421 ? -25.434 -2.333 45.018 1.00 91.88 421 GLN A C 1
ATOM 3271 O O . GLN A 1 421 ? -25.031 -2.405 46.174 1.00 91.88 421 GLN A O 1
ATOM 3276 N N . ASP A 1 422 ? -24.839 -2.958 43.998 1.00 93.75 422 ASP A N 1
ATOM 3277 C CA . ASP A 1 422 ? -23.710 -3.880 44.131 1.00 93.75 422 ASP A CA 1
ATOM 3278 C C . ASP A 1 422 ? -22.871 -3.887 42.842 1.00 93.75 422 ASP A C 1
ATOM 3280 O O . ASP A 1 422 ? -22.638 -4.920 42.224 1.00 93.75 422 ASP A O 1
ATOM 3284 N N . ILE A 1 423 ? -22.460 -2.704 42.372 1.00 96.50 423 ILE A N 1
ATOM 3285 C CA . ILE A 1 423 ? -21.801 -2.575 41.062 1.00 96.50 423 ILE A CA 1
ATOM 3286 C C . ILE A 1 423 ? -20.469 -3.338 40.988 1.00 96.50 423 ILE A C 1
ATOM 3288 O O . ILE A 1 423 ? -20.064 -3.789 39.917 1.00 96.50 423 ILE A O 1
ATOM 3292 N N . GLU A 1 424 ? -19.806 -3.527 42.130 1.00 96.94 424 GLU A N 1
ATOM 3293 C CA . GLU A 1 424 ? -18.532 -4.240 42.225 1.00 96.94 424 GLU A CA 1
ATOM 3294 C C . GLU A 1 424 ? -18.666 -5.722 41.848 1.00 96.94 424 GLU A C 1
ATOM 3296 O O . GLU A 1 424 ? -17.764 -6.260 41.204 1.00 96.94 424 GLU A O 1
ATOM 3301 N N . SER A 1 425 ? -19.789 -6.386 42.156 1.00 96.56 425 SER A N 1
ATOM 3302 C CA . SER A 1 425 ? -19.983 -7.797 41.782 1.00 96.56 425 SER A CA 1
ATOM 3303 C C . SER A 1 425 ? -20.126 -8.012 40.270 1.00 96.56 425 SER A C 1
ATOM 3305 O O . SER A 1 425 ? -19.943 -9.127 39.782 1.00 96.56 425 SER A O 1
ATOM 3307 N N . PHE A 1 426 ? -20.365 -6.940 39.506 1.00 96.81 426 PHE A N 1
ATOM 3308 C CA . PHE A 1 426 ? -20.447 -6.958 38.044 1.00 96.81 426 PHE A CA 1
ATOM 3309 C C . PHE A 1 426 ? -19.118 -6.626 37.359 1.00 96.81 426 PHE A C 1
ATOM 3311 O O . PHE A 1 426 ? -19.057 -6.612 36.129 1.00 96.81 426 PHE A O 1
ATOM 3318 N N . ARG A 1 427 ? -18.040 -6.381 38.113 1.00 97.06 427 ARG A N 1
ATOM 3319 C CA . ARG A 1 427 ? -16.733 -6.005 37.559 1.00 97.06 427 ARG A CA 1
ATOM 3320 C C . ARG A 1 427 ? -16.281 -6.922 36.425 1.00 97.06 427 ARG A C 1
ATOM 3322 O O . ARG A 1 427 ? -15.980 -6.437 35.339 1.00 97.06 427 ARG A O 1
ATOM 3329 N N . ASP A 1 428 ? -16.268 -8.233 36.652 1.00 96.00 428 ASP A N 1
ATOM 3330 C CA . ASP A 1 428 ? -15.758 -9.195 35.667 1.00 96.00 428 ASP A CA 1
ATOM 3331 C C . ASP A 1 428 ? -16.581 -9.200 34.372 1.00 96.00 428 ASP A C 1
ATOM 3333 O O . ASP A 1 428 ? -16.029 -9.402 33.293 1.00 96.00 428 ASP A O 1
ATOM 3337 N N . LEU A 1 429 ? -17.885 -8.911 34.455 1.00 96.62 429 LEU A N 1
ATOM 3338 C CA . LEU A 1 429 ? -18.747 -8.749 33.284 1.00 96.62 429 LEU A CA 1
ATOM 3339 C C . LEU A 1 429 ? -18.324 -7.533 32.447 1.00 96.62 429 LEU A C 1
ATOM 3341 O O . LEU A 1 429 ? -18.180 -7.651 31.230 1.00 96.62 429 LEU A O 1
ATOM 3345 N N . PHE A 1 430 ? -18.117 -6.380 33.085 1.00 98.06 430 PHE A N 1
ATOM 3346 C CA . PHE A 1 430 ? -17.723 -5.143 32.404 1.00 98.06 430 PHE A CA 1
ATOM 3347 C C . PHE A 1 430 ? -16.288 -5.198 31.865 1.00 98.06 430 PHE A C 1
ATOM 3349 O O . PHE A 1 430 ? -16.051 -4.764 30.739 1.00 98.06 430 PHE A O 1
ATOM 3356 N N . VAL A 1 431 ? -15.351 -5.796 32.610 1.00 97.31 431 VAL A N 1
ATOM 3357 C CA . VAL A 1 431 ? -13.978 -6.041 32.135 1.00 97.31 431 VAL A CA 1
ATOM 3358 C C . VAL A 1 431 ? -13.998 -6.974 30.924 1.00 97.31 431 VAL A C 1
ATOM 3360 O O . VAL A 1 431 ? -13.385 -6.664 29.904 1.00 97.31 431 VAL A O 1
ATOM 3363 N N . ALA A 1 432 ? -14.745 -8.083 30.991 1.00 95.69 432 ALA A N 1
ATOM 3364 C CA . ALA A 1 432 ? -14.868 -9.005 29.865 1.00 95.69 432 ALA A CA 1
ATOM 3365 C C . ALA A 1 432 ? -15.492 -8.328 28.638 1.00 95.69 432 ALA A C 1
ATOM 3367 O O . ALA A 1 432 ? -15.064 -8.582 27.515 1.00 95.69 432 ALA A O 1
ATOM 3368 N N . TYR A 1 433 ? -16.483 -7.456 28.834 1.00 97.88 433 TYR A N 1
ATOM 3369 C CA . TYR A 1 433 ? -17.055 -6.665 27.750 1.00 97.88 433 TYR A CA 1
ATOM 3370 C C . TYR A 1 433 ? -16.014 -5.743 27.108 1.00 97.88 433 TYR A C 1
ATOM 3372 O O . TYR A 1 433 ? -15.830 -5.804 25.896 1.00 97.88 433 TYR A O 1
ATOM 3380 N N . GLY A 1 434 ? -15.292 -4.951 27.909 1.00 97.06 434 GLY A N 1
ATOM 3381 C CA . GLY A 1 434 ? -14.250 -4.050 27.413 1.00 97.06 434 GLY A CA 1
ATOM 3382 C C . GLY A 1 434 ? -13.157 -4.777 26.629 1.00 97.06 434 GLY A C 1
ATOM 3383 O O . GLY A 1 434 ? -12.781 -4.337 25.547 1.00 97.06 434 GLY A O 1
ATOM 3384 N N . GLU A 1 435 ? -12.714 -5.940 27.112 1.00 94.69 435 GLU A N 1
ATOM 3385 C CA . GLU A 1 435 ? -11.706 -6.754 26.423 1.00 94.69 435 GLU A CA 1
ATOM 3386 C C . GLU A 1 435 ? -12.212 -7.281 25.073 1.00 94.69 435 GLU A C 1
ATOM 3388 O O . GLU A 1 435 ? -11.479 -7.284 24.085 1.00 94.69 435 GLU A O 1
ATOM 3393 N N . ARG A 1 436 ? -13.481 -7.703 25.001 1.00 94.38 436 ARG A N 1
ATOM 3394 C CA . ARG A 1 436 ? -14.101 -8.157 23.746 1.00 94.38 436 ARG A CA 1
ATOM 3395 C C . ARG A 1 436 ? -14.292 -7.016 22.756 1.00 94.38 436 ARG A C 1
ATOM 3397 O O . ARG A 1 436 ? -14.071 -7.231 21.570 1.00 94.38 436 ARG A O 1
ATOM 3404 N N . MET A 1 437 ? -14.691 -5.837 23.231 1.00 95.81 437 MET A N 1
ATOM 3405 C CA . MET A 1 437 ? -14.806 -4.645 22.391 1.00 95.81 437 MET A CA 1
ATOM 3406 C C . MET A 1 437 ? -13.440 -4.260 21.826 1.00 95.81 437 MET A C 1
ATOM 3408 O O . MET A 1 437 ? -13.315 -4.160 20.616 1.00 95.81 437 MET A O 1
ATOM 3412 N N . GLY A 1 438 ? -12.407 -4.155 22.670 1.00 90.38 438 GLY A N 1
ATOM 3413 C CA . GLY A 1 438 ? -11.059 -3.806 22.217 1.00 90.38 438 GLY A CA 1
ATOM 3414 C C . GLY A 1 438 ? -10.474 -4.822 21.230 1.00 90.38 438 GLY A C 1
ATOM 3415 O O . GLY A 1 438 ? -9.945 -4.436 20.196 1.00 90.38 438 GLY A O 1
ATOM 3416 N N . LYS A 1 439 ? -10.649 -6.128 21.479 1.00 87.06 439 LYS A N 1
ATOM 3417 C CA . LYS A 1 439 ? -10.243 -7.180 20.527 1.00 87.06 439 LYS A CA 1
ATOM 3418 C C . LYS A 1 439 ? -10.966 -7.074 19.187 1.00 87.06 439 LYS A C 1
ATOM 3420 O O . LYS A 1 439 ? -10.358 -7.325 18.155 1.00 87.06 439 LYS A O 1
ATOM 3425 N N . GLN A 1 440 ? -12.256 -6.738 19.210 1.00 88.75 440 GLN A N 1
ATOM 3426 C CA . GLN A 1 440 ? -13.024 -6.538 17.988 1.00 88.75 440 GLN A CA 1
ATOM 3427 C C . GLN A 1 440 ? -12.568 -5.279 17.248 1.00 88.75 440 GLN A C 1
ATOM 3429 O O . GLN A 1 440 ? -12.516 -5.319 16.026 1.00 88.75 440 GLN A O 1
ATOM 3434 N N . THR A 1 441 ? -12.222 -4.201 17.963 1.00 82.44 441 THR A N 1
ATOM 3435 C CA . THR A 1 441 ? -11.657 -2.993 17.350 1.00 82.44 441 THR A CA 1
ATOM 3436 C C . THR A 1 441 ? -10.399 -3.344 16.585 1.00 82.44 441 THR A C 1
ATOM 3438 O O . THR A 1 441 ? -10.398 -3.107 15.395 1.00 82.44 441 THR A O 1
ATOM 3441 N N . VAL A 1 442 ? -9.436 -4.031 17.217 1.00 69.12 442 VAL A N 1
ATOM 3442 C CA . VAL A 1 442 ? -8.179 -4.488 16.586 1.00 69.12 442 VAL A CA 1
ATOM 3443 C C . VAL A 1 442 ? -8.408 -5.387 15.364 1.00 69.12 442 VAL A C 1
ATOM 3445 O O . VAL A 1 442 ? -7.555 -5.445 14.493 1.00 69.12 442 VAL A O 1
ATOM 3448 N N . TRP A 1 443 ? -9.529 -6.109 15.299 1.00 55.19 443 TRP A N 1
ATOM 3449 C CA . TRP A 1 443 ? -9.853 -6.978 14.162 1.00 55.19 443 TRP A CA 1
ATOM 3450 C C . TRP A 1 443 ? -10.498 -6.239 12.979 1.00 55.19 443 TRP A C 1
ATOM 3452 O O . TRP A 1 443 ? -10.452 -6.723 11.853 1.00 55.19 443 TRP A O 1
ATOM 3462 N N . LEU A 1 444 ? -11.150 -5.101 13.222 1.00 50.16 444 LEU A N 1
ATOM 3463 C CA . LEU A 1 444 ? -11.827 -4.293 12.194 1.00 50.16 444 LEU A CA 1
ATOM 3464 C C . LEU A 1 444 ? -10.896 -3.279 11.517 1.00 50.16 444 LEU A C 1
ATOM 3466 O O . LEU A 1 444 ? -11.349 -2.372 10.820 1.00 50.16 444 LEU A O 1
ATOM 3470 N N . ASP A 1 445 ? -9.610 -3.458 11.742 1.00 40.94 445 ASP A N 1
ATOM 3471 C CA . ASP A 1 445 ? -8.557 -2.465 11.837 1.00 40.94 445 ASP A CA 1
ATOM 3472 C C . ASP A 1 445 ? -7.347 -2.933 11.030 1.00 40.94 445 ASP A C 1
ATOM 3474 O O . ASP A 1 445 ? -6.640 -2.059 10.462 1.00 40.94 445 ASP A O 1
#

Secondary structure (DSSP, 8-state):
----EEEEEEEEE-SSB--SSS-PPP-S--EEEEE-SS-EEEE---SSTHHHHHHHHTT--GGG--EEE-SSS-HHHHTTHHHHTTT---SEEEE-TTTTS-EEEEETTTTEEEE-S-S--HHHHHHHT-EEEE-SSEEE-SSSEEEEE------TT----TTEEETTTTEEP--TT-EEEEEEETTEEEEEES--TT-HHHHHHHHHHHH---EEEEEE----TT--HHHHHHHHHHHHHHT--EEEE-SSSHHHHHHH----SSEEE--BT-EEEEES-TT-PPEEEEEE--SSSHHHHHHHHHHHHHHHTT-EEEEEEGGG--HHHHHH-SEEEEEEE-BTTB--HHHHHHHHHTGGGS--TT-EEEEEEEESSTTSSHHHHHHHHHHHHHHTTPEE----GGG-SSP-SSS-EEETTSGGGGHHHHHHHHHHHHHHHHH--